Protein 3AG6 (pdb70)

Foldseek 3Di:
DAAEAAALVVLLVVLVVCVVVVWAEEEEEEQDLDDVQSVVSLLVRQVPTNAYEYEHHPQPQQDDPPACSPPQDDDVVVRRVSSVVSPHHYYYYYDNCRLVVDDDPDFADFPPLLVDDPSVVRPRNLSSVLSSVVSVCNSNVHQEYEDECQVVSSLLRNVVSCVVVVRNYHYDYDYFDADPLQQGDDSLLVVDDPVVNVLSSLVRVLQVVLVVCVVVPDFAFVVSQVSSVVSSVVRDPWDWPDWAKAAPPVGHGDRGDDFWIKTKTWTDDPRGIHMGIDIDGHD/DAAEAAFLVVLQVVQVVCVVPPFAEEEEEEQDLDDVQSLVSLLVCQVPGPAYEYEHHLQPQLADPPAQSPPQDDDVVVRRVSNVVSPHHYYYYYDNCRLVVDDDPDFADFDPLLCDDPSVVRPSNLSSVLVSVVSVCSSNVHQEYEDECQVVSSLLRNVVSCVVVVRNYHYDYDYFDADPLQQGDDSLCVVDDPVVVQLSSLLRVLQVVLVVCVVVPDFFFVVSQVSSVVSSVVRHPFDWPDWAKAAPPVGHGDRGDDAWIKTKTWTDDPNRIHMGIDIDGHD

Secondary structure (DSSP, 8-state):
--EEE--HHHHHHHHHHHHHTT--EEEEEE-SS--HHHHHHHHHHHTTSSEEEEEE---GGG--TTSSTTTS---HHHHHHHHHHHT-SEEE---HHHHS-SS-SEEEEE-GGGSSTHHHHSTTHHHHHHHHHHHHHHHH--SEEEEEGGGHHHHHHHHHHHHHTT---EEEEEPPPB-TTSPBP-GGGGG--HHHHHHTHHHHHHHHHHHHHHHTT--BHHHHHHHHHHHHHHH--SEEEEEEEEETTT--B-SB--S-EEEEEEEE-SS-EEEEEEEE---/--EEE--HHHHHHHHHHHHTTT--EEEEEE-SS--HHHHHHHHHHHTTSSEEEEEE---GGGS-TTSSTTTS---HHHHHHHHHHHT-SEEE---HHHH--S--SEEEEE-GGGSSTHHHHSTTHHHHHHHHHHHHHHHH--SEEEEEGGGHHHHHHHHHHHHHHT---EEEEEPPPB-TTSPBP-GGGGG--TTHHHHTHHHHHHHHHHHHHHHTT--BHHHHHHHHHHHHHTT--SEEEEEEEEETTT--B-SB--S-EEEEEEEE-SS-EEEEEEEE---

Sequence (566 aa):
MTKLITTVKEMQHIVKAAKRSGTTIGFIPTMGALHDGHLTMVRESVSTNDITIVSVFVNPLQFGPNEDFDAYPRQIDKDLELVSEVGADIVFHPAVEDMYPGELGIDVKVGPLADVLEGAKRPGHFDGVVTVVNKLFNIVMPDYAYFGKKDAQQLAIVEQMVKDFNHAVEIIGIDIVREADGLAKSSRNVYLTEQERQEAVHLSKSLLLAQALYQDGERQSKVIIDRVTEYLESHISERIEEVAVYSYPQLVEQHEITGRIFISLAVKFSKARLIDNIIIGAEMTKLITTVKEMQHIVKAAKRSGTTIGFIPTMGALHDGHLTMVRESVSTNDITIVSVFVNPLQFGPNEDFDAYPRQIDKDLELVSEVGADIVFHPAVEDMYPGELGIDVKVGPLADVLEGAKRPGHFDGVVTVVNKLFNIVMPDYAYFGKKDAQQLAIVEQMVKDFNHAVEIIGIDIVREADGLAKSSRNVYLTEQERQEAVHLSKSLLLAQALYQDGERQSKVIIDRVTEYLESHISERIEEVAVYSYPQLVEQHEITGRIFISLAVKFSKARLIDNIIIGAE

CATH classification: 3.40.50.620 (+1 more: 3.30.1300.10)

Nearest PDB structures (foldseek):
  3ag6-assembly1_B  TM=9.993E-01  e=3.267E-57  Staphylococcus aureus subsp. aureus NCTC 8325
  2x3f-assembly1_A  TM=9.999E-01  e=8.115E-55  Staphylococcus aureus subsp. aureus MRSA252
  2ejc-assembly1_A-2  TM=9.656E-01  e=1.443E-36  Thermotoga maritima
  3inn-assembly1_A  TM=9.755E-01  e=1.249E-35  Brucella melitensis
  7tot-assembly1_B  TM=8.254E-01  e=5.591E-35  Bartonella henselae str. Houston-1

Radius of gyration: 27.49 Å; Cα contacts (8 Å, |Δi|>4): 1097; chains: 2; bounding box: 55×59×83 Å

Solvent-accessible surface area: 24290 Å² total; per-residue (Å²): 157,13,134,66,10,68,57,10,152,83,0,33,112,49,0,107,52,10,28,134,85,33,19,42,0,0,0,0,23,14,36,2,8,10,38,51,10,27,14,46,12,0,101,82,0,52,92,76,12,89,32,1,0,0,0,9,13,19,1,38,77,15,24,25,151,132,58,28,63,138,65,16,20,129,69,45,120,100,0,33,115,37,0,20,135,20,20,0,53,9,0,0,65,11,60,73,130,50,0,26,76,37,161,38,9,3,61,7,128,17,12,101,24,17,103,34,12,26,6,63,81,32,116,41,21,8,32,2,2,0,12,7,7,1,3,6,3,10,0,0,33,3,21,78,0,5,12,18,59,33,54,2,8,34,14,8,0,0,80,38,0,18,85,5,6,21,14,31,17,96,19,50,30,24,106,33,32,81,58,120,64,15,6,4,39,26,13,42,21,106,36,20,69,157,122,14,60,115,22,0,14,33,4,9,96,0,3,114,33,0,68,47,35,31,120,128,43,49,82,74,3,138,66,0,47,94,103,0,34,105,36,0,115,83,84,10,94,25,154,35,45,44,18,8,2,24,16,19,65,108,8,88,92,43,108,110,5,133,19,76,2,5,0,16,3,1,0,66,4,73,151,0,50,8,32,4,8,29,34,23,23,88,170,208,12,130,80,10,66,60,11,151,81,0,27,116,52,0,88,51,12,33,71,50,40,34,30,0,0,0,0,25,14,37,2,8,9,41,46,11,27,16,39,15,0,104,79,0,53,94,82,12,91,34,1,0,0,0,8,13,19,1,40,76,15,24,26,141,148,68,22,63,138,64,18,20,124,67,43,113,108,1,38,112,34,0,30,129,24,41,5,56,10,0,0,62,11,60,74,136,47,0,27,78,40,168,49,9,3,64,8,126,17,13,95,24,16,103,38,11,24,8,59,87,35,114,42,20,7,33,4,1,0,14,7,8,0,3,7,3,12,0,0,33,0,37,67,0,5,13,21,45,35,54,3,8,37,16,6,0,0,77,40,0,17,86,4,6,18,13,23,17,97,18,51,37,26,98,32,31,78,63,120,56,18,6,5,40,25,13,42,22,104,36,20,66,168,126,7,69,113,23,0,7,32,3,8,86,0,3,111,35,0,70,48,34,25,110,130,45,50,83,76,4,148,63,0,46,65,108,0,35,116,45,0,117,80,73,13,97,37,154,38,33,39,21,6,2,25,15,16,67,111,9,91,93,45,132,107,5,123,18,68,2,5,0,16,4,1,0,62,8,73,157,0,45,9,33,4,8,30,26,28,21,85,160

Structure (mmCIF, N/CA/C/O backbone):
data_3AG6
#
_entry.id   3AG6
#
_cell.length_a   46.026
_cell.length_b   91.453
_cell.length_c   87.342
_cell.angle_alpha   90.00
_cell.angle_beta   103.11
_cell.angle_gamma   90.00
#
_symmetry.space_group_name_H-M   'P 1 21 1'
#
loop_
_entity.id
_entity.type
_entity.pdbx_description
1 polymer 'Pantothenate synthetase'
2 non-polymer 'PANTOYL ADENYLATE'
3 non-polymer 'ACETIC ACID'
4 non-polymer 'TETRAETHYLENE GLYCOL'
5 water water
#
loop_
_atom_site.group_PDB
_atom_site.id
_atom_site.type_symbol
_atom_site.label_atom_id
_atom_site.label_alt_id
_atom_site.label_comp_id
_atom_site.label_asym_id
_atom_site.label_entity_id
_atom_site.label_seq_id
_atom_site.pdbx_PDB_ins_code
_atom_site.Cartn_x
_atom_site.Cartn_y
_atom_site.Cartn_z
_atom_site.occupancy
_atom_site.B_iso_or_equiv
_atom_site.auth_seq_id
_atom_site.auth_comp_id
_atom_site.auth_asym_id
_atom_site.auth_atom_id
_atom_site.pdbx_PDB_model_num
ATOM 1 N N . MET A 1 1 ? 12.576 -15.154 -51.111 1.00 46.29 1 MET A N 1
ATOM 2 C CA . MET A 1 1 ? 13.797 -14.877 -50.304 1.00 46.56 1 MET A CA 1
ATOM 3 C C . MET A 1 1 ? 13.430 -14.447 -48.885 1.00 44.04 1 MET A C 1
ATOM 4 O O . MET A 1 1 ? 14.289 -14.365 -48.009 1.00 43.97 1 MET A O 1
ATOM 9 N N . THR A 1 2 ? 12.148 -14.174 -48.667 1.00 41.35 2 THR A N 1
ATOM 10 C CA . THR A 1 2 ? 11.666 -13.761 -47.353 1.00 37.49 2 THR A CA 1
ATOM 11 C C . THR A 1 2 ? 11.494 -14.985 -46.456 1.00 35.84 2 THR A C 1
ATOM 12 O O . THR A 1 2 ? 11.013 -16.027 -46.903 1.00 34.11 2 THR A O 1
ATOM 16 N N . LYS A 1 3 ? 11.891 -14.859 -45.195 1.00 33.55 3 LYS A N 1
ATOM 17 C CA . LYS A 1 3 ? 11.760 -15.959 -44.248 1.00 32.21 3 LYS A CA 1
ATOM 18 C C . LYS A 1 3 ? 10.369 -15.961 -43.621 1.00 30.22 3 LYS A C 1
ATOM 19 O O . LYS A 1 3 ? 9.830 -14.909 -43.272 1.00 29.48 3 LYS A O 1
ATOM 25 N N . LEU A 1 4 ? 9.788 -17.146 -43.489 1.00 25.68 4 LEU A N 1
ATOM 26 C CA . LEU A 1 4 ? 8.472 -17.278 -42.888 1.00 24.78 4 LEU A CA 1
ATOM 27 C C . LEU A 1 4 ? 8.677 -17.765 -41.452 1.00 22.95 4 LEU A C 1
ATOM 28 O O . LEU A 1 4 ? 9.107 -18.896 -41.230 1.00 23.90 4 LEU A O 1
ATOM 33 N N . ILE A 1 5 ? 8.398 -16.895 -40.484 1.00 21.95 5 ILE A N 1
ATOM 34 C CA . ILE A 1 5 ? 8.547 -17.228 -39.066 1.00 19.98 5 ILE A CA 1
ATOM 35 C C . ILE A 1 5 ? 7.158 -17.559 -38.539 1.00 20.32 5 ILE A C 1
ATOM 36 O O . ILE A 1 5 ? 6.273 -16.708 -38.542 1.00 17.62 5 ILE A O 1
ATOM 41 N N . THR A 1 6 ? 6.980 -18.793 -38.077 1.00 19.62 6 THR A N 1
ATOM 42 C CA . THR A 1 6 ? 5.680 -19.268 -37.615 1.00 21.71 6 THR A CA 1
ATOM 43 C C . THR A 1 6 ? 5.340 -19.227 -36.132 1.00 20.64 6 THR A C 1
ATOM 44 O O . THR A 1 6 ? 4.203 -19.524 -35.768 1.00 22.33 6 THR A O 1
ATOM 48 N N . THR A 1 7 ? 6.293 -18.896 -35.270 1.00 18.95 7 THR A N 1
ATOM 49 C CA . THR A 1 7 ? 5.982 -18.865 -33.842 1.00 18.79 7 THR A CA 1
ATOM 50 C C . THR A 1 7 ? 6.410 -17.579 -33.147 1.00 19.20 7 THR A C 1
ATOM 51 O O . THR A 1 7 ? 7.407 -16.955 -33.523 1.00 16.98 7 THR A O 1
ATOM 55 N N . VAL A 1 8 ? 5.640 -17.191 -32.133 1.00 19.24 8 VAL A N 1
ATOM 56 C CA . VAL A 1 8 ? 5.938 -16.002 -31.340 1.00 18.07 8 VAL A CA 1
ATOM 57 C C . VAL A 1 8 ? 7.342 -16.165 -30.741 1.00 19.96 8 VAL A C 1
ATOM 58 O O . VAL A 1 8 ? 8.173 -15.254 -30.795 1.00 18.51 8 VAL A O 1
ATOM 62 N N . LYS A 1 9 ? 7.592 -17.342 -30.174 1.00 19.82 9 LYS A N 1
ATOM 63 C CA . LYS A 1 9 ? 8.872 -17.649 -29.542 1.00 23.09 9 LYS A CA 1
ATOM 64 C C . LYS A 1 9 ? 10.053 -17.377 -30.468 1.00 21.84 9 LYS A C 1
ATOM 65 O O . LYS A 1 9 ? 11.006 -16.692 -30.086 1.00 21.79 9 LYS A O 1
ATOM 71 N N . GLU A 1 10 ? 10.001 -17.913 -31.683 1.00 21.05 10 GLU A N 1
ATOM 72 C CA . GLU A 1 10 ? 11.087 -17.693 -32.624 1.00 21.96 10 GLU A CA 1
ATOM 73 C C . GLU A 1 10 ? 11.168 -16.237 -33.058 1.00 20.77 10 GLU A C 1
ATOM 74 O O . GLU A 1 10 ? 12.258 -15.685 -33.180 1.00 17.79 10 GLU A O 1
ATOM 80 N N . MET A 1 11 ? 10.016 -15.615 -33.294 1.00 18.47 11 MET A N 1
ATOM 81 C CA . MET A 1 11 ? 9.999 -14.218 -33.708 1.00 19.49 11 MET A CA 1
ATOM 82 C C . MET A 1 11 ? 10.666 -13.327 -32.655 1.00 19.83 11 MET A C 1
ATOM 83 O O . MET A 1 11 ? 11.482 -12.470 -32.991 1.00 19.54 11 MET A O 1
ATOM 88 N N . GLN A 1 12 ? 10.324 -13.535 -31.384 1.00 20.94 12 GLN A N 1
ATOM 89 C CA . GLN A 1 12 ? 10.905 -12.729 -30.310 1.00 24.25 12 GLN A CA 1
ATOM 90 C C . GLN A 1 12 ? 12.405 -12.962 -30.200 1.00 24.91 12 GLN A C 1
ATOM 91 O O . GLN A 1 12 ? 13.170 -12.031 -29.949 1.00 23.20 12 GLN A O 1
ATOM 97 N N . HIS A 1 13 ? 12.814 -14.213 -30.378 1.00 25.45 13 HIS A N 1
ATOM 98 C CA . HIS A 1 13 ? 14.222 -14.574 -30.308 1.00 26.59 13 HIS A CA 1
ATOM 99 C C . HIS A 1 13 ? 14.997 -13.795 -31.366 1.00 25.27 13 HIS A C 1
ATOM 100 O O . HIS A 1 13 ? 16.033 -13.189 -31.078 1.00 24.31 13 HIS A O 1
ATOM 107 N N . ILE A 1 14 ? 14.483 -13.808 -32.592 1.00 22.63 14 ILE A N 1
ATOM 108 C CA . ILE A 1 14 ? 15.118 -13.102 -33.700 1.00 22.62 14 ILE A CA 1
ATOM 109 C C . ILE A 1 14 ? 15.191 -11.607 -33.420 1.00 22.48 14 ILE A C 1
ATOM 110 O O . ILE A 1 14 ? 16.228 -10.969 -33.625 1.00 20.34 14 ILE A O 1
ATOM 115 N N . VAL A 1 15 ? 14.083 -11.051 -32.945 1.00 21.71 15 VAL A N 1
ATOM 116 C CA . VAL A 1 15 ? 14.023 -9.629 -32.644 1.00 22.17 15 VAL A CA 1
ATOM 117 C C . VAL A 1 15 ? 15.004 -9.220 -31.544 1.00 22.50 15 VAL A C 1
ATOM 118 O O . VAL A 1 15 ? 15.659 -8.182 -31.653 1.00 23.48 15 VAL A O 1
ATOM 122 N N . LYS A 1 16 ? 15.109 -10.025 -30.490 1.00 23.70 16 LYS A N 1
ATOM 123 C CA . LYS A 1 16 ? 16.041 -9.723 -29.405 1.00 27.03 16 LYS A CA 1
ATOM 124 C C . LYS A 1 16 ? 17.462 -9.656 -29.958 1.00 27.29 16 LYS A C 1
ATOM 125 O O . LYS A 1 16 ? 18.226 -8.741 -29.640 1.00 27.10 16 LYS A O 1
ATOM 131 N N . ALA A 1 17 ? 17.805 -10.638 -30.785 1.00 27.34 17 ALA A N 1
ATOM 132 C CA . ALA A 1 17 ? 19.129 -10.708 -31.392 1.00 27.31 17 ALA A CA 1
ATOM 133 C C . ALA A 1 17 ? 19.367 -9.501 -32.291 1.00 28.18 17 ALA A C 1
ATOM 134 O O . ALA A 1 17 ? 20.470 -8.957 -32.334 1.00 26.89 17 ALA A O 1
ATOM 136 N N . ALA A 1 18 ? 18.328 -9.085 -33.009 1.00 27.07 18 ALA A N 1
ATOM 137 C CA . ALA A 1 18 ? 18.433 -7.935 -33.897 1.00 28.38 18 ALA A CA 1
ATOM 138 C C . ALA A 1 18 ? 18.739 -6.675 -33.087 1.00 29.03 18 ALA A C 1
ATOM 139 O O . ALA A 1 18 ? 19.610 -5.887 -33.456 1.00 28.70 18 ALA A O 1
ATOM 141 N N . LYS A 1 19 ? 18.019 -6.494 -31.982 1.00 30.22 19 LYS A N 1
ATOM 142 C CA . LYS A 1 19 ? 18.216 -5.335 -31.111 1.00 32.35 19 LYS A CA 1
ATOM 143 C C . LYS A 1 19 ? 19.644 -5.266 -30.589 1.00 32.87 19 LYS A C 1
ATOM 144 O O . LYS A 1 19 ? 20.278 -4.210 -30.622 1.00 33.25 19 LYS A O 1
ATOM 150 N N . ARG A 1 20 ? 20.138 -6.396 -30.097 1.00 33.28 20 ARG A N 1
ATOM 151 C CA . ARG A 1 20 ? 21.494 -6.479 -29.562 1.00 35.41 20 ARG A CA 1
ATOM 152 C C . ARG A 1 20 ? 22.539 -6.079 -30.592 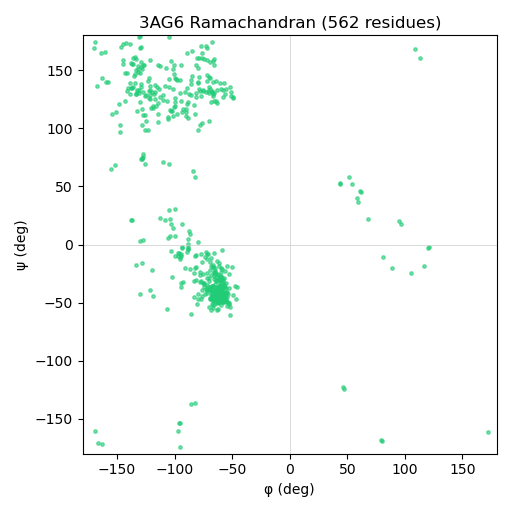1.00 34.56 20 ARG A C 1
ATOM 153 O O . ARG A 1 20 ? 23.588 -5.547 -30.236 1.00 36.76 20 ARG A O 1
ATOM 161 N N . SER A 1 21 ? 22.255 -6.339 -31.864 1.00 32.55 21 SER A N 1
ATOM 162 C CA . SER A 1 21 ? 23.197 -6.018 -32.930 1.00 30.95 21 SER A CA 1
ATOM 163 C C . SER A 1 21 ? 22.970 -4.655 -33.578 1.00 27.75 21 SER A C 1
ATOM 164 O O . SER A 1 21 ? 23.463 -4.404 -34.676 1.00 26.66 21 SER A O 1
ATOM 167 N N . GLY A 1 22 ? 22.226 -3.783 -32.899 1.00 25.78 22 GLY A N 1
ATOM 168 C CA . GLY A 1 22 ? 21.966 -2.446 -33.415 1.00 24.22 22 GLY A CA 1
ATOM 169 C C . GLY A 1 22 ? 21.096 -2.362 -34.660 1.00 24.32 22 GLY A C 1
ATOM 170 O O . GLY A 1 22 ? 21.126 -1.368 -35.391 1.00 21.28 22 GLY A O 1
ATOM 171 N N . THR A 1 23 ? 20.302 -3.396 -34.898 1.00 22.48 23 THR A N 1
ATOM 172 C CA . THR A 1 23 ? 19.436 -3.435 -36.068 1.00 23.34 23 THR A CA 1
ATOM 173 C C . THR A 1 23 ? 18.190 -2.563 -35.895 1.00 22.92 23 THR A C 1
ATOM 174 O O . THR A 1 23 ? 17.488 -2.681 -34.892 1.00 22.17 23 THR A O 1
ATOM 178 N N . THR A 1 24 ? 17.929 -1.680 -36.856 1.00 20.90 24 THR A N 1
ATOM 179 C CA . THR A 1 24 ? 16.728 -0.846 -36.802 1.00 22.20 24 THR A CA 1
ATOM 180 C C . THR A 1 24 ? 15.637 -1.727 -37.410 1.00 21.17 24 THR A C 1
ATOM 181 O O . THR A 1 24 ? 15.898 -2.496 -38.336 1.00 22.57 24 THR A O 1
ATOM 185 N N . ILE A 1 25 ? 14.418 -1.616 -36.901 1.00 20.05 25 ILE A N 1
ATOM 186 C CA . ILE A 1 25 ? 13.343 -2.479 -37.368 1.00 18.29 25 ILE A CA 1
ATOM 187 C C . ILE A 1 25 ? 12.089 -1.768 -37.866 1.00 18.07 25 ILE A C 1
ATOM 188 O O . ILE A 1 25 ? 11.538 -0.911 -37.177 1.00 18.11 25 ILE A O 1
ATOM 193 N N . GLY A 1 26 ? 11.667 -2.128 -39.079 1.00 15.31 26 GLY A N 1
ATOM 194 C CA . GLY A 1 26 ? 10.461 -1.579 -39.671 1.00 16.80 26 GLY A CA 1
ATOM 195 C C . GLY A 1 26 ? 9.415 -2.679 -39.574 1.00 16.59 26 GLY A C 1
ATOM 196 O O . GLY A 1 26 ? 9.738 -3.854 -39.755 1.00 17.09 26 GLY A O 1
ATOM 197 N N . PHE A 1 27 ? 8.163 -2.319 -39.306 1.00 16.27 27 PHE A N 1
ATOM 198 C CA . PHE A 1 27 ? 7.117 -3.328 -39.151 1.00 15.32 27 PHE A CA 1
ATOM 199 C C . PHE A 1 27 ? 5.823 -2.933 -39.849 1.00 15.66 27 PHE A C 1
ATOM 200 O O . PHE A 1 27 ? 5.376 -1.795 -39.729 1.00 14.97 27 PHE A O 1
ATOM 208 N N . ILE A 1 28 ? 5.230 -3.876 -40.582 1.00 16.04 28 ILE A N 1
ATOM 209 C CA . ILE A 1 28 ? 3.972 -3.632 -41.276 1.00 16.10 28 ILE A CA 1
ATOM 210 C C . ILE A 1 28 ? 2.973 -4.711 -40.863 1.00 17.45 28 ILE A C 1
ATOM 211 O O . ILE A 1 28 ? 3.018 -5.834 -41.373 1.00 17.96 28 ILE A O 1
ATOM 216 N N . PRO A 1 29 ? 2.077 -4.397 -39.910 1.00 17.75 29 PRO A N 1
ATOM 217 C CA . PRO A 1 29 ? 1.093 -5.397 -39.483 1.00 16.45 29 PRO A CA 1
ATOM 218 C C . PRO A 1 29 ? -0.038 -5.502 -40.496 1.00 16.55 29 PRO A C 1
ATOM 219 O O . PRO A 1 29 ? -0.581 -4.487 -40.941 1.00 16.76 29 PRO A O 1
ATOM 223 N N . THR A 1 30 ? -0.384 -6.730 -40.874 1.00 16.00 30 THR A N 1
ATOM 224 C CA . THR A 1 30 ? -1.456 -6.935 -41.838 1.00 16.14 30 THR A CA 1
ATOM 225 C C . THR A 1 30 ? -2.215 -8.217 -41.537 1.00 15.57 30 THR A C 1
ATOM 226 O O . THR A 1 30 ? -1.792 -9.029 -40.713 1.00 16.13 30 THR A O 1
ATOM 230 N N . MET A 1 31 ? -3.340 -8.387 -42.221 1.00 15.04 31 MET A N 1
ATOM 231 C CA . MET A 1 31 ? -4.148 -9.583 -42.074 1.00 16.42 31 MET A CA 1
ATOM 232 C C . MET A 1 31 ? -4.021 -10.441 -43.347 1.00 16.65 31 MET A C 1
ATOM 233 O O . MET A 1 31 ? -4.873 -11.274 -43.640 1.00 16.67 31 MET A O 1
ATOM 238 N N . GLY A 1 32 ? -2.944 -10.225 -44.100 1.00 17.18 32 GLY A N 1
ATOM 239 C CA . GLY A 1 32 ? -2.712 -11.006 -45.309 1.00 17.28 32 GLY A CA 1
ATOM 240 C C . GLY A 1 32 ? -3.493 -10.621 -46.554 1.00 17.79 32 GLY A C 1
ATOM 241 O O . GLY A 1 32 ? -4.149 -9.574 -46.597 1.00 16.02 32 GLY A O 1
ATOM 242 N N . ALA A 1 33 ? -3.439 -11.491 -47.565 1.00 18.45 33 ALA A N 1
ATOM 243 C CA . ALA A 1 33 ? -4.102 -11.239 -48.848 1.00 19.04 33 ALA A CA 1
ATOM 244 C C . ALA A 1 33 ? -3.620 -9.857 -49.260 1.00 18.75 33 ALA A C 1
ATOM 245 O O . ALA A 1 33 ? -4.408 -8.935 -49.473 1.00 17.91 33 ALA A O 1
ATOM 247 N N . LEU A 1 34 ? -2.300 -9.735 -49.369 1.00 18.23 34 LEU A N 1
ATOM 248 C CA . LEU A 1 34 ? -1.649 -8.473 -49.686 1.00 16.72 34 LEU A CA 1
ATOM 249 C C . LEU A 1 34 ? -1.834 -7.916 -51.090 1.00 18.90 34 LEU A C 1
ATOM 250 O O . LEU A 1 34 ? -1.887 -8.656 -52.077 1.00 19.45 34 LEU A O 1
ATOM 255 N N . HIS A 1 35 ? -1.930 -6.592 -51.141 1.00 18.54 35 HIS A N 1
ATOM 256 C CA . HIS A 1 35 ? -2.065 -5.842 -52.381 1.00 20.68 35 HIS A CA 1
ATOM 257 C C . HIS A 1 35 ? -1.026 -4.715 -52.364 1.00 21.08 35 HIS A C 1
ATOM 258 O O . HIS A 1 35 ? -0.284 -4.575 -51.396 1.00 21.10 35 HIS A O 1
ATOM 265 N N . ASP A 1 36 ? -0.972 -3.912 -53.425 1.00 23.01 36 ASP A N 1
ATOM 266 C CA . ASP A 1 36 ? 0.010 -2.833 -53.482 1.00 24.62 36 ASP A CA 1
ATOM 267 C C . ASP A 1 36 ? -0.114 -1.813 -52.356 1.00 24.69 36 ASP A C 1
ATOM 268 O O . ASP A 1 36 ? 0.827 -1.072 -52.081 1.00 24.33 36 ASP A O 1
ATOM 273 N N . GLY A 1 37 ? -1.278 -1.749 -51.720 1.00 24.50 37 GLY A N 1
ATOM 274 C CA . GLY A 1 37 ? -1.434 -0.825 -50.611 1.00 24.81 37 GLY A CA 1
ATOM 275 C C . GLY A 1 37 ? -0.445 -1.265 -49.545 1.00 24.49 37 GLY A C 1
ATOM 276 O O . GLY A 1 37 ? 0.329 -0.465 -49.017 1.00 26.68 37 GLY A O 1
ATOM 277 N N . HIS A 1 38 ? -0.466 -2.557 -49.240 1.00 22.20 38 HIS A N 1
ATOM 278 C CA . HIS A 1 38 ? 0.441 -3.137 -48.255 1.00 21.99 38 HIS A CA 1
ATOM 279 C C . HIS A 1 38 ? 1.891 -3.026 -48.726 1.00 20.07 38 HIS A C 1
ATOM 280 O O . HIS A 1 38 ? 2.767 -2.611 -47.973 1.00 18.42 38 HIS A O 1
ATOM 287 N N . LEU A 1 39 ? 2.129 -3.395 -49.981 1.00 20.54 39 LEU A N 1
ATOM 288 C CA . LEU A 1 39 ? 3.476 -3.373 -50.546 1.00 21.59 39 LEU A CA 1
ATOM 289 C C . LEU A 1 39 ? 4.122 -1.994 -50.537 1.00 21.24 39 LEU A C 1
ATOM 290 O O . LEU A 1 39 ? 5.347 -1.879 -50.444 1.00 20.07 39 LEU A O 1
ATOM 295 N N . THR A 1 40 ? 3.309 -0.951 -50.645 1.00 19.91 40 THR A N 1
ATOM 296 C CA . THR A 1 40 ? 3.832 0.410 -50.614 1.00 21.59 40 THR A CA 1
ATOM 297 C C . THR A 1 40 ? 4.474 0.656 -49.245 1.00 21.53 40 THR A C 1
ATOM 298 O O . THR A 1 40 ? 5.545 1.267 -49.146 1.00 21.27 40 THR A O 1
ATOM 302 N N . MET A 1 41 ? 3.832 0.167 -48.187 1.00 19.62 41 MET A N 1
ATOM 303 C CA . MET A 1 41 ? 4.384 0.342 -46.847 1.00 20.34 41 MET A CA 1
ATOM 304 C C . MET A 1 41 ? 5.647 -0.499 -46.696 1.00 21.00 41 MET A C 1
ATOM 305 O O . MET A 1 41 ? 6.627 -0.059 -46.090 1.00 20.78 41 MET A O 1
ATOM 310 N N . VAL A 1 42 ? 5.626 -1.706 -47.255 1.00 22.04 42 VAL A N 1
ATOM 311 C CA . VAL A 1 42 ? 6.787 -2.585 -47.176 1.00 21.73 42 VAL A CA 1
ATOM 312 C C . VAL A 1 42 ? 7.978 -1.944 -47.880 1.00 23.50 42 VAL A C 1
ATOM 313 O O . VAL A 1 42 ? 9.088 -1.939 -47.345 1.00 22.95 42 VAL A O 1
ATOM 317 N N . ARG A 1 43 ? 7.748 -1.399 -49.074 1.00 23.77 43 ARG A N 1
ATOM 318 C CA . ARG A 1 43 ? 8.818 -0.755 -49.831 1.00 25.86 43 ARG A CA 1
ATOM 319 C C . ARG A 1 43 ? 9.459 0.371 -49.029 1.00 26.27 43 ARG A C 1
ATOM 320 O O . ARG A 1 43 ? 10.684 0.463 -48.938 1.00 25.72 43 ARG A O 1
ATOM 328 N N . GLU A 1 44 ? 8.626 1.230 -48.450 1.00 26.85 44 GLU A N 1
ATOM 329 C CA . GLU A 1 44 ? 9.120 2.341 -47.645 1.00 27.08 44 GLU A CA 1
ATOM 330 C C . GLU A 1 44 ? 10.034 1.828 -46.530 1.00 25.94 44 GLU A C 1
ATOM 331 O O . GLU A 1 44 ? 11.129 2.349 -46.321 1.00 25.47 44 GLU A O 1
ATOM 337 N N . SER A 1 45 ? 9.579 0.799 -45.822 1.00 23.34 45 SER A N 1
ATOM 338 C CA . SER A 1 45 ? 10.350 0.218 -44.726 1.00 23.77 45 SER A CA 1
ATOM 339 C C . SER A 1 45 ? 11.675 -0.386 -45.192 1.00 23.87 45 SER A C 1
ATOM 340 O O . SER A 1 45 ? 12.714 -0.192 -44.558 1.00 24.55 45 SER A O 1
ATOM 343 N N . VAL A 1 46 ? 11.636 -1.122 -46.295 1.00 23.93 46 VAL A N 1
ATOM 344 C CA . VAL A 1 46 ? 12.839 -1.756 -46.822 1.00 26.46 46 VAL A CA 1
ATOM 345 C C . VAL A 1 46 ? 13.906 -0.731 -47.201 1.00 27.84 46 VAL A C 1
ATOM 346 O O . VAL A 1 46 ? 15.104 -1.005 -47.107 1.00 28.20 46 VAL A O 1
ATOM 350 N N . SER A 1 47 ? 13.471 0.454 -47.610 1.00 28.42 47 SER A N 1
ATOM 351 C CA . SER A 1 47 ? 14.400 1.503 -48.007 1.00 30.71 47 SER A CA 1
ATOM 352 C C . SER A 1 47 ? 14.952 2.280 -46.821 1.00 30.73 47 SER A C 1
ATOM 353 O O . SER A 1 47 ? 15.875 3.072 -46.976 1.00 31.80 47 SER A O 1
ATOM 356 N N . THR A 1 48 ? 14.396 2.057 -45.636 1.00 31.37 48 THR A N 1
ATOM 357 C CA . THR A 1 48 ? 14.837 2.803 -44.465 1.00 31.39 48 THR A CA 1
ATOM 358 C C . THR A 1 48 ? 15.433 1.979 -43.333 1.00 30.21 48 THR A C 1
ATOM 359 O O . THR A 1 48 ? 16.458 2.348 -42.761 1.00 29.44 48 THR A O 1
ATOM 363 N N . ASN A 1 49 ? 14.791 0.863 -43.011 1.00 27.28 49 ASN A N 1
ATOM 364 C CA . ASN A 1 49 ? 15.234 0.033 -41.905 1.00 26.02 49 ASN A CA 1
ATOM 365 C C . ASN A 1 49 ? 16.156 -1.128 -42.270 1.00 24.73 49 ASN A C 1
ATOM 366 O O . ASN A 1 49 ? 16.137 -1.627 -43.394 1.00 24.63 49 ASN A O 1
ATOM 371 N N . ASP A 1 50 ? 16.968 -1.541 -41.302 1.00 24.33 50 ASP A N 1
ATOM 372 C CA . ASP A 1 50 ? 17.904 -2.648 -41.485 1.00 24.63 50 ASP A CA 1
ATOM 373 C C . ASP A 1 50 ? 17.136 -3.926 -41.821 1.00 24.70 50 ASP A C 1
ATOM 374 O O . ASP A 1 50 ? 17.525 -4.672 -42.719 1.00 25.78 50 ASP A O 1
ATOM 379 N N . ILE A 1 51 ? 16.050 -4.179 -41.097 1.00 22.14 51 ILE A N 1
ATOM 380 C CA . ILE A 1 51 ? 15.211 -5.339 -41.384 1.00 20.66 51 ILE A CA 1
ATOM 381 C C . ILE A 1 51 ? 13.749 -4.903 -41.398 1.00 20.49 51 ILE A C 1
ATOM 382 O O . ILE A 1 51 ? 13.360 -3.960 -40.705 1.00 20.01 51 ILE A O 1
ATOM 387 N N . THR A 1 52 ? 12.951 -5.592 -42.204 1.00 19.98 52 THR A N 1
ATOM 388 C CA . THR A 1 52 ? 11.535 -5.296 -42.316 1.00 18.92 52 THR A CA 1
ATOM 389 C C . THR A 1 52 ? 10.757 -6.562 -42.021 1.00 19.08 52 THR A C 1
ATOM 390 O O . THR A 1 52 ? 11.026 -7.623 -42.591 1.00 18.87 52 THR A O 1
ATOM 394 N N . ILE A 1 53 ? 9.803 -6.439 -41.108 1.00 18.46 53 ILE A N 1
ATOM 395 C CA . ILE A 1 53 ? 8.974 -7.556 -40.704 1.00 17.06 53 ILE A CA 1
ATOM 396 C C . ILE A 1 53 ? 7.522 -7.260 -41.078 1.00 18.50 53 ILE A C 1
ATOM 397 O O . ILE A 1 53 ? 7.011 -6.172 -40.810 1.00 15.55 53 ILE A O 1
ATOM 402 N N . VAL A 1 54 ? 6.878 -8.228 -41.725 1.00 15.97 54 VAL A N 1
ATOM 403 C CA . VAL A 1 54 ? 5.487 -8.098 -42.137 1.00 17.28 54 VAL A CA 1
ATOM 404 C C . VAL A 1 54 ? 4.707 -9.203 -41.434 1.00 18.04 54 VAL A C 1
ATOM 405 O O . VAL A 1 54 ? 4.997 -10.384 -41.617 1.00 18.04 54 VAL A O 1
ATOM 409 N N . SER A 1 55 ? 3.733 -8.833 -40.614 1.00 16.53 55 SER A N 1
ATOM 410 C CA . SER A 1 55 ? 2.950 -9.854 -39.949 1.00 17.47 55 SER A CA 1
ATOM 411 C C . SER A 1 55 ? 1.690 -10.120 -40.754 1.00 17.95 55 SER A C 1
ATOM 412 O O . SER A 1 55 ? 1.098 -9.205 -41.335 1.00 18.51 55 SER A O 1
ATOM 415 N N . VAL A 1 56 ? 1.313 -11.390 -40.817 1.00 17.62 56 VAL A N 1
ATOM 416 C CA . VAL A 1 56 ? 0.104 -11.816 -41.504 1.00 18.27 56 VAL A CA 1
ATOM 417 C C . VAL A 1 56 ? -0.664 -12.588 -40.441 1.00 17.35 56 VAL A C 1
ATOM 418 O O . VAL A 1 56 ? -0.292 -13.703 -40.079 1.00 14.66 56 VAL A O 1
ATOM 422 N N . PHE A 1 57 ? -1.725 -11.973 -39.930 1.00 15.58 57 PHE A N 1
ATOM 423 C CA . PHE A 1 57 ? -2.521 -12.586 -38.882 1.00 14.48 57 PHE A CA 1
ATOM 424 C C . PHE A 1 57 ? -3.955 -12.068 -38.892 1.00 15.69 57 PHE A C 1
ATOM 425 O O . PHE A 1 57 ? -4.203 -10.893 -38.608 1.00 16.42 57 PHE A O 1
ATOM 433 N N . VAL A 1 58 ? -4.896 -12.940 -39.229 1.00 15.29 58 VAL A N 1
ATOM 434 C CA . VAL A 1 58 ? -6.299 -12.539 -39.228 1.00 15.17 58 VAL A CA 1
ATOM 435 C C . VAL A 1 58 ? -6.680 -12.607 -37.759 1.00 15.00 58 VAL A C 1
ATOM 436 O O . VAL A 1 58 ? -6.944 -13.679 -37.213 1.00 17.55 58 VAL A O 1
ATOM 440 N N . ASN A 1 59 ? -6.668 -11.447 -37.120 1.00 15.01 59 ASN A N 1
ATOM 441 C CA . ASN A 1 59 ? -6.959 -11.346 -35.698 1.00 14.83 59 ASN A CA 1
ATOM 442 C C . ASN A 1 59 ? -8.422 -11.622 -35.387 1.00 15.71 59 ASN A C 1
ATOM 443 O O . ASN A 1 59 ? -9.283 -10.788 -35.652 1.00 14.49 59 ASN A O 1
ATOM 448 N N . PRO A 1 60 ? -8.717 -12.794 -34.801 1.00 16.49 60 PRO A N 1
ATOM 449 C CA . PRO A 1 60 ? -10.108 -13.121 -34.478 1.00 17.82 60 PRO A CA 1
ATOM 450 C C . PRO A 1 60 ? -10.774 -12.131 -33.520 1.00 18.62 60 PRO A C 1
ATOM 451 O O . PRO A 1 60 ? -11.987 -11.950 -33.564 1.00 16.06 60 PRO A O 1
ATOM 455 N N . LEU A 1 61 ? -9.983 -11.473 -32.677 1.00 19.00 61 LEU A N 1
ATOM 456 C CA . LEU A 1 61 ? -10.543 -10.522 -31.719 1.00 18.96 61 LEU A CA 1
ATOM 457 C C . LEU A 1 61 ? -11.164 -9.287 -32.351 1.00 18.54 61 LEU A C 1
ATOM 458 O O . LEU A 1 61 ? -11.960 -8.602 -31.707 1.00 18.73 61 LEU A O 1
ATOM 463 N N . GLN A 1 62 ? -10.811 -8.988 -33.599 1.00 16.90 62 GLN A N 1
ATOM 464 C CA . GLN A 1 62 ? -11.371 -7.801 -34.230 1.00 18.35 62 GLN A CA 1
ATOM 465 C C . GLN A 1 62 ? -12.484 -8.088 -35.232 1.00 18.07 62 GLN A C 1
ATOM 466 O O . GLN A 1 62 ? -12.821 -7.238 -36.055 1.00 17.39 62 GLN A O 1
ATOM 472 N N . PHE A 1 63 ? -13.047 -9.294 -35.151 1.00 16.94 63 PHE A N 1
ATOM 473 C CA . PHE A 1 63 ? -14.153 -9.704 -36.009 1.00 19.94 63 PHE A CA 1
ATOM 474 C C . PHE A 1 63 ? -15.335 -10.088 -35.125 1.00 20.74 63 PHE A C 1
ATOM 475 O O . PHE A 1 63 ? -15.170 -10.822 -34.148 1.00 21.95 63 PHE A O 1
ATOM 483 N N . GLY A 1 64 ? -16.518 -9.591 -35.474 1.00 23.24 64 GLY A N 1
ATOM 484 C CA . GLY A 1 64 ? -17.720 -9.917 -34.727 1.00 27.17 64 GLY A CA 1
ATOM 485 C C . GLY A 1 64 ? -18.329 -11.178 -35.318 1.00 29.66 64 GLY A C 1
ATOM 486 O O . GLY A 1 64 ? -17.971 -11.560 -36.430 1.00 30.61 64 GLY A O 1
ATOM 487 N N . PRO A 1 65 ? -19.259 -11.844 -34.614 1.00 32.38 65 PRO A N 1
ATOM 488 C CA . PRO A 1 65 ? -19.893 -13.075 -35.108 1.00 33.48 65 PRO A CA 1
ATOM 489 C C . PRO A 1 65 ? -20.645 -12.902 -36.428 1.00 34.06 65 PRO A C 1
ATOM 490 O O . PRO A 1 65 ? -20.775 -13.845 -37.212 1.00 35.77 65 PRO A O 1
ATOM 494 N N . ASN A 1 66 ? -21.122 -11.685 -36.658 1.00 32.01 66 ASN A N 1
ATOM 495 C CA . ASN A 1 66 ? -21.901 -11.326 -37.840 1.00 31.32 66 ASN A CA 1
ATOM 496 C C . ASN A 1 66 ? -21.086 -10.881 -39.046 1.00 29.31 66 ASN A C 1
ATOM 497 O O . ASN A 1 66 ? -21.657 -10.543 -40.085 1.00 28.47 66 ASN A O 1
ATOM 502 N N . GLU A 1 67 ? -19.763 -10.867 -38.923 1.00 25.56 67 GLU A N 1
ATOM 503 C CA . GLU A 1 67 ? -18.943 -10.383 -40.019 1.00 23.12 67 GLU A CA 1
ATOM 504 C C . GLU A 1 67 ? -18.374 -11.431 -40.978 1.00 23.10 67 GLU A C 1
ATOM 505 O O . GLU A 1 67 ? -18.938 -12.519 -41.130 1.00 22.72 67 GLU A O 1
ATOM 511 N N . ASP A 1 68 ? -17.252 -11.108 -41.613 1.00 19.99 68 ASP A N 1
ATOM 512 C CA . ASP A 1 68 ? -16.657 -11.981 -42.618 1.00 19.52 68 ASP A CA 1
ATOM 513 C C . ASP A 1 68 ? -15.414 -12.778 -42.227 1.00 18.63 68 ASP A C 1
ATOM 514 O O . ASP A 1 68 ? -14.593 -13.089 -43.090 1.00 19.65 68 ASP A O 1
ATOM 519 N N . PHE A 1 69 ? -15.278 -13.122 -40.955 1.00 19.17 69 PHE A N 1
ATOM 520 C CA . PHE A 1 69 ? -14.100 -13.863 -40.507 1.00 19.13 69 PHE A CA 1
ATOM 521 C C . PHE A 1 69 ? -13.849 -15.162 -41.267 1.00 21.06 69 PHE A C 1
ATOM 522 O O . PHE A 1 69 ? -12.702 -15.488 -41.587 1.00 19.86 69 PHE A O 1
ATOM 530 N N . ASP A 1 70 ? -14.915 -15.910 -41.548 1.00 21.52 70 ASP A N 1
ATOM 531 C CA . ASP A 1 70 ? -14.766 -17.184 -42.245 1.00 22.62 70 ASP A CA 1
ATOM 532 C C . ASP A 1 70 ? -14.396 -17.056 -43.717 1.00 21.78 70 ASP A C 1
ATOM 533 O O . ASP A 1 70 ? -13.741 -17.936 -44.270 1.00 23.19 70 ASP A O 1
ATOM 538 N N . ALA A 1 71 ? -14.803 -15.962 -44.350 1.00 19.01 71 ALA A N 1
ATOM 539 C CA . ALA A 1 71 ? -14.514 -15.764 -45.768 1.00 18.56 71 ALA A CA 1
ATOM 540 C C . ALA A 1 71 ? -13.262 -14.943 -46.047 1.00 19.26 71 ALA A C 1
ATOM 541 O O . ALA A 1 71 ? -12.812 -14.874 -47.190 1.00 19.43 71 ALA A O 1
ATOM 543 N N . TYR A 1 72 ? -12.698 -14.316 -45.020 1.00 18.38 72 TYR A N 1
ATOM 544 C CA . TYR A 1 72 ? -11.516 -13.482 -45.232 1.00 18.49 72 TYR A CA 1
ATOM 545 C C . TYR A 1 72 ? -10.461 -14.235 -46.042 1.00 19.46 72 TYR A C 1
ATOM 546 O O . TYR A 1 72 ? -10.079 -15.351 -45.696 1.00 18.81 72 TYR A O 1
ATOM 555 N N . PRO A 1 73 ? -9.994 -13.630 -47.148 1.00 19.00 73 PRO A N 1
ATOM 556 C CA . PRO A 1 73 ? -8.989 -14.250 -48.013 1.00 19.95 73 PRO A CA 1
ATOM 557 C C . PRO A 1 73 ? -7.705 -14.627 -47.284 1.00 19.54 73 PRO A C 1
ATOM 558 O O . PRO A 1 73 ? -7.117 -13.817 -46.567 1.00 18.85 73 PRO A O 1
ATOM 562 N N . ARG A 1 74 ? -7.295 -15.875 -47.472 1.00 18.48 74 ARG A N 1
ATOM 563 C CA . ARG A 1 74 ? -6.095 -16.414 -46.847 1.00 19.80 74 ARG A CA 1
ATOM 564 C C . ARG A 1 74 ? -5.254 -17.047 -47.952 1.00 20.71 74 ARG A C 1
ATOM 565 O O . ARG A 1 74 ? -5.671 -18.013 -48.590 1.00 18.64 74 ARG A O 1
ATOM 573 N N . GLN A 1 75 ? -4.064 -16.496 -48.165 1.00 18.93 75 GLN A N 1
ATOM 574 C CA . GLN A 1 75 ? -3.181 -16.953 -49.232 1.00 20.89 75 GLN A CA 1
ATOM 575 C C . GLN A 1 75 ? -1.729 -16.625 -48.881 1.00 21.12 75 GLN A C 1
ATOM 576 O O . GLN A 1 75 ? -1.083 -15.827 -49.558 1.00 19.90 75 GLN A O 1
ATOM 582 N N . ILE A 1 76 ? -1.223 -17.256 -47.827 1.00 21.90 76 ILE A N 1
ATOM 583 C CA . ILE A 1 76 ? 0.135 -16.998 -47.365 1.00 22.39 76 ILE A CA 1
ATOM 584 C C . ILE A 1 76 ? 1.220 -17.191 -48.429 1.00 24.14 76 ILE A C 1
ATOM 585 O O . ILE A 1 76 ? 2.146 -16.383 -48.523 1.00 22.86 76 ILE A O 1
ATOM 590 N N . ASP A 1 77 ? 1.112 -18.245 -49.232 1.00 25.76 77 ASP A N 1
ATOM 591 C CA . ASP A 1 77 ? 2.106 -18.499 -50.279 1.00 28.33 77 ASP A CA 1
ATOM 592 C C . ASP A 1 77 ? 2.226 -17.299 -51.212 1.00 27.58 77 ASP A C 1
ATOM 593 O O . ASP A 1 77 ? 3.326 -16.884 -51.583 1.00 26.08 77 ASP A O 1
ATOM 598 N N . LYS A 1 78 ? 1.080 -16.744 -51.580 1.00 25.16 78 LYS A N 1
ATOM 599 C CA . LYS A 1 78 ? 1.021 -15.597 -52.469 1.00 24.65 78 LYS A CA 1
ATOM 600 C C . LYS A 1 78 ? 1.604 -14.375 -51.767 1.00 23.13 78 LYS A C 1
ATOM 601 O O . LYS A 1 78 ? 2.385 -13.623 -52.351 1.00 21.47 78 LYS A O 1
ATOM 607 N N . ASP A 1 79 ? 1.223 -14.184 -50.507 1.00 21.54 79 ASP A N 1
ATOM 608 C CA . ASP A 1 79 ? 1.715 -13.050 -49.742 1.00 19.28 79 ASP A CA 1
ATOM 609 C C . ASP A 1 79 ? 3.232 -13.108 -49.606 1.00 19.70 79 ASP A C 1
ATOM 610 O O . ASP A 1 79 ? 3.917 -12.096 -49.749 1.00 19.29 79 ASP A O 1
ATOM 615 N N . LEU A 1 80 ? 3.752 -14.297 -49.330 1.00 21.43 80 LEU A N 1
ATOM 616 C CA . LEU A 1 80 ? 5.190 -14.472 -49.170 1.00 25.65 80 LEU A CA 1
ATOM 617 C C . LEU A 1 80 ? 5.921 -14.062 -50.451 1.00 26.59 80 LEU A C 1
ATOM 618 O O . LEU A 1 80 ? 6.947 -13.382 -50.397 1.00 27.83 80 LEU A O 1
ATOM 623 N N . GLU A 1 81 ? 5.383 -14.463 -51.601 1.00 27.34 81 GLU A N 1
ATOM 624 C CA . GLU A 1 81 ? 5.998 -14.127 -52.885 1.00 28.87 81 GLU A CA 1
ATOM 625 C C . GLU A 1 81 ? 6.039 -12.619 -53.130 1.00 29.27 81 GLU A C 1
ATOM 626 O O . GLU A 1 81 ? 7.084 -12.067 -53.488 1.00 28.69 81 GLU A O 1
ATOM 632 N N . LEU A 1 82 ? 4.899 -11.956 -52.947 1.00 26.42 82 LEU A N 1
ATOM 633 C CA . LEU A 1 82 ? 4.815 -10.514 -53.160 1.00 25.82 82 LEU A CA 1
ATOM 634 C C . LEU A 1 82 ? 5.785 -9.756 -52.265 1.00 24.86 82 LEU A C 1
ATOM 635 O O . LEU A 1 82 ? 6.416 -8.788 -52.690 1.00 25.83 82 LEU A O 1
ATOM 640 N N . VAL A 1 83 ? 5.897 -10.200 -51.020 1.00 23.79 83 VAL A N 1
ATOM 641 C CA . VAL A 1 83 ? 6.789 -9.574 -50.057 1.00 24.20 83 VAL A CA 1
ATOM 642 C C . VAL A 1 83 ? 8.263 -9.830 -50.413 1.00 24.77 83 VAL A C 1
ATOM 643 O O . VAL A 1 83 ? 9.112 -8.951 -50.260 1.00 22.45 83 VAL A O 1
ATOM 647 N N . SER A 1 84 ? 8.560 -11.031 -50.899 1.00 24.44 84 SER A N 1
ATOM 648 C CA . SER A 1 84 ? 9.926 -11.373 -51.281 1.00 27.86 84 SER A CA 1
ATOM 649 C C . SER A 1 84 ? 10.394 -10.463 -52.415 1.00 28.94 84 SER A C 1
ATOM 650 O O . SER A 1 84 ? 11.545 -10.031 -52.446 1.00 28.67 84 SER A O 1
ATOM 653 N N . GLU A 1 85 ? 9.485 -10.170 -53.339 1.00 30.87 85 GLU A N 1
ATOM 654 C CA . GLU A 1 85 ? 9.798 -9.332 -54.490 1.00 33.29 85 GLU A CA 1
ATOM 655 C C . GLU A 1 85 ? 10.184 -7.906 -54.108 1.00 32.86 85 GLU A C 1
ATOM 656 O O . GLU A 1 85 ? 10.903 -7.238 -54.850 1.00 31.46 85 GLU A O 1
ATOM 662 N N . VAL A 1 86 ? 9.715 -7.437 -52.955 1.00 31.38 86 VAL A N 1
ATOM 663 C CA . VAL A 1 86 ? 10.050 -6.085 -52.523 1.00 31.15 86 VAL A CA 1
ATOM 664 C C . VAL A 1 86 ? 11.219 -6.062 -51.541 1.00 29.62 86 VAL A C 1
ATOM 665 O O . VAL A 1 86 ? 11.718 -4.999 -51.183 1.00 29.53 86 VAL A O 1
ATOM 669 N N . GLY A 1 87 ? 11.653 -7.240 -51.106 1.00 29.52 87 GLY A N 1
ATOM 670 C CA . GLY A 1 87 ? 12.787 -7.313 -50.205 1.00 28.10 87 GLY A CA 1
ATOM 671 C C . GLY A 1 87 ? 12.526 -7.380 -48.710 1.00 27.91 87 GLY A C 1
ATOM 672 O O . GLY A 1 87 ? 13.416 -7.061 -47.922 1.00 26.23 87 GLY A O 1
ATOM 673 N N . ALA A 1 88 ? 11.327 -7.783 -48.302 1.00 26.32 88 ALA A N 1
ATOM 674 C CA . ALA A 1 88 ? 11.044 -7.889 -46.873 1.00 25.08 88 ALA A CA 1
ATOM 675 C C . ALA A 1 88 ? 11.849 -9.062 -46.322 1.00 24.41 88 ALA A C 1
ATOM 676 O O . ALA A 1 88 ? 12.018 -10.081 -46.991 1.00 24.18 88 ALA A O 1
ATOM 678 N N . ASP A 1 89 ? 12.337 -8.921 -45.098 1.00 22.34 89 ASP A N 1
ATOM 679 C CA . ASP A 1 89 ? 13.143 -9.964 -44.478 1.00 23.01 89 ASP A CA 1
ATOM 680 C C . ASP A 1 89 ? 12.335 -11.111 -43.904 1.00 22.70 89 ASP A C 1
ATOM 681 O O . ASP A 1 89 ? 12.690 -12.283 -44.068 1.00 20.52 89 ASP A O 1
ATOM 686 N N . ILE A 1 90 ? 11.235 -10.769 -43.243 1.00 21.29 90 ILE A N 1
ATOM 687 C CA . ILE A 1 90 ? 10.424 -11.771 -42.572 1.00 19.71 90 ILE A CA 1
ATOM 688 C C . ILE A 1 90 ? 8.920 -11.561 -42.663 1.00 20.04 90 ILE A C 1
ATOM 689 O O . ILE A 1 90 ? 8.439 -10.434 -42.702 1.00 19.41 90 ILE A O 1
ATOM 694 N N . VAL A 1 91 ? 8.194 -12.671 -42.695 1.00 19.04 91 VAL A N 1
ATOM 695 C CA . VAL A 1 91 ? 6.739 -12.650 -42.671 1.00 18.29 91 VAL A CA 1
ATOM 696 C C . VAL A 1 91 ? 6.435 -13.447 -41.409 1.00 17.67 91 VAL A C 1
ATOM 697 O O . VAL A 1 91 ? 6.816 -14.618 -41.295 1.00 16.81 91 VAL A O 1
ATOM 701 N N . PHE A 1 92 ? 5.809 -12.786 -40.441 1.00 15.25 92 PHE A N 1
ATOM 702 C CA . PHE A 1 92 ? 5.444 -13.420 -39.177 1.00 15.04 92 PHE A CA 1
ATOM 703 C C . PHE A 1 92 ? 4.014 -13.933 -39.361 1.00 15.30 92 PHE A C 1
ATOM 704 O O . PHE A 1 92 ? 3.091 -13.144 -39.550 1.00 15.35 92 PHE A O 1
ATOM 712 N N . HIS A 1 93 ? 3.854 -15.256 -39.291 1.00 16.20 93 HIS A N 1
ATOM 713 C CA . HIS A 1 93 ? 2.572 -15.932 -39.523 1.00 16.35 93 HIS A CA 1
ATOM 714 C C . HIS A 1 93 ? 2.237 -16.887 -38.365 1.00 16.56 93 HIS A C 1
ATOM 715 O O . HIS A 1 93 ? 2.299 -18.112 -38.514 1.00 16.85 93 HIS A O 1
ATOM 722 N N . PRO A 1 94 ? 1.847 -16.338 -37.199 1.00 16.69 94 PRO A N 1
ATOM 723 C CA . PRO A 1 94 ? 1.528 -17.165 -36.036 1.00 16.85 94 PRO A CA 1
ATOM 724 C C . PRO A 1 94 ? 0.169 -17.852 -35.999 1.00 16.87 94 PRO A C 1
ATOM 725 O O . PRO A 1 94 ? -0.767 -17.454 -36.687 1.00 16.93 94 PRO A O 1
ATOM 729 N N . ALA A 1 95 ? 0.094 -18.885 -35.164 1.00 18.03 95 ALA A N 1
ATOM 730 C CA . ALA A 1 95 ? -1.128 -19.646 -34.951 1.00 18.15 95 ALA A CA 1
ATOM 731 C C . ALA A 1 95 ? -1.968 -18.807 -33.995 1.00 17.36 95 ALA A C 1
ATOM 732 O O . ALA A 1 95 ? -1.430 -18.035 -33.203 1.00 16.32 95 ALA A O 1
ATOM 734 N N . VAL A 1 96 ? -3.286 -18.944 -34.066 1.00 16.18 96 VAL A N 1
ATOM 735 C CA . VAL A 1 96 ? -4.147 -18.176 -33.189 1.00 15.84 96 VAL A CA 1
ATOM 736 C C . VAL A 1 96 ? -3.885 -18.504 -31.726 1.00 15.96 96 VAL A C 1
ATOM 737 O O . VAL A 1 96 ? -3.886 -17.612 -30.875 1.00 15.88 96 VAL A O 1
ATOM 741 N N . GLU A 1 97 ? -3.644 -19.781 -31.433 1.00 15.95 97 GLU A N 1
ATOM 742 C CA . GLU A 1 97 ? -3.390 -20.202 -30.061 1.00 15.02 97 GLU A CA 1
ATOM 743 C C . GLU A 1 97 ? -2.052 -19.684 -29.525 1.00 15.69 97 GLU A C 1
ATOM 744 O O . GLU A 1 97 ? -1.886 -19.514 -28.317 1.00 14.78 97 GLU A O 1
ATOM 750 N N . ASP A 1 98 ? -1.107 -19.436 -30.423 1.00 16.26 98 ASP A N 1
ATOM 751 C CA . ASP A 1 98 ? 0.216 -18.943 -30.032 1.00 16.93 98 ASP A CA 1
ATOM 752 C C . ASP A 1 98 ? 0.084 -17.483 -29.580 1.00 17.69 98 ASP A C 1
ATOM 753 O O . ASP A 1 98 ? 0.681 -17.077 -28.582 1.00 17.81 98 ASP A O 1
ATOM 758 N N . MET A 1 99 ? -0.711 -16.705 -30.310 1.00 17.95 99 MET A N 1
ATOM 759 C CA . MET A 1 99 ? -0.943 -15.302 -29.962 1.00 16.99 99 MET A CA 1
ATOM 760 C C . MET A 1 99 ? -1.826 -15.209 -28.715 1.00 18.70 99 MET A C 1
ATOM 761 O O . MET A 1 99 ? -1.613 -14.353 -27.852 1.00 16.93 99 MET A O 1
ATOM 766 N N . TYR A 1 100 ? -2.820 -16.091 -28.632 1.00 18.06 100 TYR A N 1
ATOM 767 C CA . TYR A 1 100 ? -3.745 -16.114 -27.500 1.00 18.12 100 TYR A CA 1
ATOM 768 C C . TYR A 1 100 ? -3.792 -17.502 -26.861 1.00 20.49 100 TYR A C 1
ATOM 769 O O . TYR A 1 100 ? -4.806 -18.190 -26.940 1.00 19.12 100 TYR A O 1
ATOM 778 N N . PRO A 1 101 ? -2.699 -17.917 -26.197 1.00 24.16 101 PRO A N 1
ATOM 779 C CA . PRO A 1 101 ? -2.595 -19.228 -25.540 1.00 26.31 101 PRO A CA 1
ATOM 780 C C . PRO A 1 101 ? -3.742 -19.627 -24.612 1.00 29.95 101 PRO A C 1
ATOM 781 O O . PRO A 1 101 ? -3.923 -20.806 -24.308 1.00 30.60 101 PRO A O 1
ATOM 785 N N . GLY A 1 102 ? -4.517 -18.654 -24.159 1.00 32.43 102 GLY A N 1
ATOM 786 C CA . 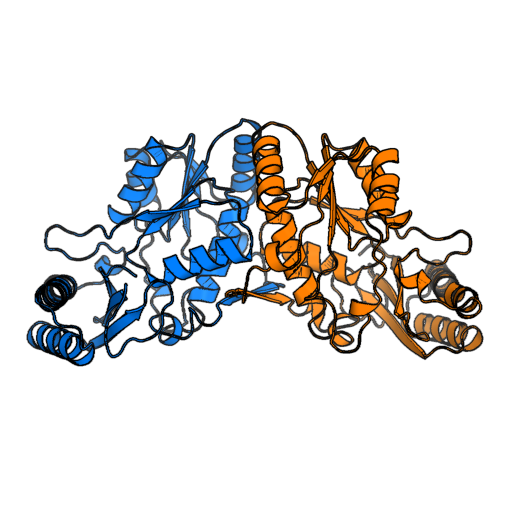GLY A 1 102 ? -5.630 -18.973 -23.286 1.00 34.56 102 GLY A CA 1
ATOM 787 C C . GLY A 1 102 ? -6.529 -17.774 -23.103 1.00 35.29 102 GLY A C 1
ATOM 788 O O . GLY A 1 102 ? -6.503 -16.844 -23.908 1.00 38.45 102 GLY A O 1
ATOM 789 N N . GLU A 1 103 ? -7.332 -17.787 -22.049 1.00 34.25 103 GLU A N 1
ATOM 790 C CA . GLU A 1 103 ? -8.214 -16.666 -21.782 1.00 32.86 103 GLU A CA 1
ATOM 791 C C . GLU A 1 103 ? -7.319 -15.531 -21.299 1.00 29.46 103 GLU A C 1
ATOM 792 O O . GLU A 1 103 ? -6.476 -15.733 -20.429 1.00 28.06 103 GLU A O 1
ATOM 798 N N . LEU A 1 104 ? -7.484 -14.345 -21.873 1.00 25.85 104 LEU A N 1
ATOM 799 C CA . LEU A 1 104 ? -6.681 -13.204 -21.458 1.00 24.65 104 LEU A CA 1
ATOM 800 C C . LEU A 1 104 ? -7.015 -12.872 -20.003 1.00 22.85 104 LEU A C 1
ATOM 801 O O . LEU A 1 104 ? -8.175 -12.958 -19.593 1.00 21.34 104 LEU A O 1
ATOM 806 N N . GLY A 1 105 ? -5.996 -12.509 -19.230 1.00 20.87 105 GLY A N 1
ATOM 807 C CA . GLY A 1 105 ? -6.199 -12.158 -17.832 1.00 19.83 105 GLY A CA 1
ATOM 808 C C . GLY A 1 105 ? -6.229 -10.647 -17.656 1.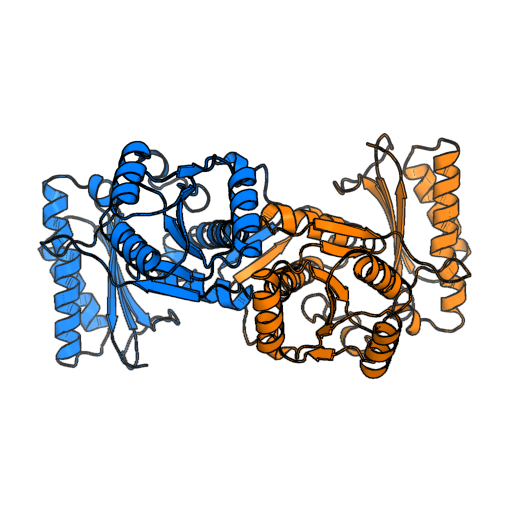00 20.09 105 GLY A C 1
ATOM 809 O O . GLY A 1 105 ? -6.550 -10.131 -16.579 1.00 20.95 105 GLY A O 1
ATOM 810 N N . ILE A 1 106 ? -5.874 -9.942 -18.727 1.00 18.04 106 ILE A N 1
ATOM 811 C CA . ILE A 1 106 ? -5.855 -8.481 -18.752 1.00 19.75 106 ILE A CA 1
ATOM 812 C C . ILE A 1 106 ? -6.643 -8.064 -19.984 1.00 20.69 106 ILE A C 1
ATOM 813 O O . ILE A 1 106 ? -6.503 -8.675 -21.044 1.00 21.36 106 ILE A O 1
ATOM 818 N N . ASP A 1 107 ? -7.468 -7.032 -19.856 1.00 20.92 107 ASP A N 1
ATOM 819 C CA . ASP A 1 107 ? -8.259 -6.586 -20.990 1.00 21.39 107 ASP A CA 1
ATOM 820 C C . ASP A 1 107 ? -7.992 -5.132 -21.370 1.00 19.53 107 ASP A C 1
ATOM 821 O O . ASP A 1 107 ? -7.885 -4.260 -20.511 1.00 20.83 107 ASP A O 1
ATOM 826 N N . VAL A 1 108 ? -7.877 -4.893 -22.671 1.00 17.94 108 VAL A N 1
ATOM 827 C CA . VAL A 1 108 ? -7.612 -3.562 -23.208 1.00 18.84 108 VAL A CA 1
ATOM 828 C C . VAL A 1 108 ? -8.825 -3.076 -23.992 1.00 19.09 108 VAL A C 1
ATOM 829 O O . VAL A 1 108 ? -9.322 -3.775 -24.877 1.00 18.08 108 VAL A O 1
ATOM 833 N N . LYS A 1 109 ? -9.308 -1.886 -23.662 1.00 19.06 109 LYS A N 1
ATOM 834 C CA . LYS A 1 109 ? -10.449 -1.328 -24.369 1.00 20.32 109 LYS A CA 1
ATOM 835 C C . LYS A 1 109 ? -10.227 0.131 -24.731 1.00 18.77 109 LYS A C 1
ATOM 836 O O . LYS A 1 109 ? -9.691 0.906 -23.941 1.00 19.96 109 LYS A O 1
ATOM 842 N N . VAL A 1 110 ? -10.646 0.495 -25.937 1.00 17.16 110 VAL A N 1
ATOM 843 C CA . VAL A 1 110 ? -10.502 1.858 -26.422 1.00 15.17 110 VAL A CA 1
ATOM 844 C C . VAL A 1 110 ? -11.587 2.748 -25.830 1.00 17.38 110 VAL A C 1
ATOM 845 O O . VAL A 1 110 ? -12.726 2.314 -25.645 1.00 17.02 110 VAL A O 1
ATOM 849 N N . GLY A 1 111 ? -11.232 3.995 -25.541 1.00 18.67 111 GLY A N 1
ATOM 850 C CA . GLY A 1 111 ? -12.201 4.920 -24.978 1.00 21.11 111 GLY A CA 1
ATOM 851 C C . GLY A 1 111 ? -13.046 5.638 -26.020 1.00 20.22 111 GLY A C 1
ATOM 852 O O . GLY A 1 111 ? -13.492 5.027 -26.992 1.00 20.33 111 GLY A O 1
ATOM 853 N N . PRO A 1 112 ? -13.270 6.952 -25.849 1.00 20.74 112 PRO A N 1
ATOM 854 C CA . PRO A 1 112 ? -14.063 7.809 -26.739 1.00 20.40 112 PRO A CA 1
ATOM 855 C C . PRO A 1 112 ? -13.818 7.681 -28.240 1.00 18.82 112 PRO A C 1
ATOM 856 O O . PRO A 1 112 ? -14.752 7.789 -29.031 1.00 17.67 112 PRO A O 1
ATOM 860 N N . LEU A 1 113 ? -12.568 7.468 -28.639 1.00 16.24 113 LEU A N 1
ATOM 861 C CA . LEU A 1 113 ? -12.254 7.345 -30.061 1.00 14.94 113 LEU A CA 1
ATOM 862 C C . LEU A 1 113 ? -13.003 6.193 -30.730 1.00 13.95 113 LEU A C 1
ATOM 863 O O . LEU A 1 113 ? -13.207 6.204 -31.944 1.00 14.79 113 LEU A O 1
ATOM 868 N N . ALA A 1 114 ? -13.414 5.204 -29.943 1.00 14.75 114 ALA A N 1
ATOM 869 C CA . ALA A 1 114 ? -14.145 4.058 -30.484 1.00 16.28 114 ALA A CA 1
ATOM 870 C C . ALA A 1 114 ? -15.663 4.164 -30.282 1.00 17.48 114 ALA A C 1
ATOM 871 O O . ALA A 1 114 ? -16.398 3.219 -30.580 1.00 18.02 114 ALA A O 1
ATOM 873 N N . ASP A 1 115 ? -16.134 5.307 -29.792 1.00 18.17 115 ASP A N 1
ATOM 874 C CA . ASP A 1 115 ? -17.573 5.493 -29.580 1.00 19.22 115 ASP A CA 1
ATOM 875 C C . ASP A 1 115 ? -18.300 6.041 -30.800 1.00 19.44 115 ASP A C 1
ATOM 876 O O . ASP A 1 115 ? -19.523 6.173 -30.790 1.00 19.01 115 ASP A O 1
ATOM 881 N N . VAL A 1 116 ? -17.555 6.360 -31.853 1.00 17.93 116 VAL A N 1
ATOM 882 C CA . VAL A 1 116 ? -18.161 6.911 -33.055 1.00 16.46 116 VAL A CA 1
ATOM 883 C C . VAL A 1 116 ? -17.725 6.190 -34.319 1.00 17.42 116 VAL A C 1
ATOM 884 O O . VAL A 1 116 ? -16.799 5.371 -34.305 1.00 16.47 116 VAL A O 1
ATOM 888 N N . LEU A 1 117 ? -18.414 6.507 -35.408 1.00 16.54 117 LEU A N 1
ATOM 889 C CA . LEU A 1 117 ? -18.124 5.948 -36.719 1.00 17.26 117 LEU A CA 1
ATOM 890 C C . LEU A 1 117 ? -17.921 4.433 -36.717 1.00 18.40 117 LEU A C 1
ATOM 891 O O . LEU A 1 117 ? -18.808 3.688 -36.303 1.00 17.69 117 LEU A O 1
ATOM 896 N N . GLU A 1 118 ? -16.763 3.969 -37.177 1.00 16.84 118 GLU A N 1
ATOM 897 C CA . GLU A 1 118 ? -16.523 2.530 -37.229 1.00 17.35 118 GLU A CA 1
ATOM 898 C C . GLU A 1 118 ? -16.594 1.863 -35.868 1.00 16.25 118 GLU A C 1
ATOM 899 O O . GLU A 1 118 ? -16.941 0.682 -35.763 1.00 18.25 118 GLU A O 1
ATOM 905 N N . GLY A 1 119 ? -16.282 2.620 -34.824 1.00 15.46 119 GLY A N 1
ATOM 906 C CA . GLY A 1 119 ? -16.330 2.072 -33.480 1.00 17.60 119 GLY A CA 1
ATOM 907 C C . GLY A 1 119 ? -17.754 1.785 -33.029 1.00 17.39 119 GLY A C 1
ATOM 908 O O . GLY A 1 119 ? -18.009 0.808 -32.320 1.00 17.96 119 GLY A O 1
ATOM 909 N N . ALA A 1 120 ? -18.683 2.644 -33.430 1.00 16.21 120 ALA A N 1
ATOM 910 C CA . ALA A 1 120 ? -20.085 2.467 -33.067 1.00 16.94 120 ALA A CA 1
ATOM 911 C C . ALA A 1 120 ? -20.720 1.369 -33.911 1.00 17.46 120 ALA A C 1
ATOM 912 O O . ALA A 1 120 ? -21.527 0.576 -33.421 1.00 20.08 120 ALA A O 1
ATOM 914 N N . LYS A 1 121 ? -20.351 1.323 -35.185 1.00 17.41 121 LYS A N 1
ATOM 915 C CA . LYS A 1 121 ? -20.893 0.319 -36.085 1.00 18.13 121 LYS A CA 1
ATOM 916 C C . LYS A 1 121 ? -20.280 -1.055 -35.835 1.00 18.56 121 LYS A C 1
ATOM 917 O O . LYS A 1 121 ? -20.894 -2.072 -36.136 1.00 16.75 121 LYS A O 1
ATOM 923 N N . ARG A 1 122 ? -19.070 -1.083 -35.285 1.00 17.12 122 ARG A N 1
ATOM 924 C CA . ARG A 1 122 ? -18.403 -2.349 -34.996 1.00 17.11 122 ARG A CA 1
ATOM 925 C C . ARG A 1 122 ? -17.904 -2.379 -33.554 1.00 18.26 122 ARG A C 1
ATOM 926 O O . ARG A 1 122 ? -16.696 -2.286 -33.297 1.00 17.08 122 ARG A O 1
ATOM 934 N N . PRO A 1 123 ? -18.826 -2.525 -32.588 1.00 18.46 123 PRO A N 1
ATOM 935 C CA . PRO A 1 123 ? -18.433 -2.561 -31.176 1.00 18.41 123 PRO A CA 1
ATOM 936 C C . PRO A 1 123 ? -17.434 -3.680 -30.886 1.00 19.14 123 PRO A C 1
ATOM 937 O O . PRO A 1 123 ? -17.620 -4.817 -31.326 1.00 19.34 123 PRO A O 1
ATOM 941 N N . GLY A 1 124 ? -16.367 -3.341 -30.162 1.00 20.30 124 GLY A N 1
ATOM 942 C CA . GLY A 1 124 ? -15.346 -4.321 -29.830 1.00 18.31 124 GLY A CA 1
ATOM 943 C C . GLY A 1 124 ? -14.238 -4.438 -30.867 1.00 19.56 124 GLY A C 1
ATOM 944 O O . GLY A 1 124 ? -13.141 -4.927 -30.571 1.00 16.55 124 GLY A O 1
ATOM 945 N N . HIS A 1 125 ? -14.511 -3.983 -32.085 1.00 17.68 125 HIS A N 1
ATOM 946 C CA . HIS A 1 125 ? -13.528 -4.064 -33.162 1.00 17.60 125 HIS A CA 1
ATOM 947 C C . HIS A 1 125 ? -12.176 -3.431 -32.818 1.00 17.07 125 HIS A C 1
ATOM 948 O O . HIS A 1 125 ? -11.128 -4.063 -32.969 1.00 17.37 125 HIS A O 1
ATOM 955 N N . PHE A 1 126 ? -12.196 -2.182 -32.367 1.00 15.49 126 PHE A N 1
ATOM 956 C CA . PHE A 1 126 ? -10.947 -1.504 -32.052 1.00 15.49 126 PHE A CA 1
ATOM 957 C C . PHE A 1 126 ? -10.269 -2.023 -30.801 1.00 15.63 126 PHE A C 1
ATOM 958 O O . PHE A 1 126 ? -9.044 -1.898 -30.660 1.00 14.46 126 PHE A O 1
ATOM 966 N N . ASP A 1 127 ? -11.047 -2.619 -29.899 1.00 16.32 127 ASP A N 1
ATOM 967 C CA . ASP A 1 127 ? -10.462 -3.201 -28.698 1.00 17.07 127 ASP A CA 1
ATOM 968 C C . ASP A 1 127 ? -9.619 -4.368 -29.221 1.00 17.17 127 ASP A C 1
ATOM 969 O O . ASP A 1 127 ? -8.503 -4.614 -28.752 1.00 16.08 127 ASP A O 1
ATOM 974 N N . GLY A 1 128 ? -10.170 -5.078 -30.203 1.00 17.41 128 GLY A N 1
ATOM 975 C CA . GLY A 1 128 ? -9.460 -6.194 -30.808 1.00 16.47 128 GLY A CA 1
ATOM 976 C C . GLY A 1 128 ? -8.204 -5.706 -31.513 1.00 15.78 128 GLY A C 1
ATOM 977 O O . GLY A 1 128 ? -7.142 -6.331 -31.414 1.00 13.27 128 GLY A O 1
ATOM 978 N N . VAL A 1 129 ? -8.329 -4.586 -32.224 1.00 14.44 129 VAL A N 1
ATOM 979 C CA . VAL A 1 129 ? -7.203 -3.998 -32.944 1.00 16.05 129 VAL A CA 1
ATOM 980 C C . VAL A 1 129 ? -6.083 -3.591 -31.987 1.00 15.94 129 VAL A C 1
ATOM 981 O O . VAL A 1 129 ? -4.944 -4.040 -32.137 1.00 14.88 129 VAL A O 1
ATOM 985 N N . VAL A 1 130 ? -6.396 -2.759 -30.992 1.00 16.86 130 VAL A N 1
ATOM 986 C CA . VAL A 1 130 ? -5.355 -2.321 -30.062 1.00 16.93 130 VAL A CA 1
ATOM 987 C C . VAL A 1 130 ? -4.750 -3.502 -29.303 1.00 15.88 130 VAL A C 1
ATOM 988 O O . VAL A 1 130 ? -3.548 -3.533 -29.037 1.00 13.46 130 VAL A O 1
ATOM 992 N N . THR A 1 131 ? -5.571 -4.491 -28.972 1.00 15.08 131 THR A N 1
ATOM 993 C CA . THR A 1 131 ? -5.052 -5.659 -28.267 1.00 15.05 131 THR A CA 1
ATOM 994 C C . THR A 1 131 ? -3.977 -6.389 -29.071 1.00 14.62 131 THR A C 1
ATOM 995 O O . THR A 1 131 ? -2.898 -6.688 -28.549 1.00 14.72 131 THR A O 1
ATOM 999 N N . VAL A 1 132 ? -4.252 -6.668 -30.341 1.00 14.83 132 VAL A N 1
ATOM 1000 C CA . VAL A 1 132 ? -3.270 -7.386 -31.139 1.00 14.88 132 VAL A CA 1
ATOM 1001 C C . VAL A 1 132 ? -2.084 -6.509 -31.537 1.00 15.88 132 VAL A C 1
ATOM 1002 O O . VAL A 1 132 ? -0.948 -6.988 -31.562 1.00 15.41 132 VAL A O 1
ATOM 1006 N N . VAL A 1 133 ? -2.323 -5.231 -31.822 1.00 12.88 133 VAL A N 1
ATOM 1007 C CA . VAL A 1 133 ? -1.216 -4.350 -32.201 1.00 13.08 133 VAL A CA 1
ATOM 1008 C C . VAL A 1 133 ? -0.266 -4.155 -31.028 1.00 14.96 133 VAL A C 1
ATOM 1009 O O . VAL A 1 133 ? 0.958 -4.134 -31.204 1.00 15.39 133 VAL A O 1
ATOM 1013 N N . ASN A 1 134 ? -0.820 -4.028 -29.825 1.00 13.24 134 ASN A N 1
ATOM 1014 C CA . ASN A 1 134 ? 0.004 -3.880 -28.632 1.00 14.50 134 ASN A CA 1
ATOM 1015 C C . ASN A 1 134 ? 0.939 -5.091 -28.540 1.00 14.84 134 ASN A C 1
ATOM 1016 O O . ASN A 1 134 ? 2.156 -4.948 -28.352 1.00 13.81 134 ASN A O 1
ATOM 1021 N N . LYS A 1 135 ? 0.361 -6.283 -28.679 1.00 12.99 135 LYS A N 1
ATOM 1022 C CA . LYS A 1 135 ? 1.135 -7.522 -28.611 1.00 13.40 135 LYS A CA 1
ATOM 1023 C C . LYS A 1 135 ? 2.204 -7.582 -29.701 1.00 13.03 135 LYS A C 1
ATOM 1024 O O . LYS A 1 135 ? 3.372 -7.888 -29.419 1.00 16.19 135 LYS A O 1
ATOM 1030 N N . LEU A 1 136 ? 1.814 -7.286 -30.936 1.00 11.44 136 LEU A N 1
ATOM 1031 C CA . LEU A 1 136 ? 2.751 -7.308 -32.053 1.00 14.75 136 LEU A CA 1
ATOM 1032 C C . LEU A 1 136 ? 3.892 -6.317 -31.834 1.00 14.59 136 LEU A C 1
ATOM 1033 O O . LEU A 1 136 ? 5.045 -6.606 -32.155 1.00 15.78 136 LEU A O 1
ATOM 1038 N N . PHE A 1 137 ? 3.578 -5.152 -31.277 1.00 14.52 137 PHE A N 1
ATOM 1039 C CA . PHE A 1 137 ? 4.618 -4.166 -31.009 1.00 16.37 137 PHE A CA 1
ATOM 1040 C C . PHE A 1 137 ? 5.624 -4.707 -29.991 1.00 17.81 137 PHE A C 1
ATOM 1041 O O . PHE A 1 137 ? 6.828 -4.438 -30.095 1.00 17.46 137 PHE A O 1
ATOM 1049 N N . ASN A 1 138 ? 5.150 -5.468 -29.004 1.00 15.73 138 ASN A N 1
ATOM 1050 C CA . ASN A 1 138 ? 6.070 -6.011 -28.007 1.00 17.66 138 ASN A CA 1
ATOM 1051 C C . ASN A 1 138 ? 6.828 -7.223 -28.537 1.00 17.54 138 ASN A C 1
ATOM 1052 O O . ASN A 1 138 ? 7.939 -7.509 -28.099 1.00 17.61 138 ASN A O 1
ATOM 1057 N N . ILE A 1 139 ? 6.231 -7.925 -29.489 1.00 17.42 139 ILE A N 1
ATOM 1058 C CA . ILE A 1 139 ? 6.876 -9.091 -30.080 1.00 18.16 139 ILE A CA 1
ATOM 1059 C C . ILE A 1 139 ? 7.950 -8.660 -31.077 1.00 18.66 139 ILE A C 1
ATOM 1060 O O . ILE A 1 139 ? 9.078 -9.154 -31.038 1.00 17.90 139 ILE A O 1
ATOM 1065 N N . VAL A 1 140 ? 7.589 -7.720 -31.945 1.00 18.36 140 VAL A N 1
ATOM 1066 C CA . VAL A 1 140 ? 8.478 -7.228 -32.994 1.00 19.73 140 VAL A CA 1
ATOM 1067 C C . VAL A 1 140 ? 9.408 -6.077 -32.596 1.00 19.96 140 VAL A C 1
ATOM 1068 O O . VAL A 1 140 ? 10.424 -5.860 -33.250 1.00 19.92 140 VAL A O 1
ATOM 1072 N N . MET A 1 141 ? 9.065 -5.351 -31.532 1.00 20.75 141 MET A N 1
ATOM 1073 C CA . MET A 1 141 ? 9.877 -4.227 -31.055 1.00 22.15 141 MET A CA 1
ATOM 1074 C C . MET A 1 141 ? 10.360 -3.333 -32.195 1.00 22.31 141 MET A C 1
ATOM 1075 O O . MET A 1 141 ? 11.549 -3.031 -32.304 1.00 22.53 141 MET A O 1
ATOM 1080 N N . PRO A 1 142 ? 9.436 -2.876 -33.049 1.00 21.35 142 PRO A N 1
ATOM 1081 C CA . PRO A 1 142 ? 9.823 -2.021 -34.172 1.00 21.47 142 PRO A CA 1
ATOM 1082 C C . PRO A 1 142 ? 10.226 -0.612 -33.769 1.00 21.81 142 PRO A C 1
ATOM 1083 O O . PRO A 1 142 ? 9.876 -0.134 -32.685 1.00 21.63 142 PRO A O 1
ATOM 1087 N N . ASP A 1 143 ? 10.982 0.038 -34.645 1.00 20.44 143 ASP A N 1
ATOM 1088 C CA . ASP A 1 143 ? 11.379 1.417 -34.419 1.00 20.00 143 ASP A CA 1
ATOM 1089 C C . ASP A 1 143 ? 10.322 2.221 -35.158 1.00 18.95 143 ASP A C 1
ATOM 1090 O O . ASP A 1 143 ? 9.917 3.289 -34.712 1.00 19.05 143 ASP A O 1
ATOM 1095 N N . TYR A 1 144 ? 9.887 1.688 -36.299 1.00 18.19 144 TYR A N 1
ATOM 1096 C CA . TYR A 1 144 ? 8.847 2.318 -37.109 1.00 17.82 144 TYR A CA 1
ATOM 1097 C C . TYR A 1 144 ? 7.785 1.284 -37.473 1.00 17.25 144 TYR A C 1
ATOM 1098 O O . TYR A 1 144 ? 8.115 0.180 -37.901 1.00 15.23 144 TYR A O 1
ATOM 1107 N N . ALA A 1 145 ? 6.517 1.652 -37.300 1.00 15.19 145 ALA A N 1
ATOM 1108 C CA . ALA A 1 145 ? 5.392 0.776 -37.628 1.00 15.20 145 ALA A CA 1
ATOM 1109 C C . ALA A 1 145 ? 4.553 1.520 -38.665 1.00 16.02 145 ALA A C 1
ATOM 1110 O O . ALA A 1 145 ? 4.205 2.687 -38.470 1.00 16.94 145 ALA A O 1
ATOM 1112 N N . TYR A 1 146 ? 4.247 0.846 -39.770 1.00 15.09 146 TYR A N 1
ATOM 1113 C CA . TYR A 1 146 ? 3.500 1.454 -40.865 1.00 15.65 146 TYR A CA 1
ATOM 1114 C C . TYR A 1 146 ? 2.028 1.077 -40.914 1.00 15.52 146 TYR A C 1
ATOM 1115 O O . TYR A 1 146 ? 1.670 -0.095 -40.796 1.00 14.51 146 TYR A O 1
ATOM 1124 N N . PHE A 1 147 ? 1.191 2.093 -41.103 1.00 16.50 147 PHE A N 1
ATOM 1125 C CA . PHE A 1 147 ? -0.258 1.928 -41.190 1.00 16.64 147 PHE A CA 1
ATOM 1126 C C . PHE A 1 147 ? -0.808 2.775 -42.338 1.00 18.95 147 PHE A C 1
ATOM 1127 O O . PHE A 1 147 ? -0.205 3.776 -42.730 1.00 16.47 147 PHE A O 1
ATOM 1135 N N . GLY A 1 148 ? -1.961 2.377 -42.869 1.00 18.72 148 GLY A N 1
ATOM 1136 C CA . GLY A 1 148 ? -2.556 3.124 -43.962 1.00 19.23 148 GLY A CA 1
ATOM 1137 C C . GLY A 1 148 ? -3.648 4.066 -43.490 1.00 20.13 148 GLY A C 1
ATOM 1138 O O . GLY A 1 148 ? -4.413 3.737 -42.576 1.00 20.36 148 GLY A O 1
ATOM 1139 N N . LYS A 1 149 ? -3.723 5.240 -44.107 1.00 16.76 149 LYS A N 1
ATOM 1140 C CA . LYS A 1 149 ? -4.737 6.226 -43.750 1.00 17.95 149 LYS A CA 1
ATOM 1141 C C . LYS A 1 149 ? -6.127 5.775 -44.216 1.00 17.70 149 LYS A C 1
ATOM 1142 O O . LYS A 1 149 ? -7.132 6.407 -43.897 1.00 18.05 149 LYS A O 1
ATOM 1148 N N . LYS A 1 150 ? -6.161 4.687 -44.986 1.00 17.76 150 LYS A N 1
ATOM 1149 C CA . LYS A 1 150 ? -7.401 4.090 -45.485 1.00 19.73 150 LYS A CA 1
ATOM 1150 C C . LYS A 1 150 ? -8.284 3.825 -44.267 1.00 20.14 150 LYS A C 1
ATOM 1151 O O . LYS A 1 150 ? -9.503 4.031 -44.290 1.00 19.12 150 LYS A O 1
ATOM 1157 N N . ASP A 1 151 ? -7.648 3.351 -43.202 1.00 18.17 151 ASP A N 1
ATOM 1158 C CA . ASP A 1 151 ? -8.328 3.088 -41.945 1.00 18.51 151 ASP A CA 1
ATOM 1159 C C . ASP A 1 151 ? -7.896 4.244 -41.045 1.00 17.82 151 ASP A C 1
ATOM 1160 O O . ASP A 1 151 ? -7.141 4.056 -40.093 1.00 18.50 151 ASP A O 1
ATOM 1165 N N . ALA A 1 152 ? -8.380 5.444 -41.367 1.00 17.32 152 ALA A N 1
ATOM 1166 C CA . ALA A 1 152 ? -8.016 6.654 -40.632 1.00 15.66 152 ALA A CA 1
ATOM 1167 C C . ALA A 1 152 ? -8.339 6.623 -39.138 1.00 16.21 152 ALA A C 1
ATOM 1168 O O . ALA A 1 152 ? -7.552 7.100 -38.322 1.00 14.89 152 ALA A O 1
ATOM 1170 N N . GLN A 1 153 ? -9.495 6.070 -38.779 1.00 13.52 153 GLN A N 1
ATOM 1171 C CA . GLN A 1 153 ? -9.886 5.988 -37.377 1.00 13.72 153 GLN A CA 1
ATOM 1172 C C . GLN A 1 153 ? -8.962 5.019 -36.652 1.00 14.88 153 GLN A C 1
ATOM 1173 O O . GLN A 1 153 ? -8.575 5.244 -35.501 1.00 15.55 153 GLN A O 1
ATOM 1179 N N . GLN A 1 154 ? -8.615 3.932 -37.331 1.00 14.28 154 GLN A N 1
ATOM 1180 C CA . GLN A 1 154 ? -7.707 2.945 -36.764 1.00 14.28 154 GLN A CA 1
ATOM 1181 C C . GLN A 1 154 ? -6.377 3.628 -36.463 1.00 14.40 154 GLN A C 1
ATOM 1182 O O . GLN A 1 154 ? -5.799 3.463 -35.388 1.00 14.11 154 GLN A O 1
ATOM 1188 N N . LEU A 1 155 ? -5.898 4.391 -37.435 1.00 13.25 155 LEU A N 1
ATOM 1189 C CA . LEU A 1 155 ? -4.628 5.097 -37.296 1.00 13.97 155 LEU A CA 1
ATOM 1190 C C . LEU A 1 155 ? -4.609 6.014 -36.073 1.00 12.56 155 LEU A C 1
ATOM 1191 O O . LEU A 1 155 ? -3.652 6.012 -35.296 1.00 13.24 155 LEU A O 1
ATOM 1196 N N . ALA A 1 156 ? -5.668 6.796 -35.894 1.00 10.94 156 ALA A N 1
ATOM 1197 C CA . ALA A 1 156 ? -5.741 7.701 -34.761 1.00 12.57 156 ALA A CA 1
ATOM 1198 C C . ALA A 1 156 ? -5.733 6.919 -33.456 1.00 11.78 156 ALA A C 1
ATOM 1199 O O . ALA A 1 156 ? -5.120 7.337 -32.480 1.00 15.06 156 ALA A O 1
ATOM 1201 N N . ILE A 1 157 ? -6.420 5.783 -33.438 1.00 12.64 157 ILE A N 1
ATOM 1202 C CA . ILE A 1 157 ? -6.481 4.961 -32.235 1.00 12.60 157 ILE A CA 1
ATOM 1203 C C . ILE A 1 157 ? -5.126 4.304 -31.930 1.00 12.48 157 ILE A C 1
ATOM 1204 O O . ILE A 1 157 ? -4.723 4.210 -30.775 1.00 12.92 157 ILE A O 1
ATOM 1209 N N . VAL A 1 158 ? -4.422 3.860 -32.961 1.00 11.75 158 VAL A N 1
ATOM 1210 C CA . VAL A 1 158 ? -3.118 3.238 -32.747 1.00 14.08 158 VAL A CA 1
ATOM 1211 C C . VAL A 1 158 ? -2.147 4.288 -32.190 1.00 14.64 158 VAL A C 1
ATOM 1212 O O . VAL A 1 158 ? -1.375 4.009 -31.277 1.00 16.60 158 VAL A O 1
ATOM 1216 N N . GLU A 1 159 ? -2.204 5.500 -32.734 1.00 15.51 159 GLU A N 1
ATOM 1217 C CA . GLU A 1 159 ? -1.347 6.582 -32.261 1.00 16.31 159 GLU A CA 1
ATOM 1218 C C . GLU A 1 159 ? -1.655 6.887 -30.788 1.00 16.94 159 GLU A C 1
ATOM 1219 O O . GLU A 1 159 ? -0.749 7.131 -29.994 1.00 14.10 159 GLU A O 1
ATOM 1225 N N . GLN A 1 160 ? -2.937 6.870 -30.429 1.00 14.34 160 GLN A N 1
ATOM 1226 C CA . GLN A 1 160 ? -3.337 7.137 -29.050 1.00 15.92 160 GLN A CA 1
ATOM 1227 C C . GLN A 1 160 ? -2.803 6.047 -28.123 1.00 15.37 160 GLN A C 1
ATOM 1228 O O . GLN A 1 160 ? -2.372 6.322 -27.005 1.00 17.13 160 GLN A O 1
ATOM 1234 N N . MET A 1 161 ? -2.843 4.804 -28.588 1.00 15.32 161 MET A N 1
ATOM 1235 C CA . MET A 1 161 ? -2.360 3.684 -27.794 1.00 15.00 161 MET A CA 1
ATOM 1236 C C . MET A 1 161 ? -0.838 3.792 -27.628 1.00 14.83 161 MET A C 1
ATOM 1237 O O . MET A 1 161 ? -0.300 3.506 -26.564 1.00 14.56 161 MET A O 1
ATOM 1242 N N . VAL A 1 162 ? -0.156 4.214 -28.683 1.00 13.82 162 VAL A N 1
ATOM 1243 C CA . VAL A 1 162 ? 1.297 4.391 -28.630 1.00 16.78 162 VAL A CA 1
ATOM 1244 C C . VAL A 1 162 ? 1.644 5.461 -27.594 1.00 17.81 162 VAL A C 1
ATOM 1245 O O . VAL A 1 162 ? 2.638 5.347 -26.881 1.00 17.44 162 VAL A O 1
ATOM 1249 N N . LYS A 1 163 ? 0.820 6.503 -27.513 1.00 18.31 163 LYS A N 1
ATOM 1250 C CA . LYS A 1 163 ? 1.046 7.568 -26.546 1.00 18.33 163 LYS A CA 1
ATOM 1251 C C . LYS A 1 163 ? 0.781 7.078 -25.124 1.00 17.57 163 LYS A C 1
ATOM 1252 O O . LYS A 1 163 ? 1.632 7.208 -24.244 1.00 16.18 163 LYS A O 1
ATOM 1258 N N . ASP A 1 164 ? -0.409 6.518 -24.907 1.00 16.23 164 ASP A N 1
ATOM 1259 C CA . ASP A 1 164 ? -0.807 6.036 -23.585 1.00 16.65 164 ASP A CA 1
ATOM 1260 C C . ASP A 1 164 ? 0.071 4.933 -23.001 1.00 14.81 164 ASP A C 1
ATOM 1261 O O . ASP A 1 164 ? 0.279 4.890 -21.789 1.00 14.75 164 ASP A O 1
ATOM 1266 N N . PHE A 1 165 ? 0.568 4.032 -23.844 1.00 13.91 165 PHE A N 1
ATOM 1267 C CA . PHE A 1 165 ? 1.406 2.936 -23.358 1.00 13.25 165 PHE A CA 1
ATOM 1268 C C . PHE A 1 165 ? 2.900 3.260 -23.421 1.00 13.45 165 PHE A C 1
ATOM 1269 O O . PHE A 1 165 ? 3.735 2.447 -23.015 1.00 12.52 165 PHE A O 1
ATOM 1277 N N . ASN A 1 166 ? 3.233 4.441 -23.934 1.00 16.12 166 ASN A N 1
ATOM 1278 C CA . ASN A 1 166 ? 4.631 4.859 -24.057 1.00 16.98 166 ASN A CA 1
ATOM 1279 C C . ASN A 1 166 ? 5.478 3.922 -24.917 1.00 16.96 166 ASN A C 1
ATOM 1280 O O . ASN A 1 166 ? 6.659 3.682 -24.624 1.00 17.08 166 ASN A O 1
ATOM 1285 N N . HIS A 1 167 ? 4.878 3.385 -25.973 1.00 17.24 167 HIS A N 1
ATOM 1286 C CA . HIS A 1 167 ? 5.602 2.511 -26.891 1.00 16.76 167 HIS A CA 1
ATOM 1287 C C . HIS A 1 167 ? 6.678 3.332 -27.600 1.00 16.93 167 HIS A C 1
ATOM 1288 O O . HIS A 1 167 ? 6.386 4.397 -28.127 1.00 16.31 167 HIS A O 1
ATOM 1295 N N . ALA A 1 168 ? 7.913 2.835 -27.610 1.00 16.10 168 ALA A N 1
ATOM 1296 C CA . ALA A 1 168 ? 9.004 3.533 -28.283 1.00 17.64 168 ALA A CA 1
ATOM 1297 C C . ALA A 1 168 ? 8.935 3.175 -29.763 1.00 20.21 168 ALA A C 1
ATOM 1298 O O . ALA A 1 168 ? 9.886 2.634 -30.340 1.00 20.90 168 ALA A O 1
ATOM 1300 N N . VAL A 1 169 ? 7.791 3.472 -30.365 1.00 18.92 169 VAL A N 1
ATOM 1301 C CA . VAL A 1 169 ? 7.552 3.178 -31.772 1.00 19.09 169 VAL A CA 1
ATOM 1302 C C . VAL A 1 169 ? 7.049 4.426 -32.480 1.00 19.81 169 VAL A C 1
ATOM 1303 O O . VAL A 1 169 ? 6.185 5.129 -31.963 1.00 19.64 169 VAL A O 1
ATOM 1307 N N . GLU A 1 170 ? 7.590 4.703 -33.660 1.00 20.41 170 GLU A N 1
ATOM 1308 C CA . GLU A 1 170 ? 7.148 5.857 -34.426 1.00 21.64 170 GLU A CA 1
ATOM 1309 C C . GLU A 1 170 ? 6.175 5.346 -35.475 1.00 20.26 170 GLU A C 1
ATOM 1310 O O . GLU A 1 170 ? 6.505 4.468 -36.272 1.00 17.09 170 GLU A O 1
ATOM 1316 N N . ILE A 1 171 ? 4.962 5.884 -35.453 1.00 18.81 171 ILE A N 1
ATOM 1317 C CA . ILE A 1 171 ? 3.935 5.472 -36.395 1.00 16.88 171 ILE A CA 1
ATOM 1318 C C . ILE A 1 171 ? 4.052 6.261 -37.695 1.00 17.06 171 ILE A C 1
ATOM 1319 O O . ILE A 1 171 ? 4.127 7.490 -37.685 1.00 16.53 171 ILE A O 1
ATOM 1324 N N . ILE A 1 172 ? 4.085 5.541 -38.808 1.00 17.85 172 ILE A N 1
ATOM 1325 C CA . ILE A 1 172 ? 4.167 6.158 -40.130 1.00 18.55 172 ILE A CA 1
ATOM 1326 C C . ILE A 1 172 ? 2.871 5.862 -40.885 1.00 18.68 172 ILE A C 1
ATOM 1327 O O . ILE A 1 172 ? 2.598 4.712 -41.231 1.00 18.04 172 ILE A O 1
ATOM 1332 N N . GLY A 1 173 ? 2.071 6.893 -41.136 1.00 19.01 173 GLY A N 1
ATOM 1333 C CA . GLY A 1 173 ? 0.829 6.687 -41.860 1.00 20.01 173 GLY A CA 1
ATOM 1334 C C . GLY A 1 173 ? 1.004 6.971 -43.344 1.00 21.71 173 GLY A C 1
ATOM 1335 O O . GLY A 1 173 ? 1.554 8.008 -43.714 1.00 25.82 173 GLY A O 1
ATOM 1336 N N . ILE A 1 174 ? 0.561 6.059 -44.204 1.00 19.92 174 ILE A N 1
ATOM 1337 C CA . ILE A 1 174 ? 0.692 6.295 -45.639 1.00 20.29 174 ILE A CA 1
ATOM 1338 C C . ILE A 1 174 ? -0.650 6.612 -46.287 1.00 23.07 174 ILE A C 1
ATOM 1339 O O . ILE A 1 174 ? -1.708 6.172 -45.819 1.00 21.33 174 ILE A O 1
ATOM 1344 N N . ASP A 1 175 ? -0.604 7.377 -47.374 1.00 22.61 175 ASP A N 1
ATOM 1345 C CA . ASP A 1 175 ? -1.821 7.738 -48.084 1.00 22.72 175 ASP A CA 1
ATOM 1346 C C . ASP A 1 175 ? -2.470 6.512 -48.711 1.00 20.46 175 ASP A C 1
ATOM 1347 O O . ASP A 1 175 ? -1.832 5.476 -48.899 1.00 18.74 175 ASP A O 1
ATOM 1352 N N . ILE A 1 176 ? -3.755 6.636 -49.016 1.00 18.42 176 ILE A N 1
ATOM 1353 C CA . ILE A 1 176 ? -4.518 5.551 -49.606 1.00 18.33 176 ILE A CA 1
ATOM 1354 C C . ILE A 1 176 ? -4.036 5.198 -51.010 1.00 18.60 176 ILE A C 1
ATOM 1355 O O . ILE A 1 176 ? -3.980 6.061 -51.889 1.00 19.32 176 ILE A O 1
ATOM 1360 N N . VAL A 1 177 ? -3.678 3.931 -51.205 1.00 18.32 177 VAL A N 1
ATOM 1361 C CA . VAL A 1 177 ? -3.237 3.451 -52.510 1.00 20.54 177 VAL A CA 1
ATOM 1362 C C . VAL A 1 177 ? -4.493 2.959 -53.220 1.00 21.39 177 VAL A C 1
ATOM 1363 O O . VAL A 1 177 ? -5.270 2.188 -52.651 1.00 22.35 177 VAL A O 1
ATOM 1367 N N . ARG A 1 178 ? -4.680 3.391 -54.464 1.00 21.52 178 ARG A N 1
ATOM 1368 C CA . ARG A 1 178 ? -5.879 3.049 -55.225 1.00 23.07 178 ARG A CA 1
ATOM 1369 C C . ARG A 1 178 ? -5.641 2.317 -56.540 1.00 23.15 178 ARG A C 1
ATOM 1370 O O . ARG A 1 178 ? -4.550 2.369 -57.111 1.00 23.16 178 ARG A O 1
ATOM 1378 N N . GLU A 1 179 ? -6.680 1.631 -57.007 1.00 22.78 179 GLU A N 1
ATOM 1379 C CA . GLU A 1 179 ? -6.625 0.923 -58.278 1.00 24.71 179 GLU A CA 1
ATOM 1380 C C . GLU A 1 179 ? -6.640 2.031 -59.328 1.00 25.08 179 GLU A C 1
ATOM 1381 O O . GLU A 1 179 ? -6.900 3.193 -59.002 1.00 23.27 179 GLU A O 1
ATOM 1387 N N . ALA A 1 180 ? -6.379 1.676 -60.581 1.00 25.91 180 ALA A N 1
ATOM 1388 C CA . ALA A 1 180 ? -6.344 2.660 -61.660 1.00 26.11 180 ALA A CA 1
ATOM 1389 C C . ALA A 1 180 ? -7.594 3.535 -61.765 1.00 25.98 180 ALA A C 1
ATOM 1390 O O . ALA A 1 180 ? -7.496 4.721 -62.074 1.00 28.57 180 ALA A O 1
ATOM 1392 N N . ASP A 1 181 ? -8.765 2.959 -61.520 1.00 26.82 181 ASP A N 1
ATOM 1393 C CA . ASP A 1 181 ? -10.004 3.726 -61.610 1.00 26.53 181 ASP A CA 1
ATOM 1394 C C . ASP A 1 181 ? -10.305 4.557 -60.364 1.00 27.36 181 ASP A C 1
ATOM 1395 O O . ASP A 1 181 ? -11.225 5.379 -60.369 1.00 28.34 181 ASP A O 1
ATOM 1400 N N . GLY A 1 182 ? -9.534 4.349 -59.299 1.00 24.81 182 GLY A N 1
ATOM 1401 C CA . GLY A 1 182 ? -9.743 5.115 -58.082 1.00 21.76 182 GLY A CA 1
ATOM 1402 C C . GLY A 1 182 ? -10.165 4.314 -56.863 1.00 20.68 182 GLY A C 1
ATOM 1403 O O . GLY A 1 182 ? -10.048 4.797 -55.733 1.00 21.90 182 GLY A O 1
ATOM 1404 N N . LEU A 1 183 ? -10.662 3.100 -57.079 1.00 20.69 183 LEU A N 1
ATOM 1405 C CA . LEU A 1 183 ? -11.095 2.254 -55.972 1.00 20.76 183 LEU A CA 1
ATOM 1406 C C . LEU A 1 183 ? -9.952 2.013 -54.986 1.00 20.92 183 LEU A C 1
ATOM 1407 O O . LEU A 1 183 ? -8.866 1.576 -55.377 1.00 20.08 183 LEU A O 1
ATOM 1412 N N . ALA A 1 184 ? -10.192 2.292 -53.706 1.00 19.18 184 ALA A N 1
ATOM 1413 C CA . ALA A 1 184 ? -9.163 2.081 -52.692 1.00 18.22 184 ALA A CA 1
ATOM 1414 C C . ALA A 1 184 ? -8.833 0.596 -52.625 1.00 16.76 184 ALA A C 1
ATOM 1415 O O . ALA A 1 184 ? -9.730 -0.243 -52.577 1.00 17.31 184 ALA A O 1
ATOM 1417 N N . LYS A 1 185 ? -7.548 0.262 -52.620 1.00 15.97 185 LYS A N 1
ATOM 1418 C CA . LYS A 1 185 ? -7.156 -1.138 -52.564 1.00 16.70 185 LYS A CA 1
ATOM 1419 C C . LYS A 1 185 ? -7.537 -1.752 -51.228 1.00 17.47 185 LYS A C 1
ATOM 1420 O O . LYS A 1 185 ? -7.407 -1.118 -50.178 1.00 18.14 185 LYS A O 1
ATOM 1426 N N . SER A 1 186 ? -8.020 -2.989 -51.279 1.00 19.30 186 SER A N 1
ATOM 1427 C CA . SER A 1 186 ? -8.441 -3.708 -50.084 1.00 20.62 186 SER A CA 1
ATOM 1428 C C . SER A 1 186 ? -8.540 -5.189 -50.400 1.00 19.44 186 SER A C 1
ATOM 1429 O O . SER A 1 186 ? -8.947 -5.575 -51.498 1.00 19.33 186 SER A O 1
ATOM 1432 N N . SER A 1 187 ? -8.171 -6.019 -49.434 1.00 18.81 187 SER A N 1
ATOM 1433 C CA . SER A 1 187 ? -8.232 -7.460 -49.622 1.00 18.69 187 SER A CA 1
ATOM 1434 C C . SER A 1 187 ? -9.689 -7.884 -49.774 1.00 18.28 187 SER A C 1
ATOM 1435 O O . SER A 1 187 ? -9.983 -8.918 -50.369 1.00 17.99 187 SER A O 1
ATOM 1438 N N . ARG A 1 188 ? -10.601 -7.077 -49.244 1.00 18.29 188 ARG A N 1
ATOM 1439 C CA . ARG A 1 188 ? -12.023 -7.401 -49.337 1.00 18.93 188 ARG A CA 1
ATOM 1440 C C . ARG A 1 188 ? -12.647 -7.115 -50.701 1.00 19.54 188 ARG A C 1
ATOM 1441 O O . ARG A 1 188 ? -13.798 -7.484 -50.944 1.00 20.35 188 ARG A O 1
ATOM 1449 N N . ASN A 1 189 ? -11.908 -6.457 -51.590 1.00 19.51 189 ASN A N 1
ATOM 1450 C CA . ASN A 1 189 ? -12.447 -6.171 -52.918 1.00 21.91 189 ASN A CA 1
ATOM 1451 C C . ASN A 1 189 ? -12.684 -7.476 -53.672 1.00 23.89 189 ASN A C 1
ATOM 1452 O O . ASN A 1 189 ? -13.494 -7.529 -54.598 1.00 23.08 189 ASN A O 1
ATOM 1457 N N . VAL A 1 190 ? -11.982 -8.533 -53.267 1.00 23.59 190 VAL A N 1
ATOM 1458 C CA . VAL A 1 190 ? -12.135 -9.834 -53.910 1.00 26.03 190 VAL A CA 1
ATOM 1459 C C . VAL A 1 190 ? -13.559 -10.380 -53.727 1.00 25.53 190 VAL A C 1
ATOM 1460 O O . VAL A 1 190 ? -13.959 -11.328 -54.403 1.00 25.43 190 VAL A O 1
ATOM 1464 N N . TYR A 1 191 ? -14.313 -9.776 -52.811 1.00 25.50 191 TYR A N 1
ATOM 1465 C CA . TYR A 1 191 ? -15.697 -10.176 -52.529 1.00 24.83 191 TYR A CA 1
ATOM 1466 C C . TYR A 1 191 ? -16.678 -9.587 -53.545 1.00 25.88 191 TYR A C 1
ATOM 1467 O O . TYR A 1 191 ? -17.803 -10.063 -53.677 1.00 26.13 191 TYR A O 1
ATOM 1476 N N . LEU A 1 192 ? -16.259 -8.535 -54.236 1.00 27.11 192 LEU A N 1
ATOM 1477 C CA . LEU A 1 192 ? -17.126 -7.853 -55.190 1.00 27.73 192 LEU A CA 1
ATOM 1478 C C . LEU A 1 192 ? -17.447 -8.619 -56.469 1.00 29.21 192 LEU A C 1
ATOM 1479 O O . LEU A 1 192 ? -16.565 -9.220 -57.082 1.00 27.24 192 LEU A O 1
ATOM 1484 N N . THR A 1 193 ? -18.720 -8.596 -56.862 1.00 29.51 193 THR A N 1
ATOM 1485 C CA . THR A 1 193 ? -19.140 -9.247 -58.097 1.00 29.53 193 THR A CA 1
ATOM 1486 C C . THR A 1 193 ? -18.686 -8.298 -59.199 1.00 30.93 193 THR A C 1
ATOM 1487 O O . THR A 1 193 ? -18.255 -7.180 -58.912 1.00 31.86 193 THR A O 1
ATOM 1491 N N . GLU A 1 194 ? -18.777 -8.735 -60.450 1.00 31.74 194 GLU A N 1
ATOM 1492 C CA . GLU A 1 194 ? -18.369 -7.902 -61.577 1.00 34.54 194 GLU A CA 1
ATOM 1493 C C . GLU A 1 194 ? -19.117 -6.573 -61.549 1.00 34.00 194 GLU A C 1
ATOM 1494 O O . GLU A 1 194 ? -18.545 -5.511 -61.799 1.00 34.08 194 GLU A O 1
ATOM 1500 N N . GLN A 1 195 ? -20.405 -6.649 -61.242 1.00 32.91 195 GLN A N 1
ATOM 1501 C CA . GLN A 1 195 ? -21.255 -5.469 -61.181 1.00 34.00 195 GLN A CA 1
ATOM 1502 C C . GLN A 1 195 ? -20.881 -4.552 -60.020 1.00 31.53 195 GLN A C 1
ATOM 1503 O O . GLN A 1 195 ? -20.684 -3.353 -60.209 1.00 28.70 195 GLN A O 1
ATOM 1509 N N . GLU A 1 196 ? -20.785 -5.120 -58.823 1.00 30.00 196 GLU A N 1
ATOM 1510 C CA . GLU A 1 196 ? -20.438 -4.337 -57.642 1.00 27.99 196 GLU A CA 1
ATOM 1511 C C . GLU A 1 196 ? -19.063 -3.691 -57.802 1.00 28.16 196 GLU A C 1
ATOM 1512 O O . GLU A 1 196 ? -18.839 -2.576 -57.332 1.00 28.88 196 GLU A O 1
ATOM 1518 N N . ARG A 1 197 ? -18.145 -4.383 -58.472 1.00 27.82 197 ARG A N 1
ATOM 1519 C CA . ARG A 1 197 ? -16.803 -3.848 -58.676 1.00 27.63 197 ARG A CA 1
ATOM 1520 C C . ARG A 1 197 ? -16.828 -2.493 -59.381 1.00 29.15 197 ARG A C 1
ATOM 1521 O O . ARG A 1 197 ? -16.106 -1.573 -58.994 1.00 29.06 197 ARG A O 1
ATOM 1529 N N . GLN A 1 198 ? -17.645 -2.363 -60.422 1.00 29.43 198 GLN A N 1
ATOM 1530 C CA . GLN A 1 198 ? -17.712 -1.089 -61.127 1.00 29.58 198 GLN A CA 1
ATOM 1531 C C . GLN A 1 198 ? -18.496 -0.062 -60.316 1.00 26.95 198 GLN A C 1
ATOM 1532 O O . GLN A 1 198 ? -18.194 1.128 -60.359 1.00 27.55 198 GLN A O 1
ATOM 1538 N N . GLU A 1 199 ? -19.496 -0.523 -59.572 1.00 25.68 199 GLU A N 1
ATOM 1539 C CA . GLU A 1 199 ? -20.281 0.370 -58.723 1.00 25.86 199 GLU A CA 1
ATOM 1540 C C . GLU A 1 199 ? -19.387 0.923 -57.612 1.00 24.67 199 GLU A C 1
ATOM 1541 O O . GLU A 1 199 ? -19.498 2.086 -57.237 1.00 22.37 199 GLU A O 1
ATOM 1547 N N . ALA A 1 200 ? -18.501 0.076 -57.091 1.00 23.23 200 ALA A N 1
ATOM 1548 C CA . ALA A 1 200 ? -17.611 0.474 -56.000 1.00 21.81 200 ALA A CA 1
ATOM 1549 C C . ALA A 1 200 ? -16.707 1.661 -56.320 1.00 20.26 200 ALA A C 1
ATOM 1550 O O . ALA A 1 200 ? -16.217 2.332 -55.421 1.00 19.32 200 ALA A O 1
ATOM 1552 N N . VAL A 1 201 ? -16.496 1.931 -57.601 1.00 20.82 201 VAL A N 1
ATOM 1553 C CA . VAL A 1 201 ? -15.642 3.040 -57.999 1.00 20.30 201 VAL A CA 1
ATOM 1554 C C . VAL A 1 201 ? -16.226 4.383 -57.556 1.00 19.94 201 VAL A C 1
ATOM 1555 O O . VAL A 1 201 ? -15.500 5.357 -57.346 1.00 20.65 201 VAL A O 1
ATOM 1559 N N . HIS A 1 202 ? -17.542 4.426 -57.387 1.00 19.72 202 HIS A N 1
ATOM 1560 C CA . HIS A 1 202 ? -18.196 5.664 -57.007 1.00 21.39 202 HIS A CA 1
ATOM 1561 C C . HIS A 1 202 ? -17.925 6.160 -55.592 1.00 20.66 202 HIS A C 1
ATOM 1562 O O . HIS A 1 202 ? -18.201 7.318 -55.293 1.00 18.00 202 HIS A O 1
ATOM 1569 N N . LEU A 1 203 ? -17.377 5.307 -54.728 1.00 20.67 203 LEU A N 1
ATOM 1570 C CA . LEU A 1 203 ? -17.050 5.763 -53.378 1.00 21.09 203 LEU A CA 1
ATOM 1571 C C . LEU A 1 203 ? -15.957 6.816 -53.533 1.00 20.99 203 LEU A C 1
ATOM 1572 O O . LEU A 1 203 ? -16.055 7.914 -52.983 1.00 18.50 203 LEU A O 1
ATOM 1577 N N . SER A 1 204 ? -14.922 6.484 -54.302 1.00 19.84 204 SER A N 1
ATOM 1578 C CA . SER A 1 204 ? -13.826 7.418 -54.516 1.00 19.79 204 SER A CA 1
ATOM 1579 C C . SER A 1 204 ? -14.322 8.638 -55.297 1.00 21.53 204 SER A C 1
ATOM 1580 O O . SER A 1 204 ? -13.940 9.769 -55.000 1.00 20.37 204 SER A O 1
ATOM 1583 N N . LYS A 1 205 ? -15.190 8.414 -56.279 1.00 22.22 205 LYS A N 1
ATOM 1584 C CA . LYS A 1 205 ? -15.709 9.531 -57.063 1.00 23.67 205 LYS A CA 1
ATOM 1585 C C . LYS A 1 205 ? -16.546 10.467 -56.194 1.00 21.63 205 LYS A C 1
ATOM 1586 O O . LYS A 1 205 ? -16.547 11.674 -56.406 1.00 22.34 205 LYS A O 1
ATOM 1592 N N . SER A 1 206 ? -17.248 9.918 -55.207 1.00 21.71 206 SER A N 1
ATOM 1593 C CA . SER A 1 206 ? -18.063 10.754 -54.332 1.00 20.32 206 SER A CA 1
ATOM 1594 C C . SER A 1 206 ? -17.167 11.606 -53.430 1.00 20.38 206 SER A C 1
ATOM 1595 O O . SER A 1 206 ? -17.544 12.707 -53.024 1.00 19.03 206 SER A O 1
ATOM 1598 N N . LEU A 1 207 ? -15.972 11.102 -53.127 1.00 17.41 207 LEU A N 1
ATOM 1599 C CA . LEU A 1 207 ? -15.034 11.844 -52.291 1.00 17.99 207 LEU A CA 1
ATOM 1600 C C . LEU A 1 207 ? -14.371 12.947 -53.115 1.00 17.80 207 LEU A C 1
ATOM 1601 O O . LEU A 1 207 ? -14.023 13.999 -52.588 1.00 17.82 207 LEU A O 1
ATOM 1606 N N . LEU A 1 208 ? -14.195 12.708 -54.410 1.00 19.12 208 LEU A N 1
ATOM 1607 C CA . LEU A 1 208 ? -13.624 13.732 -55.281 1.00 19.46 208 LEU A CA 1
ATOM 1608 C C . LEU A 1 208 ? -14.654 14.859 -55.321 1.00 19.79 208 LEU A C 1
ATOM 1609 O O . LEU A 1 208 ? -14.309 16.035 -55.377 1.00 18.33 208 LEU A O 1
ATOM 1614 N N . LEU A 1 209 ? -15.930 14.479 -55.293 1.00 18.38 209 LEU A N 1
ATOM 1615 C CA . LEU A 1 209 ? -17.018 15.450 -55.300 1.00 16.94 209 LEU A CA 1
ATOM 1616 C C . LEU A 1 209 ? -16.981 16.242 -54.000 1.00 17.93 209 LEU A C 1
ATOM 1617 O O . LEU A 1 209 ? -17.047 17.475 -54.007 1.00 18.24 209 LEU A O 1
ATOM 1622 N N . ALA A 1 210 ? -16.876 15.527 -52.880 1.00 16.71 210 ALA A N 1
ATOM 1623 C CA . ALA A 1 210 ? -16.815 16.163 -51.571 1.00 17.22 210 ALA A CA 1
ATOM 1624 C C . ALA A 1 210 ? -15.655 17.151 -51.540 1.00 19.15 210 ALA A C 1
ATOM 1625 O O . ALA A 1 210 ? -15.803 18.288 -51.089 1.00 18.81 210 ALA A O 1
ATOM 1627 N N . GLN A 1 211 ? -14.502 16.709 -52.030 1.00 19.86 211 GLN A N 1
ATOM 1628 C CA . GLN A 1 211 ? -13.320 17.556 -52.054 1.00 20.21 211 GLN A CA 1
ATOM 1629 C C . GLN A 1 211 ? -13.572 18.828 -52.862 1.00 19.99 211 GLN A C 1
ATOM 1630 O O . GLN A 1 211 ? -13.232 19.918 -52.421 1.00 20.08 211 GLN A O 1
ATOM 1636 N N . ALA A 1 212 ? -14.172 18.682 -54.040 1.00 21.24 212 ALA A N 1
ATOM 1637 C CA . ALA A 1 212 ? -14.461 19.832 -54.897 1.00 21.76 212 ALA A CA 1
ATOM 1638 C C . ALA A 1 212 ? -15.410 20.817 -54.210 1.00 21.97 212 ALA A C 1
ATOM 1639 O O . ALA A 1 212 ? -15.195 22.029 -54.253 1.00 21.02 212 ALA A O 1
ATOM 1641 N N . LEU A 1 213 ? -16.455 20.298 -53.572 1.00 22.24 213 LEU A N 1
ATOM 1642 C CA . LEU A 1 213 ? -17.406 21.157 -52.871 1.00 21.51 213 LEU A CA 1
ATOM 1643 C C . LEU A 1 213 ? -16.674 21.931 -51.782 1.00 21.43 213 LEU A C 1
ATOM 1644 O O . LEU A 1 213 ? -16.911 23.127 -51.595 1.00 20.60 213 LEU A O 1
ATOM 1649 N N . TYR A 1 214 ? -15.774 21.241 -51.078 1.00 21.23 214 TYR A N 1
ATOM 1650 C CA . TYR A 1 214 ? -14.985 21.841 -50.002 1.00 20.87 214 TYR A CA 1
ATOM 1651 C C . TYR A 1 214 ? -14.037 22.893 -50.562 1.00 21.44 214 TYR A C 1
ATOM 1652 O O . TYR A 1 214 ? -13.887 23.969 -49.987 1.00 21.25 214 TYR A O 1
ATOM 1661 N N . GLN A 1 215 ? -13.389 22.566 -51.678 1.00 21.31 215 GLN A N 1
ATOM 1662 C CA . GLN A 1 215 ? -12.459 23.485 -52.329 1.00 24.23 215 GLN A CA 1
ATOM 1663 C C . GLN A 1 215 ? -13.159 24.804 -52.638 1.00 22.42 215 GLN A C 1
ATOM 1664 O O . GLN A 1 215 ? -12.611 25.886 -52.414 1.00 22.41 215 GLN A O 1
ATOM 1670 N N . ASP A 1 216 ? -14.373 24.699 -53.173 1.00 22.25 216 ASP A N 1
ATOM 1671 C CA . ASP A 1 216 ? -15.142 25.877 -53.554 1.00 21.51 216 ASP A CA 1
ATOM 1672 C C . ASP A 1 216 ? -15.620 26.720 -52.383 1.00 20.93 216 ASP A C 1
ATOM 1673 O O . ASP A 1 216 ? -16.099 27.842 -52.575 1.00 20.50 216 ASP A O 1
ATOM 1678 N N . GLY A 1 217 ? -15.496 26.187 -51.171 1.00 19.98 217 GLY A N 1
ATOM 1679 C CA . GLY A 1 217 ? -15.897 26.948 -50.004 1.00 18.57 217 GLY A CA 1
ATOM 1680 C C . GLY A 1 217 ? -16.987 26.379 -49.117 1.00 18.66 217 GLY A C 1
ATOM 1681 O O . GLY A 1 217 ? -17.296 26.970 -48.085 1.00 17.57 217 GLY A O 1
ATOM 1682 N N . GLU A 1 218 ? -17.573 25.243 -49.486 1.00 18.44 218 GLU A N 1
ATOM 1683 C CA . GLU A 1 218 ? -18.635 24.681 -48.656 1.00 17.97 218 GLU A CA 1
ATOM 1684 C C . GLU A 1 218 ? -18.117 24.220 -47.300 1.00 17.48 218 GLU A C 1
ATOM 1685 O O . GLU A 1 218 ? -17.153 23.457 -47.215 1.00 17.10 218 GLU A O 1
ATOM 1691 N N . ARG A 1 219 ? -18.756 24.686 -46.233 1.00 17.50 219 ARG A N 1
ATOM 1692 C CA . ARG A 1 219 ? -18.351 24.293 -44.893 1.00 17.38 219 ARG A CA 1
ATOM 1693 C C . ARG A 1 219 ? -19.512 23.745 -44.063 1.00 17.11 219 ARG A C 1
ATOM 1694 O O . ARG A 1 219 ? -19.351 23.450 -42.886 1.00 16.72 219 ARG A O 1
ATOM 1702 N N . GLN A 1 220 ? -20.690 23.626 -44.667 1.00 17.99 220 GLN A N 1
ATOM 1703 C CA . GLN A 1 220 ? -21.819 23.055 -43.945 1.00 18.75 220 GLN A CA 1
ATOM 1704 C C . GLN A 1 220 ? -21.761 21.556 -44.211 1.00 18.43 220 GLN A C 1
ATOM 1705 O O . GLN A 1 220 ? -21.911 21.114 -45.350 1.00 17.41 220 GLN A O 1
ATOM 1711 N N . SER A 1 221 ? -21.510 20.782 -43.161 1.00 17.23 221 SER A N 1
ATOM 1712 C CA . SER A 1 221 ? -21.403 19.335 -43.295 1.00 19.04 221 SER A CA 1
ATOM 1713 C C . SER A 1 221 ? -22.635 18.705 -43.931 1.00 17.56 221 SER A C 1
ATOM 1714 O O . SER A 1 221 ? -22.515 17.812 -44.768 1.00 18.22 221 SER A O 1
ATOM 1717 N N . LYS A 1 222 ? -23.815 19.184 -43.550 1.00 18.80 222 LYS A N 1
ATOM 1718 C CA . LYS A 1 222 ? -25.065 18.650 -44.096 1.00 18.46 222 LYS A CA 1
ATOM 1719 C C . LYS A 1 222 ? -25.099 18.738 -45.618 1.00 16.05 222 LYS A C 1
ATOM 1720 O O . LYS A 1 222 ? -25.546 17.815 -46.292 1.00 17.40 222 LYS A O 1
ATOM 1726 N N . VAL A 1 223 ? -24.630 19.858 -46.152 1.00 15.10 223 VAL A N 1
ATOM 1727 C CA . VAL A 1 223 ? -24.620 20.074 -47.594 1.00 15.63 223 VAL A CA 1
ATOM 1728 C C . VAL A 1 223 ? -23.718 19.071 -48.309 1.00 15.60 223 VAL A C 1
ATOM 1729 O O . VAL A 1 223 ? -24.106 18.486 -49.318 1.00 14.96 223 VAL A O 1
ATOM 1733 N N . ILE A 1 224 ? -22.513 18.875 -47.783 1.00 16.98 224 ILE A N 1
ATOM 1734 C CA . ILE A 1 224 ? -21.572 17.936 -48.379 1.00 15.56 224 ILE A CA 1
ATOM 1735 C C . ILE A 1 224 ? -22.104 16.509 -48.269 1.00 15.31 224 ILE A C 1
ATOM 1736 O O . ILE A 1 224 ? -22.088 15.752 -49.241 1.00 14.26 224 ILE A O 1
ATOM 1741 N N . ILE A 1 225 ? -22.578 16.150 -47.084 1.00 14.83 225 ILE A N 1
ATOM 1742 C CA . ILE A 1 225 ? -23.123 14.814 -46.845 1.00 17.06 225 ILE A CA 1
ATOM 1743 C C . ILE A 1 225 ? -24.297 14.499 -47.773 1.00 18.22 225 ILE A C 1
ATOM 1744 O O . ILE A 1 225 ? -24.347 13.422 -48.371 1.00 18.42 225 ILE A O 1
ATOM 1749 N N . ASP A 1 226 ? -25.244 15.429 -47.897 1.00 18.96 226 ASP A N 1
ATOM 1750 C CA . ASP A 1 226 ? -26.400 15.197 -48.763 1.00 20.17 226 ASP A CA 1
ATOM 1751 C C . ASP A 1 226 ? -25.985 15.064 -50.219 1.00 19.31 226 ASP A C 1
ATOM 1752 O O . ASP A 1 226 ? -26.503 14.217 -50.942 1.00 20.08 226 ASP A O 1
ATOM 1757 N N . ARG A 1 227 ? -25.053 15.905 -50.650 1.00 17.98 227 ARG A N 1
ATOM 1758 C CA . ARG A 1 227 ? -24.586 15.873 -52.034 1.00 17.76 227 ARG A CA 1
ATOM 1759 C C . ARG A 1 227 ? -23.883 14.541 -52.324 1.00 18.40 227 ARG A C 1
ATOM 1760 O O . ARG A 1 227 ? -24.115 13.909 -53.361 1.00 18.05 227 ARG A O 1
ATOM 1768 N N . VAL A 1 228 ? -23.023 14.119 -51.403 1.00 17.59 228 VAL A N 1
ATOM 1769 C CA . VAL A 1 228 ? -22.298 12.861 -51.557 1.00 17.48 228 VAL A CA 1
ATOM 1770 C C . VAL A 1 228 ? -23.274 11.680 -51.536 1.00 18.10 228 VAL A C 1
ATOM 1771 O O . VAL A 1 228 ? -23.179 10.758 -52.352 1.00 18.09 228 VAL A O 1
ATOM 1775 N N . THR A 1 229 ? -24.218 11.722 -50.607 1.00 19.28 229 THR A N 1
ATOM 1776 C CA . THR A 1 229 ? -25.210 10.658 -50.484 1.00 21.35 229 THR A CA 1
ATOM 1777 C C . THR A 1 229 ? -26.086 10.530 -51.736 1.00 23.13 229 THR A C 1
ATOM 1778 O O . THR A 1 229 ? -26.264 9.430 -52.261 1.00 23.82 229 THR A O 1
ATOM 1782 N N . GLU A 1 230 ? -26.637 11.639 -52.223 1.00 24.39 230 GLU A N 1
ATOM 1783 C CA . GLU A 1 230 ? -27.488 11.545 -53.401 1.00 25.29 230 GLU A CA 1
ATOM 1784 C C . GLU A 1 230 ? -26.684 11.123 -54.627 1.00 24.47 230 GLU A C 1
ATOM 1785 O O . GLU A 1 230 ? -27.217 10.481 -55.526 1.00 23.73 230 GLU A O 1
ATOM 1791 N N . TYR A 1 231 ? -25.401 11.472 -54.666 1.00 22.63 231 TYR A N 1
ATOM 1792 C CA . TYR A 1 231 ? -24.572 11.062 -55.791 1.00 24.00 231 TYR A CA 1
ATOM 1793 C C . TYR A 1 231 ? -24.415 9.539 -55.750 1.00 24.56 231 TYR A C 1
ATOM 1794 O O . TYR A 1 231 ? -24.594 8.855 -56.761 1.00 26.01 231 TYR A O 1
ATOM 1803 N N . LEU A 1 232 ? -24.080 9.012 -54.576 1.00 23.59 232 LEU A N 1
ATOM 1804 C CA . LEU A 1 232 ? -23.908 7.569 -54.408 1.00 23.39 232 LEU A CA 1
ATOM 1805 C C . LEU A 1 232 ? -25.203 6.813 -54.695 1.00 25.26 232 LEU A C 1
ATOM 1806 O O . LEU A 1 232 ? -25.199 5.812 -55.413 1.00 24.12 232 LEU A O 1
ATOM 1811 N N . GLU A 1 233 ? -26.311 7.296 -54.139 1.00 26.62 233 GLU A N 1
ATOM 1812 C CA . GLU A 1 233 ? -27.604 6.649 -54.339 1.00 30.77 233 GLU A CA 1
ATOM 1813 C C . GLU A 1 233 ? -28.036 6.628 -55.801 1.00 32.55 233 GLU A C 1
ATOM 1814 O O . GLU A 1 233 ? -28.798 5.755 -56.217 1.00 33.82 233 GLU A O 1
ATOM 1820 N N . SER A 1 234 ? -27.550 7.587 -56.578 1.00 33.69 234 SER A N 1
ATOM 1821 C CA . SER A 1 234 ? -27.910 7.668 -57.985 1.00 36.47 234 SER A CA 1
ATOM 1822 C C . SER A 1 234 ? -26.970 6.874 -58.886 1.00 37.58 234 SER A C 1
ATOM 1823 O O . SER A 1 234 ? -27.215 6.753 -60.086 1.00 38.63 234 SER A O 1
ATOM 1826 N N . HIS A 1 235 ? -25.899 6.330 -58.317 1.00 37.30 235 HIS A N 1
ATOM 1827 C CA . HIS A 1 235 ? -24.952 5.561 -59.113 1.00 38.05 235 HIS A CA 1
ATOM 1828 C C . HIS A 1 235 ? -24.787 4.109 -58.686 1.00 37.73 235 HIS A C 1
ATOM 1829 O O . HIS A 1 235 ? -24.356 3.276 -59.482 1.00 39.88 235 HIS A O 1
ATOM 1836 N N . ILE A 1 236 ? -25.118 3.797 -57.438 1.00 36.60 236 ILE A N 1
ATOM 1837 C CA . ILE A 1 236 ? -24.994 2.424 -56.964 1.00 36.52 236 ILE A CA 1
ATOM 1838 C C . ILE A 1 236 ? -26.293 1.928 -56.340 1.00 35.92 236 ILE A C 1
ATOM 1839 O O . ILE A 1 236 ? -27.099 2.718 -55.855 1.00 35.41 236 ILE A O 1
ATOM 1844 N N . SER A 1 237 ? -26.486 0.613 -56.355 1.00 34.52 237 SER A N 1
ATOM 1845 C CA . SER A 1 237 ? -27.692 0.007 -55.806 1.00 34.53 237 SER A CA 1
ATOM 1846 C C . SER A 1 237 ? -27.513 -0.431 -54.361 1.00 34.10 237 SER A C 1
ATOM 1847 O O . SER A 1 237 ? -28.482 -0.792 -53.693 1.00 33.93 237 SER A O 1
ATOM 1850 N N . GLU A 1 238 ? -26.275 -0.397 -53.879 1.00 32.15 238 GLU A N 1
ATOM 1851 C CA . GLU A 1 238 ? -25.984 -0.816 -52.514 1.00 31.19 238 GLU A CA 1
ATOM 1852 C C . GLU A 1 238 ? -26.385 0.197 -51.444 1.00 28.92 238 GLU A C 1
ATOM 1853 O O . GLU A 1 238 ? -26.638 1.366 -51.733 1.00 28.63 238 GLU A O 1
ATOM 1859 N N . ARG A 1 239 ? -26.436 -0.272 -50.202 1.00 27.21 239 ARG A N 1
ATOM 1860 C CA . ARG A 1 239 ? -26.788 0.573 -49.068 1.00 26.41 239 ARG A CA 1
ATOM 1861 C C . ARG A 1 239 ? -25.605 1.399 -48.580 1.00 25.33 239 ARG A C 1
ATOM 1862 O O . ARG A 1 239 ? -24.512 0.873 -48.354 1.00 25.45 239 ARG A O 1
ATOM 1870 N N . ILE A 1 240 ? -25.832 2.695 -48.410 1.00 25.42 240 ILE A N 1
ATOM 1871 C CA . ILE A 1 240 ? -24.793 3.587 -47.916 1.00 25.21 240 ILE A CA 1
ATOM 1872 C C . ILE A 1 240 ? -24.906 3.548 -46.392 1.00 25.77 240 ILE A C 1
ATOM 1873 O O . ILE A 1 240 ? -25.862 4.079 -45.832 1.00 25.42 240 ILE A O 1
ATOM 1878 N N . GLU A 1 241 ? -23.943 2.918 -45.723 1.00 24.43 241 GLU A N 1
ATOM 1879 C CA . GLU A 1 241 ? -23.988 2.812 -44.263 1.00 24.92 241 GLU A CA 1
ATOM 1880 C C . GLU A 1 241 ? -23.561 4.082 -43.552 1.00 23.92 241 GLU A C 1
ATOM 1881 O O . GLU A 1 241 ? -24.046 4.386 -42.461 1.00 23.45 241 GLU A O 1
ATOM 1887 N N . GLU A 1 242 ? -22.642 4.819 -44.161 1.00 22.93 242 GLU A N 1
ATOM 1888 C CA . GLU A 1 242 ? -22.134 6.020 -43.525 1.00 22.73 242 GLU A CA 1
ATOM 1889 C C . GLU A 1 242 ? -21.524 7.027 -44.482 1.00 20.84 242 GLU A C 1
ATOM 1890 O O . GLU A 1 242 ?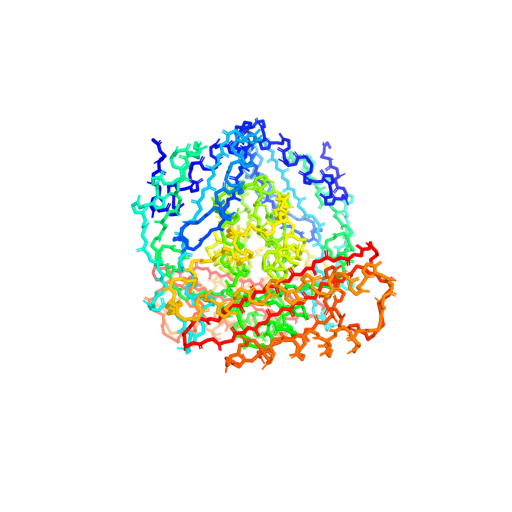 -20.842 6.665 -45.433 1.00 21.65 242 GLU A O 1
ATOM 1896 N N . VAL A 1 243 ? -21.801 8.296 -44.215 1.00 20.02 243 VAL A N 1
ATOM 1897 C CA . VAL A 1 243 ? -21.247 9.426 -44.956 1.00 20.08 243 VAL A CA 1
ATOM 1898 C C . VAL A 1 243 ? -21.157 10.451 -43.836 1.00 18.60 243 VAL A C 1
ATOM 1899 O O . VAL A 1 243 ? -22.165 11.034 -43.443 1.00 18.76 243 VAL A O 1
ATOM 1903 N N . ALA A 1 244 ? -19.955 10.667 -43.311 1.00 16.72 244 ALA A N 1
ATOM 1904 C CA . ALA A 1 244 ? -19.811 11.571 -42.182 1.00 16.48 244 ALA A CA 1
ATOM 1905 C C . ALA A 1 244 ? -18.643 12.535 -42.244 1.00 17.14 244 ALA A C 1
ATOM 1906 O O . ALA A 1 244 ? -17.676 12.327 -42.978 1.00 16.66 244 ALA A O 1
ATOM 1908 N N . VAL A 1 245 ? -18.760 13.592 -41.450 1.00 16.73 245 VAL A N 1
ATOM 1909 C CA . VAL A 1 245 ? -17.740 14.625 -41.356 1.00 15.24 245 VAL A CA 1
ATOM 1910 C C . VAL A 1 245 ? -17.395 14.803 -39.877 1.00 17.07 245 VAL A C 1
ATOM 1911 O O . VAL A 1 245 ? -18.217 15.278 -39.090 1.00 15.93 245 VAL A O 1
ATOM 1915 N N . TYR A 1 246 ? -16.178 14.398 -39.515 1.00 14.65 246 TYR A N 1
ATOM 1916 C CA . TYR A 1 246 ? -15.679 14.484 -38.147 1.00 15.28 246 TYR A CA 1
ATOM 1917 C C . TYR A 1 246 ? -14.311 15.165 -38.138 1.00 14.87 246 TYR A C 1
ATOM 1918 O O . TYR A 1 246 ? -13.612 15.184 -39.152 1.00 15.42 246 TYR A O 1
ATOM 1927 N N . SER A 1 247 ? -13.940 15.736 -37.002 1.00 13.97 247 SER A N 1
ATOM 1928 C CA . SER A 1 247 ? -12.635 16.370 -36.886 1.00 13.55 247 SER A CA 1
ATOM 1929 C C . SER A 1 247 ? -11.618 15.236 -36.921 1.00 13.69 247 SER A C 1
ATOM 1930 O O . SER A 1 247 ? -11.944 14.089 -36.619 1.00 16.64 247 SER A O 1
ATOM 1933 N N . TYR A 1 248 ? -10.389 15.546 -37.302 1.00 16.09 248 TYR A N 1
ATOM 1934 C CA . TYR A 1 248 ? -9.365 14.521 -37.362 1.00 17.58 248 TYR A CA 1
ATOM 1935 C C . TYR A 1 248 ? -8.073 15.128 -36.859 1.00 18.54 248 TYR A C 1
ATOM 1936 O O . TYR A 1 248 ? -7.697 16.217 -37.281 1.00 19.05 248 TYR A O 1
ATOM 1945 N N . PRO A 1 249 ? -7.346 14.405 -35.990 1.00 19.14 249 PRO A N 1
ATOM 1946 C CA . PRO A 1 249 ? -7.663 13.068 -35.465 1.00 19.15 249 PRO A CA 1
ATOM 1947 C C . PRO A 1 249 ? -8.532 12.987 -34.204 1.00 19.59 249 PRO A C 1
ATOM 1948 O O . PRO A 1 249 ? -8.665 11.911 -33.616 1.00 18.02 249 PRO A O 1
ATOM 1952 N N . GLN A 1 250 ? -9.137 14.103 -33.800 1.00 19.16 250 GLN A N 1
ATOM 1953 C CA . GLN A 1 250 ? -9.962 14.134 -32.588 1.00 20.46 250 GLN A CA 1
ATOM 1954 C C . GLN A 1 250 ? -11.236 13.289 -32.658 1.00 19.01 250 GLN A C 1
ATOM 1955 O O . GLN A 1 250 ? -11.743 12.836 -31.634 1.00 17.92 250 GLN A O 1
ATOM 1961 N N . LEU A 1 251 ? -11.750 13.093 -33.865 1.00 17.44 251 LEU A N 1
ATOM 1962 C CA . LEU A 1 251 ? -12.962 12.307 -34.092 1.00 17.85 251 LEU A CA 1
ATOM 1963 C C . LEU A 1 251 ? -14.223 12.845 -33.414 1.00 18.57 251 LEU A C 1
ATOM 1964 O O . LEU A 1 251 ? -14.973 12.095 -32.786 1.00 18.71 251 LEU A O 1
ATOM 1969 N N . VAL A 1 252 ? -14.448 14.149 -33.538 1.00 17.32 252 VAL A N 1
ATOM 1970 C CA . VAL A 1 252 ? -15.642 14.772 -32.981 1.00 19.98 252 VAL A CA 1
ATOM 1971 C C . VAL A 1 252 ? -16.514 15.181 -34.162 1.00 18.38 252 VAL A C 1
ATOM 1972 O O . VAL A 1 252 ? -16.043 15.823 -35.099 1.00 19.73 252 VAL A O 1
ATOM 1976 N N . GLU A 1 253 ? -17.781 14.792 -34.132 1.00 19.93 253 GLU A N 1
ATOM 1977 C CA . GLU A 1 253 ? -18.682 15.128 -35.225 1.00 18.79 253 GLU A CA 1
ATOM 1978 C C . GLU A 1 253 ? -18.724 16.633 -35.473 1.00 17.12 253 GLU A C 1
ATOM 1979 O O . GLU A 1 253 ? -18.825 17.419 -34.537 1.00 16.92 253 GLU A O 1
ATOM 1985 N N . GLN A 1 254 ? -18.625 17.028 -36.738 1.00 16.38 254 GLN A N 1
ATOM 1986 C CA . GLN A 1 254 ? -18.670 18.444 -37.095 1.00 18.25 254 GLN A CA 1
ATOM 1987 C C . GLN A 1 254 ? -19.884 18.737 -37.965 1.00 19.63 254 GLN A C 1
ATOM 1988 O O . GLN A 1 254 ? -20.075 18.102 -39.010 1.00 19.64 254 GLN A O 1
ATOM 1994 N N . HIS A 1 255 ? -20.708 19.692 -37.541 1.00 20.32 255 HIS A N 1
ATOM 1995 C CA . HIS A 1 255 ? -21.872 20.062 -38.336 1.00 21.87 255 HIS A CA 1
ATOM 1996 C C . HIS A 1 255 ? -21.463 21.226 -39.229 1.00 19.81 255 HIS A C 1
ATOM 1997 O O . HIS A 1 255 ? -21.934 21.358 -40.356 1.00 19.13 255 HIS A O 1
ATOM 2004 N N . GLU A 1 256 ? -20.553 22.049 -38.717 1.00 20.36 256 GLU A N 1
ATOM 2005 C CA . GLU A 1 256 ? -20.028 23.193 -39.452 1.00 20.94 256 GLU A CA 1
ATOM 2006 C C . GLU A 1 256 ? -18.502 23.114 -39.359 1.00 21.03 256 GLU A C 1
ATOM 2007 O O . GLU A 1 256 ? -17.935 23.074 -38.269 1.00 20.99 256 GLU A O 1
ATOM 2013 N N . ILE A 1 257 ? -17.856 23.078 -40.520 1.00 19.52 257 ILE A N 1
ATOM 2014 C CA . ILE A 1 257 ? -16.409 22.904 -40.630 1.00 20.80 257 ILE A CA 1
ATOM 2015 C C . ILE A 1 257 ? -15.535 24.145 -40.479 1.00 21.48 257 ILE A C 1
ATOM 2016 O O . ILE A 1 257 ? -15.650 25.091 -41.261 1.00 19.86 257 ILE A O 1
ATOM 2021 N N . THR A 1 258 ? -14.652 24.119 -39.481 1.00 21.97 258 THR A N 1
ATOM 2022 C CA . THR A 1 258 ? -13.728 25.225 -39.230 1.00 23.84 258 THR A CA 1
ATOM 2023 C C . THR A 1 258 ? -12.333 24.708 -38.890 1.00 24.88 258 THR A C 1
ATOM 2024 O O . THR A 1 258 ? -11.533 25.420 -38.283 1.00 26.07 258 THR A O 1
ATOM 2028 N N . GLY A 1 259 ? -12.044 23.471 -39.281 1.00 23.14 259 GLY A N 1
ATOM 2029 C CA . GLY A 1 259 ? -10.737 22.900 -38.998 1.00 24.76 259 GLY A CA 1
ATOM 2030 C C . GLY A 1 259 ? -10.453 21.632 -39.784 1.00 23.27 259 GLY A C 1
ATOM 2031 O O . GLY A 1 259 ? -11.217 21.279 -40.681 1.00 23.70 259 GLY A O 1
ATOM 2032 N N . ARG A 1 260 ? -9.364 20.939 -39.456 1.00 22.32 260 ARG A N 1
ATOM 2033 C CA . ARG A 1 260 ? -9.017 19.709 -40.165 1.00 20.69 260 ARG A CA 1
ATOM 2034 C C . ARG A 1 260 ? -10.045 18.624 -39.867 1.00 19.60 260 ARG A C 1
ATOM 2035 O O . ARG A 1 260 ? -10.385 18.364 -38.712 1.00 17.97 260 ARG A O 1
ATOM 2043 N N . ILE A 1 261 ? -10.519 17.978 -40.921 1.00 17.63 261 ILE A N 1
ATOM 2044 C CA . ILE A 1 261 ? -11.535 16.947 -40.781 1.00 19.20 261 ILE A CA 1
ATOM 2045 C C . ILE A 1 261 ? -11.287 15.814 -41.752 1.00 19.74 261 ILE A C 1
ATOM 2046 O O . ILE A 1 261 ? -10.396 15.882 -42.597 1.00 20.28 261 ILE A O 1
ATOM 2051 N N . PHE A 1 262 ? -12.079 14.758 -41.617 1.00 19.71 262 PHE A N 1
ATOM 2052 C CA . PHE A 1 262 ? -12.005 13.687 -42.578 1.00 18.58 262 PHE A CA 1
ATOM 2053 C C . PHE A 1 262 ? -13.442 13.317 -42.907 1.00 19.38 262 PHE A C 1
ATOM 2054 O O . PHE A 1 262 ? -14.313 13.287 -42.034 1.00 15.26 262 PHE A O 1
ATOM 2062 N N . ILE A 1 263 ? -13.689 13.148 -44.199 1.00 16.95 263 ILE A N 1
ATOM 2063 C CA . ILE A 1 263 ? -15.002 12.793 -44.714 1.00 18.00 263 ILE A CA 1
ATOM 2064 C C . ILE A 1 263 ? -14.885 11.304 -45.005 1.00 18.21 263 ILE A C 1
ATOM 2065 O O . ILE A 1 263 ? -14.103 10.889 -45.859 1.00 18.66 263 ILE A O 1
ATOM 2070 N N . SER A 1 264 ? -15.649 10.501 -44.274 1.00 17.64 264 SER A N 1
ATOM 2071 C CA . SER A 1 264 ? -15.570 9.055 -44.419 1.00 16.60 264 SER A CA 1
ATOM 2072 C C . SER A 1 264 ? -16.828 8.406 -44.965 1.00 17.65 264 SER A C 1
ATOM 2073 O O . SER A 1 264 ? -17.932 8.932 -44.814 1.00 16.30 264 SER A O 1
ATOM 2076 N N . LEU A 1 265 ? -16.638 7.247 -45.592 1.00 16.96 265 LEU A N 1
ATOM 2077 C CA . LEU A 1 265 ? -17.727 6.479 -46.188 1.00 17.79 265 LEU A CA 1
ATOM 2078 C C . LEU A 1 265 ? -17.650 5.020 -45.772 1.00 18.70 265 LEU A C 1
ATOM 2079 O O . LEU A 1 265 ? -16.577 4.499 -45.478 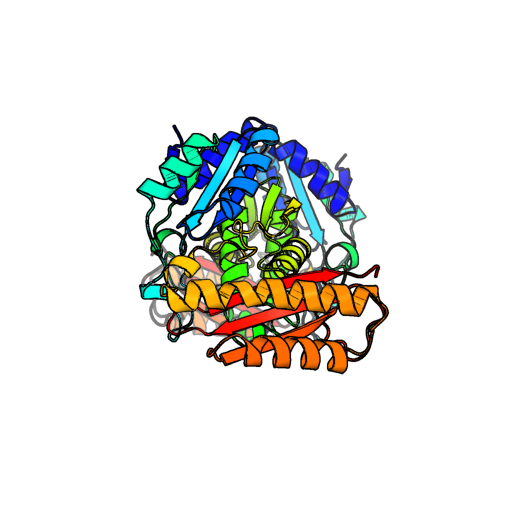1.00 17.59 265 LEU A O 1
ATOM 2084 N N . ALA A 1 266 ? -18.805 4.367 -45.778 1.00 19.07 266 ALA A N 1
ATOM 2085 C CA . ALA A 1 266 ? -18.915 2.949 -45.480 1.00 17.88 266 ALA A CA 1
ATOM 2086 C C . ALA A 1 266 ? -20.100 2.499 -46.333 1.00 20.27 266 ALA A C 1
ATOM 2087 O O . ALA A 1 266 ? -21.206 3.035 -46.215 1.00 19.01 266 ALA A O 1
ATOM 2089 N N . VAL A 1 267 ? -19.849 1.547 -47.223 1.00 20.46 267 VAL A N 1
ATOM 2090 C CA . VAL A 1 267 ? -20.875 1.036 -48.122 1.00 21.70 267 VAL A CA 1
ATOM 2091 C C . VAL A 1 267 ? -20.916 -0.482 -48.016 1.00 22.59 267 VAL A C 1
ATOM 2092 O O . VAL A 1 267 ? -19.881 -1.144 -48.085 1.00 20.14 267 VAL A O 1
ATOM 2096 N N . LYS A 1 268 ? -22.114 -1.032 -47.857 1.00 23.78 268 LYS A N 1
ATOM 2097 C CA . LYS A 1 268 ? -22.262 -2.477 -47.734 1.00 25.15 268 LYS A CA 1
ATOM 2098 C C . LYS A 1 268 ? -22.780 -3.113 -49.020 1.00 26.69 268 LYS A C 1
ATOM 2099 O O . LYS A 1 268 ? -23.903 -2.838 -49.453 1.00 25.75 268 LYS A O 1
ATOM 2105 N N . PHE A 1 269 ? -21.946 -3.948 -49.638 1.00 26.09 269 PHE A N 1
ATOM 2106 C CA . PHE A 1 269 ? -22.327 -4.654 -50.857 1.00 25.97 269 PHE A CA 1
ATOM 2107 C C . PHE A 1 269 ? -22.841 -6.025 -50.423 1.00 26.06 269 PHE A C 1
ATOM 2108 O O . PHE A 1 269 ? -22.967 -6.278 -49.226 1.00 27.51 269 PHE A O 1
ATOM 2116 N N . SER A 1 270 ? -23.137 -6.913 -51.370 1.00 27.55 270 SER A N 1
ATOM 2117 C CA . SER A 1 270 ? -23.655 -8.232 -51.003 1.00 27.54 270 SER A CA 1
ATOM 2118 C C . SER A 1 270 ? -22.826 -8.917 -49.912 1.00 27.61 270 SER A C 1
ATOM 2119 O O . SER A 1 270 ? -23.377 -9.489 -48.974 1.00 27.99 270 SER A O 1
ATOM 2122 N N . LYS A 1 271 ? -21.504 -8.846 -50.020 1.00 28.13 271 LYS A N 1
ATOM 2123 C CA . LYS A 1 271 ? -20.634 -9.457 -49.018 1.00 27.57 271 LYS A CA 1
ATOM 2124 C C . LYS A 1 271 ? -19.581 -8.465 -48.536 1.00 26.52 271 LYS A C 1
ATOM 2125 O O . LYS A 1 271 ? -19.305 -8.367 -47.340 1.00 25.07 271 LYS A O 1
ATOM 2131 N N . ALA A 1 272 ? -19.010 -7.722 -49.474 1.00 23.73 272 ALA A N 1
ATOM 2132 C CA . ALA A 1 272 ? -17.979 -6.745 -49.152 1.00 24.37 272 ALA A CA 1
ATOM 2133 C C . ALA A 1 272 ? -18.516 -5.469 -48.512 1.00 23.37 272 ALA A C 1
ATOM 2134 O O . ALA A 1 272 ? -19.497 -4.888 -48.981 1.00 22.75 272 ALA A O 1
ATOM 2136 N N . ARG A 1 273 ? -17.872 -5.052 -47.425 1.00 22.83 273 ARG A N 1
ATOM 2137 C CA . ARG A 1 273 ? -18.228 -3.816 -46.737 1.00 20.29 273 ARG A CA 1
ATOM 2138 C C . ARG A 1 273 ? -16.997 -2.946 -46.943 1.00 21.44 273 ARG A C 1
ATOM 2139 O O . ARG A 1 273 ? -15.955 -3.175 -46.325 1.00 19.87 273 ARG A O 1
ATOM 2147 N N . LEU A 1 274 ? -17.114 -1.963 -47.829 1.00 20.11 274 LEU A N 1
ATOM 2148 C CA . LEU A 1 274 ? -15.990 -1.092 -48.141 1.00 19.50 274 LEU A CA 1
ATOM 2149 C C . LEU A 1 274 ? -16.043 0.263 -47.460 1.00 18.14 274 LEU A C 1
ATOM 2150 O O . LEU A 1 274 ? -17.119 0.793 -47.169 1.00 18.51 274 LEU A O 1
ATOM 2155 N N . ILE A 1 275 ? -14.865 0.825 -47.213 1.00 17.33 275 ILE A N 1
ATOM 2156 C CA . ILE A 1 275 ? -14.772 2.145 -46.607 1.00 18.39 275 ILE A CA 1
ATOM 2157 C C . ILE A 1 275 ? -13.757 2.969 -47.390 1.00 19.26 275 ILE A C 1
ATOM 2158 O O . ILE A 1 275 ? -12.918 2.425 -48.112 1.00 18.65 275 ILE A O 1
ATOM 2163 N N . ASP A 1 276 ? -13.843 4.284 -47.252 1.00 18.28 276 ASP A N 1
ATOM 2164 C CA . ASP A 1 276 ? -12.924 5.178 -47.932 1.00 17.94 276 ASP A CA 1
ATOM 2165 C C . ASP A 1 276 ? -13.051 6.522 -47.232 1.00 17.98 276 ASP A C 1
ATOM 2166 O O . ASP A 1 276 ? -13.998 6.744 -46.477 1.00 17.04 276 ASP A O 1
ATOM 2171 N N . ASN A 1 277 ? -12.101 7.416 -47.469 1.00 16.94 277 ASN A N 1
ATOM 2172 C CA . ASN A 1 277 ? -12.162 8.718 -46.836 1.00 17.14 277 ASN A CA 1
ATOM 2173 C C . ASN A 1 277 ? -11.139 9.664 -47.423 1.00 18.59 277 ASN A C 1
ATOM 2174 O O . ASN A 1 277 ? -10.268 9.261 -48.198 1.00 20.91 277 ASN A O 1
ATOM 2179 N N . ILE A 1 278 ? -11.276 10.934 -47.055 1.00 17.89 278 ILE A N 1
ATOM 2180 C CA . ILE A 1 278 ? -10.319 11.959 -47.436 1.00 19.22 278 ILE A CA 1
ATOM 2181 C C . ILE A 1 278 ? -10.138 12.817 -46.202 1.00 19.28 278 ILE A C 1
ATOM 2182 O O . ILE A 1 278 ? -11.098 13.098 -45.484 1.00 18.41 278 ILE A O 1
ATOM 2187 N N . ILE A 1 279 ? -8.898 13.205 -45.937 1.00 18.08 279 ILE A N 1
ATOM 2188 C CA . ILE A 1 279 ? -8.597 14.045 -44.794 1.00 20.85 279 ILE A CA 1
ATOM 2189 C C . ILE A 1 279 ? -8.205 15.391 -45.390 1.00 22.22 279 ILE A C 1
ATOM 2190 O O . ILE A 1 279 ? -7.322 15.454 -46.240 1.00 21.99 279 ILE A O 1
ATOM 2195 N N . ILE A 1 280 ? -8.885 16.453 -44.969 1.00 23.69 280 ILE A N 1
ATOM 2196 C CA . ILE A 1 280 ? -8.610 17.791 -45.483 1.00 26.44 280 ILE A CA 1
ATOM 2197 C C . ILE A 1 280 ? -8.800 18.846 -44.395 1.00 27.58 280 ILE A C 1
ATOM 2198 O O . ILE A 1 280 ? -9.488 18.606 -43.401 1.00 25.32 280 ILE A O 1
ATOM 2203 N N . GLY A 1 281 ? -8.181 20.009 -44.584 1.00 29.69 281 GLY A N 1
ATOM 2204 C CA . GLY A 1 281 ? -8.297 21.073 -43.600 1.00 33.32 281 GLY A CA 1
ATOM 2205 C C . GLY A 1 281 ? -6.979 21.361 -42.901 1.00 37.64 281 GLY A C 1
ATOM 2206 O O . GLY A 1 281 ? -6.082 20.518 -42.886 1.00 36.16 281 GLY A O 1
ATOM 2207 N N . ALA A 1 282 ? -6.872 22.546 -42.305 1.00 40.53 282 ALA A N 1
ATOM 2208 C CA . ALA A 1 282 ? -5.655 22.965 -41.616 1.00 45.36 282 ALA A CA 1
ATOM 2209 C C . ALA A 1 282 ? -5.540 22.524 -40.154 1.00 48.79 282 ALA A C 1
ATOM 2210 O O . ALA A 1 282 ? -4.594 21.825 -39.787 1.00 49.68 282 ALA A O 1
ATOM 2212 N N . GLU A 1 283 ? -6.488 22.939 -39.317 1.00 52.50 283 GLU A N 1
ATOM 2213 C CA . GLU A 1 283 ? -6.449 22.581 -37.899 1.00 55.99 283 GLU A CA 1
ATOM 2214 C C . GLU A 1 283 ? -7.729 21.950 -37.370 1.00 56.04 283 GLU A C 1
ATOM 2215 O O . GLU A 1 283 ? -7.710 20.736 -37.084 1.00 56.48 283 GLU A O 1
ATOM 2222 N N . MET B 1 1 ? 26.851 8.410 -6.985 1.00 53.71 1 MET B N 1
ATOM 2223 C CA . MET B 1 1 ? 26.939 9.038 -8.336 1.00 53.06 1 MET B CA 1
ATOM 2224 C C . MET B 1 1 ? 25.849 8.501 -9.259 1.00 50.65 1 MET B C 1
ATOM 2225 O O . MET B 1 1 ? 26.061 8.329 -10.459 1.00 51.17 1 MET B O 1
ATOM 2230 N N . THR B 1 2 ? 24.683 8.231 -8.685 1.00 47.97 2 THR B N 1
ATOM 2231 C CA . THR B 1 2 ? 23.551 7.726 -9.449 1.00 44.47 2 THR B CA 1
ATOM 2232 C C . THR B 1 2 ? 22.857 8.899 -10.132 1.00 42.11 2 THR B C 1
ATOM 2233 O O . THR B 1 2 ? 22.503 9.880 -9.480 1.00 42.08 2 THR B O 1
ATOM 2237 N N . LYS B 1 3 ? 22.672 8.797 -11.445 1.00 38.62 3 LYS B N 1
ATOM 2238 C CA . LYS B 1 3 ? 22.022 9.858 -12.206 1.00 36.33 3 LYS B CA 1
ATOM 2239 C C . LYS B 1 3 ? 20.522 9.932 -11.935 1.00 33.56 3 LYS B C 1
ATOM 2240 O O . LYS B 1 3 ? 19.848 8.909 -11.811 1.00 31.09 3 LYS B O 1
ATOM 2246 N N . LEU B 1 4 ? 20.004 11.152 -11.849 1.00 30.59 4 LEU B N 1
ATOM 2247 C CA . LEU B 1 4 ? 18.578 11.354 -11.632 1.00 29.48 4 LEU B CA 1
ATOM 2248 C C . LEU B 1 4 ? 17.965 11.815 -12.949 1.00 27.66 4 LEU B C 1
ATOM 2249 O O . LEU B 1 4 ? 18.219 12.929 -13.395 1.00 26.23 4 LEU B O 1
ATOM 2254 N N . ILE B 1 5 ? 17.165 10.952 -13.572 1.00 25.14 5 ILE B N 1
ATOM 2255 C CA . ILE B 1 5 ? 16.514 11.279 -14.836 1.00 22.43 5 ILE B CA 1
ATOM 2256 C C . ILE B 1 5 ? 15.083 11.685 -14.513 1.00 22.86 5 ILE B C 1
ATOM 2257 O O . ILE B 1 5 ? 14.307 10.889 -13.981 1.00 21.00 5 ILE B O 1
ATOM 2262 N N . THR B 1 6 ? 14.736 12.922 -14.854 1.00 23.15 6 THR B N 1
ATOM 2263 C CA . THR B 1 6 ? 13.426 13.476 -14.528 1.00 25.59 6 THR B CA 1
ATOM 2264 C C . THR B 1 6 ? 12.301 13.459 -15.560 1.00 25.88 6 THR B C 1
ATOM 2265 O O . THR B 1 6 ? 11.162 13.780 -15.221 1.00 28.23 6 THR B O 1
ATOM 2269 N N . THR B 1 7 ? 12.592 13.111 -16.808 1.00 24.16 7 THR B N 1
ATOM 2270 C CA . THR B 1 7 ? 11.537 13.087 -17.816 1.00 22.61 7 THR B CA 1
ATOM 2271 C C . THR B 1 7 ? 11.478 11.773 -18.581 1.00 20.97 7 THR B C 1
ATOM 2272 O O . THR B 1 7 ? 12.493 11.098 -18.762 1.00 19.56 7 THR B O 1
ATOM 2276 N N . VAL B 1 8 ? 10.276 11.430 -19.032 1.00 18.65 8 VAL B N 1
ATOM 2277 C CA . VAL B 1 8 ? 10.045 10.210 -19.792 1.00 19.31 8 VAL B CA 1
ATOM 2278 C C . VAL B 1 8 ? 10.886 10.193 -21.069 1.00 20.78 8 VAL B C 1
ATOM 2279 O O . VAL B 1 8 ? 11.493 9.179 -21.408 1.00 20.63 8 VAL B O 1
ATOM 2283 N N . LYS B 1 9 ? 10.921 11.328 -21.760 1.00 22.14 9 LYS B N 1
ATOM 2284 C CA . LYS B 1 9 ? 11.668 11.463 -23.007 1.00 24.87 9 LYS B CA 1
ATOM 2285 C C . LYS B 1 9 ? 13.156 11.144 -22.820 1.00 24.53 9 LYS B C 1
ATOM 2286 O O . LYS B 1 9 ? 13.729 10.363 -23.579 1.00 23.57 9 LYS B O 1
ATOM 2292 N N . GLU B 1 10 ? 13.784 11.744 -21.815 1.00 25.79 10 GLU B N 1
ATOM 2293 C CA . GLU B 1 10 ? 15.200 11.483 -21.583 1.00 26.39 10 GLU B CA 1
ATOM 2294 C C . GLU B 1 10 ? 15.432 10.029 -21.179 1.00 25.94 10 GLU B C 1
ATOM 2295 O O . GLU B 1 10 ? 16.383 9.398 -21.642 1.00 24.92 10 GLU B O 1
ATOM 2301 N N . MET B 1 11 ? 14.561 9.493 -20.327 1.00 24.82 11 MET B N 1
ATOM 2302 C CA . MET B 1 11 ? 14.694 8.106 -19.887 1.00 24.06 11 MET B CA 1
ATOM 2303 C C . MET B 1 11 ? 14.639 7.159 -21.090 1.00 24.55 11 MET B C 1
ATOM 2304 O O . MET B 1 11 ? 15.522 6.313 -21.264 1.00 24.11 11 MET B O 1
ATOM 2309 N N . GLN B 1 12 ? 13.609 7.305 -21.921 1.00 23.96 12 GLN B N 1
ATOM 2310 C CA . GLN B 1 12 ? 13.463 6.449 -23.098 1.00 24.83 12 GLN B CA 1
ATOM 2311 C C . GLN B 1 12 ? 14.621 6.580 -24.073 1.00 24.87 12 GLN B C 1
ATOM 2312 O O . GLN B 1 12 ? 15.061 5.590 -24.652 1.00 24.30 12 GLN B O 1
ATOM 2318 N N . HIS B 1 13 ? 15.109 7.801 -24.264 1.00 26.01 13 HIS B N 1
ATOM 2319 C CA . HIS B 1 13 ? 16.222 8.022 -25.175 1.00 27.31 13 HIS B CA 1
ATOM 2320 C C . HIS B 1 13 ? 17.455 7.265 -24.686 1.00 25.87 13 HIS B C 1
ATOM 2321 O O . HIS B 1 13 ? 18.220 6.728 -25.484 1.00 26.19 13 HIS B O 1
ATOM 2328 N N . ILE B 1 14 ? 17.639 7.220 -23.371 1.00 25.19 14 ILE B N 1
ATOM 2329 C CA . ILE B 1 14 ? 18.779 6.521 -22.778 1.00 24.60 14 ILE B CA 1
ATOM 2330 C C . ILE B 1 14 ? 18.654 5.013 -22.967 1.00 25.78 14 ILE B C 1
ATOM 2331 O O . ILE B 1 14 ? 19.608 4.341 -23.365 1.00 25.10 14 ILE B O 1
ATOM 2336 N N . VAL B 1 15 ? 17.468 4.488 -22.678 1.00 25.55 15 VAL B N 1
ATOM 2337 C CA . VAL B 1 15 ? 17.219 3.060 -22.794 1.00 25.72 15 VAL B CA 1
ATOM 2338 C C . VAL B 1 15 ? 17.221 2.554 -24.235 1.00 26.12 15 VAL B C 1
ATOM 2339 O O . VAL B 1 15 ? 17.687 1.445 -24.499 1.00 25.61 15 VAL B O 1
ATOM 2343 N N . LYS B 1 16 ? 16.696 3.347 -25.166 1.00 25.48 16 LYS B N 1
ATOM 2344 C CA . LYS B 1 16 ? 16.681 2.932 -26.566 1.00 26.83 16 LYS B CA 1
ATOM 2345 C C . LYS B 1 16 ? 18.115 2.721 -27.053 1.00 27.31 16 LYS B C 1
ATOM 2346 O O . LYS B 1 16 ? 18.406 1.744 -27.741 1.00 27.04 16 LYS B O 1
ATOM 2352 N N . ALA B 1 17 ? 19.010 3.633 -26.680 1.00 27.89 17 ALA B N 1
ATOM 2353 C CA . ALA B 1 17 ? 20.411 3.538 -27.078 1.00 29.28 17 ALA B CA 1
ATOM 2354 C C . ALA B 1 17 ? 21.065 2.333 -26.417 1.00 30.49 17 ALA B C 1
ATOM 2355 O O . ALA B 1 17 ? 21.867 1.631 -27.036 1.00 31.58 17 ALA B O 1
ATOM 2357 N N . ALA B 1 18 ? 20.722 2.098 -25.154 1.00 30.15 18 ALA B N 1
ATOM 2358 C CA . ALA B 1 18 ? 21.272 0.971 -24.413 1.00 30.08 18 ALA B CA 1
ATOM 2359 C C . ALA B 1 18 ? 20.771 -0.340 -25.007 1.00 30.05 18 ALA B C 1
ATOM 2360 O O . ALA B 1 18 ? 21.544 -1.276 -25.211 1.00 29.62 18 ALA B O 1
ATOM 2362 N N . LYS B 1 19 ? 19.474 -0.407 -25.295 1.00 29.55 19 LYS B N 1
ATOM 2363 C CA . LYS B 1 19 ? 18.904 -1.618 -25.869 1.00 30.45 19 LYS B CA 1
ATOM 2364 C C . LYS B 1 19 ? 19.458 -1.942 -27.250 1.00 30.52 19 LYS B C 1
ATOM 2365 O O . LYS B 1 19 ? 19.727 -3.110 -27.547 1.00 29.49 19 LYS B O 1
ATOM 2371 N N . ARG B 1 20 ? 19.630 -0.927 -28.097 1.00 29.56 20 ARG B N 1
ATOM 2372 C CA . ARG B 1 20 ? 20.159 -1.184 -29.433 1.00 32.13 20 ARG B CA 1
ATOM 2373 C C . ARG B 1 20 ? 21.638 -1.545 -29.391 1.00 31.01 20 ARG B C 1
ATOM 2374 O O . ARG B 1 20 ? 22.224 -1.920 -30.401 1.00 31.08 20 ARG B O 1
ATOM 2382 N N . SER B 1 21 ? 22.244 -1.402 -28.220 1.00 31.93 21 SER B N 1
ATOM 2383 C CA . SER B 1 21 ? 23.631 -1.804 -28.042 1.00 34.66 21 SER B CA 1
ATOM 2384 C C . SER B 1 21 ? 23.451 -3.095 -27.242 1.00 34.81 21 SER B C 1
ATOM 2385 O O . SER B 1 21 ? 22.321 -3.471 -26.942 1.00 36.46 21 SER B O 1
ATOM 2388 N N . GLY B 1 22 ? 24.521 -3.792 -26.896 1.00 35.96 22 GLY B N 1
ATOM 2389 C CA . GLY B 1 22 ? 24.323 -5.039 -26.171 1.00 36.36 22 GLY B CA 1
ATOM 2390 C C . GLY B 1 22 ? 24.045 -4.965 -24.677 1.00 35.59 22 GLY B C 1
ATOM 2391 O O . GLY B 1 22 ? 23.900 -6.000 -24.029 1.00 35.32 22 GLY B O 1
ATOM 2392 N N . THR B 1 23 ? 23.947 -3.759 -24.127 1.00 35.63 23 THR B N 1
ATOM 2393 C CA . THR B 1 23 ? 23.737 -3.598 -22.689 1.00 33.64 23 THR B CA 1
ATOM 2394 C C . THR B 1 23 ? 22.436 -4.135 -22.090 1.00 31.95 23 THR B C 1
ATOM 2395 O O . THR B 1 23 ? 21.335 -3.751 -22.489 1.00 30.14 23 THR B O 1
ATOM 2399 N N . THR B 1 24 ? 22.589 -5.036 -21.122 1.00 30.50 24 THR B N 1
ATOM 2400 C CA . THR B 1 24 ? 21.459 -5.645 -20.428 1.00 28.57 24 THR B CA 1
ATOM 2401 C C . THR B 1 24 ? 20.946 -4.678 -19.369 1.00 27.85 24 THR B C 1
ATOM 2402 O O . THR B 1 24 ? 21.732 -4.014 -18.687 1.00 27.87 24 THR B O 1
ATOM 2406 N N . ILE B 1 25 ? 19.625 -4.606 -19.235 1.00 26.23 25 ILE B N 1
ATOM 2407 C CA . ILE B 1 25 ? 18.993 -3.686 -18.297 1.00 22.86 25 ILE B CA 1
ATOM 2408 C C . ILE B 1 25 ? 18.178 -4.348 -17.194 1.00 21.58 25 ILE B C 1
ATOM 2409 O O . ILE B 1 25 ? 17.332 -5.203 -17.464 1.00 21.28 25 ILE B O 1
ATOM 2414 N N . GLY B 1 26 ? 18.444 -3.934 -15.956 1.00 19.29 26 GLY B N 1
ATOM 2415 C CA . GLY B 1 26 ? 17.727 -4.433 -14.793 1.00 18.93 26 GLY B CA 1
ATOM 2416 C C . GLY B 1 26 ? 16.831 -3.296 -14.324 1.00 19.72 26 GLY B C 1
ATOM 2417 O O . GLY B 1 26 ? 17.273 -2.148 -14.272 1.00 19.93 26 GLY B O 1
ATOM 2418 N N . PHE B 1 27 ? 15.583 -3.599 -13.981 1.00 18.71 27 PHE B N 1
ATOM 2419 C CA . PHE B 1 27 ? 14.646 -2.560 -13.562 1.00 18.02 27 PHE B CA 1
ATOM 2420 C C . PHE B 1 27 ? 13.904 -2.859 -12.266 1.00 17.69 27 PHE B C 1
ATOM 2421 O O . PHE B 1 27 ? 13.337 -3.940 -12.090 1.00 17.69 27 PHE B O 1
ATOM 2429 N N . ILE B 1 28 ? 13.910 -1.888 -11.357 1.00 18.40 28 ILE B N 1
ATOM 2430 C CA . ILE B 1 28 ? 13.213 -2.029 -10.082 1.00 17.55 28 ILE B CA 1
ATOM 2431 C C . ILE B 1 28 ? 12.202 -0.890 -9.911 1.00 17.27 28 ILE B C 1
ATOM 2432 O O . ILE B 1 28 ? 12.569 0.220 -9.529 1.00 17.38 28 ILE B O 1
ATOM 2437 N N . PRO B 1 29 ? 10.918 -1.143 -10.213 1.00 16.42 29 PRO B N 1
ATOM 2438 C CA . PRO B 1 29 ? 9.901 -0.092 -10.061 1.00 18.26 29 PRO B CA 1
ATOM 2439 C C . PRO B 1 29 ? 9.497 0.066 -8.590 1.00 18.75 29 PRO B C 1
ATOM 2440 O O . PRO B 1 29 ? 9.258 -0.924 -7.904 1.00 19.96 29 PRO B O 1
ATOM 2444 N N . THR B 1 30 ? 9.432 1.306 -8.108 1.00 17.99 30 THR B N 1
ATOM 2445 C CA . THR B 1 30 ? 9.064 1.566 -6.715 1.00 17.21 30 THR B CA 1
ATOM 2446 C C . THR B 1 30 ? 8.253 2.850 -6.601 1.00 16.55 30 THR B C 1
ATOM 2447 O O . THR B 1 30 ? 8.093 3.595 -7.567 1.00 16.32 30 THR B O 1
ATOM 2451 N N . MET B 1 31 ? 7.735 3.106 -5.409 1.00 17.39 31 MET B N 1
ATOM 2452 C CA . MET B 1 31 ? 7.000 4.334 -5.183 1.00 18.96 31 MET B CA 1
ATOM 2453 C C . MET B 1 31 ? 7.796 5.200 -4.211 1.00 19.22 31 MET B C 1
ATOM 2454 O O . MET B 1 31 ? 7.245 6.066 -3.538 1.00 19.47 31 MET B O 1
ATOM 2459 N N . GLY B 1 32 ? 9.105 4.954 -4.149 1.00 18.90 32 GLY B N 1
ATOM 2460 C CA . GLY B 1 32 ? 9.972 5.744 -3.287 1.00 20.61 32 GLY B CA 1
ATOM 2461 C C . GLY B 1 32 ? 9.961 5.359 -1.822 1.00 21.71 32 GLY B C 1
ATOM 2462 O O . GLY B 1 32 ? 9.392 4.329 -1.457 1.00 21.42 32 GLY B O 1
ATOM 2463 N N . ALA B 1 33 ? 10.573 6.199 -0.984 1.00 21.15 33 ALA B N 1
ATOM 2464 C CA . ALA B 1 33 ? 10.672 5.939 0.454 1.00 23.06 33 ALA B CA 1
ATOM 2465 C C . ALA B 1 33 ? 11.299 4.557 0.573 1.00 23.48 33 ALA B C 1
ATOM 2466 O O . ALA B 1 33 ? 10.790 3.666 1.256 1.00 23.68 33 ALA B O 1
ATOM 2468 N N . LEU B 1 34 ? 12.426 4.405 -0.112 1.00 24.16 34 LEU B N 1
ATOM 2469 C CA . LEU B 1 34 ? 13.142 3.141 -0.183 1.00 25.29 34 LEU B CA 1
ATOM 2470 C C . LEU B 1 34 ? 13.651 2.550 1.122 1.00 26.66 34 LEU B C 1
ATOM 2471 O O . LEU B 1 34 ? 14.150 3.261 1.996 1.00 25.72 34 LEU B O 1
ATOM 2476 N N . HIS B 1 35 ? 13.507 1.231 1.227 1.00 26.05 35 HIS B N 1
ATOM 2477 C CA . HIS B 1 35 ? 13.973 0.476 2.378 1.00 27.44 35 HIS B CA 1
ATOM 2478 C C . HIS B 1 35 ? 14.783 -0.713 1.872 1.00 28.25 35 HIS B C 1
ATOM 2479 O O . HIS B 1 35 ? 14.925 -0.898 0.661 1.00 26.30 35 HIS B O 1
ATOM 2486 N N . ASP B 1 36 ? 15.320 -1.517 2.783 1.00 28.21 36 ASP B N 1
ATOM 2487 C CA . ASP B 1 36 ? 16.145 -2.639 2.361 1.00 29.50 36 ASP B CA 1
ATOM 2488 C C . ASP B 1 36 ? 15.425 -3.671 1.500 1.00 27.22 36 ASP B C 1
ATOM 2489 O O . ASP B 1 36 ? 16.066 -4.494 0.855 1.00 26.83 36 ASP B O 1
ATOM 2494 N N . GLY B 1 37 ? 14.098 -3.640 1.497 1.00 26.79 37 GLY B N 1
ATOM 2495 C CA . GLY B 1 37 ? 13.359 -4.570 0.659 1.00 25.91 37 GLY B CA 1
ATOM 2496 C C . GLY B 1 37 ? 13.623 -4.180 -0.786 1.00 25.60 37 GLY B C 1
ATOM 2497 O O . GLY B 1 37 ? 13.876 -5.022 -1.647 1.00 26.25 37 GLY B O 1
ATOM 2498 N N . HIS B 1 38 ? 13.578 -2.878 -1.047 1.00 25.69 38 HIS B N 1
ATOM 2499 C CA . HIS B 1 38 ? 13.830 -2.353 -2.385 1.00 24.25 38 HIS B CA 1
ATOM 2500 C C . HIS B 1 38 ? 15.302 -2.528 -2.748 1.00 24.46 38 HIS B C 1
ATOM 2501 O O . HIS B 1 38 ? 15.640 -2.979 -3.845 1.00 23.49 38 HIS B O 1
ATOM 2508 N N . LEU B 1 39 ? 16.174 -2.149 -1.818 1.00 23.60 39 LEU B N 1
ATOM 2509 C CA . LEU B 1 39 ? 17.611 -2.223 -2.034 1.00 24.95 39 LEU B CA 1
ATOM 2510 C C . LEU B 1 39 ? 18.102 -3.634 -2.328 1.00 25.85 39 LEU B C 1
ATOM 2511 O O . LEU B 1 39 ? 19.070 -3.816 -3.069 1.00 26.50 39 LEU B O 1
ATOM 2516 N N . THR B 1 40 ? 17.442 -4.632 -1.753 1.00 25.26 40 THR B N 1
ATOM 2517 C CA . THR B 1 40 ? 17.840 -6.014 -1.993 1.00 26.10 40 THR B CA 1
ATOM 2518 C C . THR B 1 40 ? 17.695 -6.334 -3.481 1.00 26.52 40 THR B C 1
ATOM 2519 O O . THR B 1 40 ? 18.546 -7.011 -4.060 1.00 27.22 40 THR B O 1
ATOM 2523 N N . MET B 1 41 ? 16.624 -5.841 -4.101 1.00 24.97 41 MET B N 1
ATOM 2524 C CA . MET B 1 41 ? 16.406 -6.071 -5.531 1.00 24.26 41 MET B CA 1
ATOM 2525 C C . MET B 1 41 ? 17.415 -5.268 -6.349 1.00 23.74 41 MET B C 1
ATOM 2526 O O . MET B 1 41 ? 17.890 -5.725 -7.388 1.00 22.61 41 MET B O 1
ATOM 2531 N N . VAL B 1 42 ? 17.737 -4.066 -5.882 1.00 23.41 42 VAL B N 1
ATOM 2532 C CA . VAL B 1 42 ? 18.701 -3.228 -6.579 1.00 24.32 42 VAL B CA 1
ATOM 2533 C C . VAL B 1 42 ? 20.075 -3.903 -6.561 1.00 25.46 42 VAL B C 1
ATOM 2534 O O . VAL B 1 42 ? 20.760 -3.961 -7.581 1.00 25.26 42 VAL B O 1
ATOM 2538 N N . ARG B 1 43 ? 20.474 -4.412 -5.399 1.00 26.70 43 ARG B N 1
ATOM 2539 C CA . ARG B 1 43 ? 21.765 -5.084 -5.275 1.00 29.13 43 ARG B CA 1
ATOM 2540 C C . ARG B 1 43 ? 21.814 -6.295 -6.198 1.00 29.28 43 ARG B C 1
ATOM 2541 O O . ARG B 1 43 ? 22.834 -6.568 -6.830 1.00 28.60 43 ARG B O 1
ATOM 2549 N N . GLU B 1 44 ? 20.702 -7.018 -6.274 1.00 29.27 44 GLU B N 1
ATOM 2550 C CA . GLU B 1 44 ? 20.618 -8.189 -7.131 1.00 29.55 44 GLU B CA 1
ATOM 2551 C C . GLU B 1 44 ? 20.876 -7.787 -8.579 1.00 28.64 44 GLU B C 1
ATOM 2552 O O . GLU B 1 44 ? 21.686 -8.399 -9.274 1.00 28.39 44 GLU B O 1
ATOM 2558 N N . SER B 1 45 ? 20.177 -6.750 -9.025 1.00 26.56 45 SER B N 1
ATOM 2559 C CA . SER B 1 45 ? 20.309 -6.257 -10.391 1.00 25.79 45 SER B CA 1
ATOM 2560 C C . SER B 1 45 ? 21.717 -5.755 -10.705 1.00 26.21 45 SER B C 1
ATOM 2561 O O . SER B 1 45 ? 22.257 -6.022 -11.781 1.00 26.31 45 SER B O 1
ATOM 2564 N N . VAL B 1 46 ? 22.307 -5.023 -9.769 1.00 26.95 46 VAL B N 1
ATOM 2565 C CA . VAL B 1 46 ? 23.647 -4.485 -9.972 1.00 28.82 46 VAL B CA 1
ATOM 2566 C C . VAL B 1 46 ? 24.698 -5.583 -10.141 1.00 31.04 46 VAL B C 1
ATOM 2567 O O . VAL B 1 46 ? 25.697 -5.390 -10.837 1.00 31.35 46 VAL B O 1
ATOM 2571 N N . SER B 1 47 ? 24.473 -6.739 -9.523 1.00 32.42 47 SER B N 1
ATOM 2572 C CA . SER B 1 47 ? 25.432 -7.835 -9.630 1.00 34.69 47 SER B CA 1
ATOM 2573 C C . SER B 1 47 ? 25.162 -8.735 -10.830 1.00 34.96 47 SER B C 1
ATOM 2574 O O . SER B 1 47 ? 25.916 -9.673 -11.086 1.00 35.59 47 SER B O 1
ATOM 2577 N N . THR B 1 48 ? 24.095 -8.447 -11.570 1.00 34.34 48 THR B N 1
ATOM 2578 C CA . THR B 1 48 ? 23.731 -9.262 -12.725 1.00 33.47 48 THR B CA 1
ATOM 2579 C C . THR B 1 48 ? 23.663 -8.520 -14.060 1.00 31.58 48 THR B C 1
ATOM 2580 O O . THR B 1 48 ? 24.073 -9.051 -15.094 1.00 31.36 48 THR B O 1
ATOM 2584 N N . ASN B 1 49 ? 23.146 -7.296 -14.040 1.00 30.17 49 ASN B N 1
ATOM 2585 C CA . ASN B 1 49 ? 22.985 -6.518 -15.263 1.00 28.33 49 ASN B CA 1
ATOM 2586 C C . ASN B 1 49 ? 24.019 -5.419 -15.495 1.00 28.57 49 ASN B C 1
ATOM 2587 O O . ASN B 1 49 ? 24.650 -4.937 -14.559 1.00 28.70 49 ASN B O 1
ATOM 2592 N N . ASP B 1 50 ? 24.170 -5.030 -16.760 1.00 29.18 50 ASP B N 1
ATOM 2593 C CA . ASP B 1 50 ? 25.097 -3.978 -17.162 1.00 28.49 50 ASP B CA 1
ATOM 2594 C C . ASP B 1 50 ? 24.687 -2.663 -16.513 1.00 29.68 50 ASP B C 1
ATOM 2595 O O . ASP B 1 50 ? 25.522 -1.936 -15.979 1.00 29.44 50 ASP B O 1
ATOM 2600 N N . ILE B 1 51 ? 23.396 -2.349 -16.571 1.00 28.47 51 ILE B N 1
ATOM 2601 C CA . ILE B 1 51 ? 22.899 -1.128 -15.953 1.00 28.27 51 ILE B CA 1
ATOM 2602 C C . ILE B 1 51 ? 21.637 -1.434 -15.161 1.00 27.30 51 ILE B C 1
ATOM 2603 O O . ILE B 1 51 ? 20.857 -2.316 -15.528 1.00 27.12 51 ILE B O 1
ATOM 2608 N N . THR B 1 52 ? 21.456 -0.716 -14.059 1.00 26.93 52 THR B N 1
ATOM 2609 C CA . THR B 1 52 ? 20.295 -0.902 -13.202 1.00 26.24 52 THR B CA 1
ATOM 2610 C C . THR B 1 52 ? 19.537 0.412 -13.061 1.00 25.70 52 THR B C 1
ATOM 2611 O O . THR B 1 52 ? 20.111 1.442 -12.709 1.00 23.99 52 THR B O 1
ATOM 2615 N N . ILE B 1 53 ? 18.244 0.368 -13.355 1.00 24.23 53 ILE B N 1
ATOM 2616 C CA . ILE B 1 53 ? 17.402 1.550 -13.266 1.00 22.21 53 ILE B CA 1
ATOM 2617 C C . ILE B 1 53 ? 16.347 1.345 -12.187 1.00 21.92 53 ILE B C 1
ATOM 2618 O O . ILE B 1 53 ? 15.750 0.272 -12.086 1.00 18.92 53 ILE B O 1
ATOM 2623 N N . VAL B 1 54 ? 16.146 2.373 -11.370 1.00 21.19 54 VAL B N 1
ATOM 2624 C CA . VAL B 1 54 ? 15.160 2.336 -10.297 1.00 20.95 54 VAL B CA 1
ATOM 2625 C C . VAL B 1 54 ? 14.165 3.469 -10.524 1.00 20.58 54 VAL B C 1
ATOM 2626 O O . VAL B 1 54 ? 14.561 4.623 -10.660 1.00 20.89 54 VAL B O 1
ATOM 2630 N N . SER B 1 55 ? 12.876 3.153 -10.590 1.00 18.74 55 SER B N 1
ATOM 2631 C CA . SER B 1 55 ? 11.906 4.217 -10.764 1.00 18.68 55 SER B CA 1
ATOM 2632 C C . SER B 1 55 ? 11.288 4.543 -9.409 1.00 19.21 55 SER B C 1
ATOM 2633 O O . SER B 1 55 ? 11.103 3.665 -8.565 1.00 18.81 55 SER B O 1
ATOM 2636 N N . VAL B 1 56 ? 11.017 5.823 -9.196 1.00 19.37 56 VAL B N 1
ATOM 2637 C CA . VAL B 1 56 ? 10.392 6.291 -7.968 1.00 18.45 56 VAL B CA 1
ATOM 2638 C C . VAL B 1 56 ? 9.213 7.116 -8.452 1.00 18.03 56 VAL B C 1
ATOM 2639 O O . VAL B 1 56 ? 9.379 8.250 -8.903 1.00 17.32 56 VAL B O 1
ATOM 2643 N N . PHE B 1 57 ? 8.020 6.540 -8.378 1.00 16.57 57 PHE B N 1
ATOM 2644 C CA . PHE B 1 57 ? 6.840 7.243 -8.846 1.00 17.76 57 PHE B CA 1
ATOM 2645 C C . PHE B 1 57 ? 5.599 6.813 -8.090 1.00 19.87 57 PHE B C 1
ATOM 2646 O O . PHE B 1 57 ? 5.163 5.661 -8.183 1.00 18.45 57 PHE B O 1
ATOM 2654 N N . VAL B 1 58 ? 5.035 7.738 -7.322 1.00 19.88 58 VAL B N 1
ATOM 2655 C CA . VAL B 1 58 ? 3.829 7.432 -6.578 1.00 21.05 58 VAL B CA 1
ATOM 2656 C C . VAL B 1 58 ? 2.711 7.510 -7.605 1.00 20.52 58 VAL B C 1
ATOM 2657 O O . VAL B 1 58 ? 2.290 8.597 -8.003 1.00 21.74 58 VAL B O 1
ATOM 2661 N N . ASN B 1 59 ? 2.253 6.342 -8.044 1.00 19.82 59 ASN B N 1
ATOM 2662 C CA . ASN B 1 59 ? 1.214 6.233 -9.062 1.00 20.88 59 ASN B CA 1
ATOM 2663 C C . ASN B 1 59 ? -0.193 6.522 -8.546 1.00 19.96 59 ASN B C 1
ATOM 2664 O O . ASN B 1 59 ? -0.806 5.691 -7.880 1.00 20.72 59 ASN B O 1
ATOM 2669 N N . PRO B 1 60 ? -0.735 7.705 -8.877 1.00 21.15 60 PRO B N 1
ATOM 2670 C CA . PRO B 1 60 ? -2.080 8.074 -8.422 1.00 20.20 60 PRO B CA 1
ATOM 2671 C C . PRO B 1 60 ? -3.205 7.122 -8.821 1.00 21.35 60 PRO B C 1
ATOM 2672 O O . PRO B 1 60 ? -4.192 6.994 -8.096 1.00 19.30 60 PRO B O 1
ATOM 2676 N N . LEU B 1 61 ? -3.060 6.449 -9.959 1.00 19.38 61 LEU B N 1
ATOM 2677 C CA . LEU B 1 61 ? -4.094 5.525 -10.411 1.00 19.44 61 LEU B CA 1
ATOM 2678 C C . LEU B 1 61 ? -4.283 4.295 -9.527 1.00 20.28 61 LEU B C 1
ATOM 2679 O O . LEU B 1 61 ? -5.321 3.642 -9.601 1.00 20.89 61 LEU B O 1
ATOM 2684 N N . GLN B 1 62 ? -3.296 3.957 -8.704 1.00 20.33 62 GLN B N 1
ATOM 2685 C CA . GLN B 1 62 ? -3.459 2.784 -7.851 1.00 20.42 62 GLN B CA 1
ATOM 2686 C C . GLN B 1 62 ? -3.821 3.117 -6.413 1.00 21.32 62 GLN B C 1
ATOM 2687 O O . GLN B 1 62 ? -3.734 2.263 -5.533 1.00 20.68 62 GLN B O 1
ATOM 2693 N N . PHE B 1 63 ? -4.231 4.363 -6.183 1.00 21.74 63 PHE B N 1
ATOM 2694 C CA . PHE B 1 63 ? -4.651 4.803 -4.855 1.00 24.19 63 PHE B CA 1
ATOM 2695 C C . PHE B 1 63 ? -6.140 5.123 -4.906 1.00 26.54 63 PHE B C 1
ATOM 2696 O O . PHE B 1 63 ? -6.603 5.794 -5.828 1.00 27.13 63 PHE B O 1
ATOM 2704 N N . GLY B 1 64 ? -6.884 4.640 -3.917 1.00 28.37 64 GLY B N 1
ATOM 2705 C CA . GLY B 1 64 ? -8.310 4.896 -3.868 1.00 31.15 64 GLY B CA 1
ATOM 2706 C C . GLY B 1 64 ? -8.608 6.225 -3.201 1.00 32.45 64 GLY B C 1
ATOM 2707 O O . GLY B 1 64 ? -7.733 6.809 -2.564 1.00 32.65 64 GLY B O 1
ATOM 2708 N N . PRO B 1 65 ? -9.845 6.726 -3.317 1.00 34.92 65 PRO B N 1
ATOM 2709 C CA . PRO B 1 65 ? -10.247 8.004 -2.720 1.00 36.20 65 PRO B CA 1
ATOM 2710 C C . PRO B 1 65 ? -10.031 8.134 -1.209 1.00 37.11 65 PRO B C 1
ATOM 2711 O O . PRO B 1 65 ? -9.680 9.211 -0.721 1.00 38.78 65 PRO B O 1
ATOM 2715 N N . ASN B 1 66 ? -10.231 7.047 -0.470 1.00 36.42 66 ASN B N 1
ATOM 2716 C CA . ASN B 1 66 ? -10.056 7.087 0.978 1.00 35.84 66 ASN B CA 1
ATOM 2717 C C . ASN B 1 66 ? -8.763 6.432 1.454 1.00 33.71 66 ASN B C 1
ATOM 2718 O O . ASN B 1 66 ? -8.656 6.036 2.615 1.00 32.07 66 ASN B O 1
ATOM 2723 N N . GLU B 1 67 ? -7.781 6.322 0.566 1.00 30.94 67 GLU B N 1
ATOM 2724 C CA . GLU B 1 67 ? -6.512 5.717 0.942 1.00 28.36 67 GLU B CA 1
ATOM 2725 C C . GLU B 1 67 ? -5.463 6.770 1.323 1.00 27.45 67 GLU B C 1
ATOM 2726 O O . GLU B 1 67 ? -5.813 7.914 1.616 1.00 28.25 67 GLU B O 1
ATOM 2732 N N . ASP B 1 68 ? -4.187 6.395 1.305 1.00 25.94 68 ASP B N 1
ATOM 2733 C CA . ASP B 1 68 ? -3.109 7.288 1.737 1.00 25.76 68 ASP B CA 1
ATOM 2734 C C . ASP B 1 68 ? -2.276 8.048 0.700 1.00 25.90 68 ASP B C 1
ATOM 2735 O O . ASP B 1 68 ? -1.103 8.330 0.954 1.00 25.09 68 ASP B O 1
ATOM 2740 N N . PHE B 1 69 ? -2.847 8.399 -0.445 1.00 24.62 69 PHE B N 1
ATOM 2741 C CA . PHE B 1 69 ? -2.056 9.102 -1.448 1.00 24.52 69 PHE B CA 1
ATOM 2742 C C . PHE B 1 69 ? -1.354 10.355 -0.921 1.00 24.41 69 PHE B C 1
ATOM 2743 O O . PHE B 1 69 ? -0.155 10.531 -1.128 1.00 22.57 69 PHE B O 1
ATOM 2751 N N . ASP B 1 70 ? -2.097 11.221 -0.238 1.00 25.26 70 ASP B N 1
ATOM 2752 C CA . ASP B 1 70 ? -1.520 12.462 0.273 1.00 25.91 70 ASP B CA 1
ATOM 2753 C C . ASP B 1 70 ? -0.431 12.291 1.319 1.00 26.13 70 ASP B C 1
ATOM 2754 O O . ASP B 1 70 ? 0.491 13.104 1.391 1.00 25.86 70 ASP B O 1
ATOM 2759 N N . ALA B 1 71 ? -0.517 11.235 2.123 1.00 24.87 71 ALA B N 1
ATOM 2760 C CA . ALA B 1 71 ? 0.481 11.025 3.165 1.00 24.95 71 ALA B CA 1
ATOM 2761 C C . ALA B 1 71 ? 1.641 10.114 2.787 1.00 23.54 71 ALA B C 1
ATOM 2762 O O . ALA B 1 71 ? 2.606 10.005 3.542 1.00 24.16 71 ALA B O 1
ATOM 2764 N N . TYR B 1 72 ? 1.573 9.469 1.625 1.00 22.99 72 TYR B N 1
ATOM 2765 C CA . TYR B 1 72 ? 2.649 8.565 1.241 1.00 22.54 72 TYR B CA 1
ATOM 2766 C C . TYR B 1 72 ? 3.998 9.263 1.374 1.00 23.07 72 TYR B C 1
ATOM 2767 O O . TYR B 1 72 ? 4.178 10.388 0.906 1.00 23.18 72 TYR B O 1
ATOM 2776 N N . PRO B 1 73 ? 4.962 8.608 2.036 1.00 23.75 73 PRO B N 1
ATOM 2777 C CA . PRO B 1 73 ? 6.286 9.210 2.214 1.00 23.44 73 PRO B CA 1
ATOM 2778 C C . PRO B 1 73 ? 6.994 9.535 0.902 1.00 24.89 73 PRO B C 1
ATOM 2779 O O . PRO B 1 73 ? 7.034 8.727 -0.026 1.00 22.54 73 PRO B O 1
ATOM 2783 N N . ARG B 1 74 ? 7.548 10.739 0.838 1.00 23.60 74 ARG B N 1
ATOM 2784 C CA . ARG B 1 74 ? 8.246 11.204 -0.347 1.00 24.65 74 ARG B CA 1
ATOM 2785 C C . ARG B 1 74 ? 9.567 11.804 0.117 1.00 25.11 74 ARG B C 1
ATOM 2786 O O . ARG B 1 74 ? 9.594 12.807 0.828 1.00 24.05 74 ARG B O 1
ATOM 2794 N N . GLN B 1 75 ? 10.661 11.166 -0.283 1.00 25.17 75 GLN B N 1
ATOM 2795 C CA . GLN B 1 75 ? 11.995 11.585 0.126 1.00 26.11 75 GLN B CA 1
ATOM 2796 C C . GLN B 1 75 ? 13.005 11.197 -0.941 1.00 25.78 75 GLN B C 1
ATOM 2797 O O . GLN B 1 75 ? 13.851 10.332 -0.714 1.00 26.82 75 GLN B O 1
ATOM 2803 N N . ILE B 1 76 ? 12.927 11.850 -2.097 1.00 26.19 76 ILE B N 1
ATOM 2804 C CA . ILE B 1 76 ? 13.816 11.537 -3.207 1.00 26.30 76 ILE B CA 1
ATOM 2805 C C . ILE B 1 76 ? 15.308 11.697 -2.912 1.00 27.86 76 ILE B C 1
ATOM 2806 O O . ILE B 1 76 ? 16.116 10.879 -3.358 1.00 26.26 76 ILE B O 1
ATOM 2811 N N . ASP B 1 77 ? 15.682 12.735 -2.170 1.00 28.17 77 ASP B N 1
ATOM 2812 C CA . ASP B 1 77 ? 17.094 12.937 -1.854 1.00 30.52 77 ASP B CA 1
ATOM 2813 C C . ASP B 1 77 ? 17.666 11.721 -1.137 1.00 30.01 77 ASP B C 1
ATOM 2814 O O . ASP B 1 77 ? 18.766 11.267 -1.453 1.00 30.05 77 ASP B O 1
ATOM 2819 N N . LYS B 1 78 ? 16.921 11.189 -0.173 1.00 29.52 78 LYS B N 1
ATOM 2820 C CA . LYS B 1 78 ? 17.387 10.019 0.559 1.00 30.74 78 LYS B CA 1
ATOM 2821 C C . LYS B 1 78 ? 17.380 8.785 -0.345 1.00 30.44 78 LYS B C 1
ATOM 2822 O O . LYS B 1 78 ? 18.350 8.025 -0.374 1.00 29.93 78 LYS B O 1
ATOM 2828 N N . ASP B 1 79 ? 16.287 8.584 -1.081 1.00 29.86 79 ASP B N 1
ATOM 2829 C CA . ASP B 1 79 ? 16.196 7.439 -1.985 1.00 29.32 79 ASP B CA 1
ATOM 2830 C C . ASP B 1 79 ? 17.399 7.441 -2.923 1.00 29.20 79 ASP B C 1
ATOM 2831 O O . ASP B 1 79 ? 18.027 6.407 -3.156 1.00 29.95 79 ASP B O 1
ATOM 2836 N N . LEU B 1 80 ? 17.715 8.614 -3.460 1.00 30.28 80 LEU B N 1
ATOM 2837 C CA . LEU B 1 80 ? 18.838 8.758 -4.378 1.00 31.60 80 LEU B CA 1
ATOM 2838 C C . LEU B 1 80 ? 20.138 8.337 -3.695 1.00 32.06 80 LEU B C 1
ATOM 2839 O O . LEU B 1 80 ? 20.968 7.649 -4.291 1.00 31.28 80 LEU B O 1
ATOM 2844 N N . GLU B 1 81 ? 20.307 8.746 -2.441 1.00 33.17 81 GLU B N 1
ATOM 2845 C CA . GLU B 1 81 ? 21.507 8.402 -1.685 1.00 35.53 81 GLU B CA 1
ATOM 2846 C C . GLU B 1 81 ? 21.599 6.895 -1.451 1.00 35.10 81 GLU B C 1
ATOM 2847 O O . GLU B 1 81 ? 22.649 6.287 -1.660 1.00 34.27 81 GLU B O 1
ATOM 2853 N N . LEU B 1 82 ? 20.492 6.298 -1.019 1.00 34.72 82 LEU B N 1
ATOM 2854 C CA . LEU B 1 82 ? 20.442 4.864 -0.752 1.00 34.64 82 LEU B CA 1
ATOM 2855 C C . LEU B 1 82 ? 20.767 4.051 -1.999 1.00 34.84 82 LEU B C 1
ATOM 2856 O O . LEU B 1 82 ? 21.429 3.019 -1.923 1.00 35.46 82 LEU B O 1
ATOM 2861 N N . VAL B 1 83 ? 20.293 4.524 -3.146 1.00 34.58 83 VAL B N 1
ATOM 2862 C CA . VAL B 1 83 ? 20.530 3.847 -4.414 1.00 34.01 83 VAL B CA 1
ATOM 2863 C C . VAL B 1 83 ? 21.976 4.001 -4.882 1.00 34.12 83 VAL B C 1
ATOM 2864 O O . VAL B 1 83 ? 22.563 3.065 -5.422 1.00 32.81 83 VAL B O 1
ATOM 2868 N N . SER B 1 84 ? 22.548 5.181 -4.664 1.00 35.15 84 SER B N 1
ATOM 2869 C CA . SER B 1 84 ? 23.926 5.458 -5.062 1.00 37.00 84 SER B CA 1
ATOM 2870 C C . SER B 1 84 ? 24.922 4.496 -4.420 1.00 37.33 84 SER B C 1
ATOM 2871 O O . SER B 1 84 ? 25.819 3.983 -5.087 1.00 37.94 84 SER B O 1
ATOM 2874 N N . GLU B 1 85 ? 24.768 4.261 -3.123 1.00 38.44 85 GLU B N 1
ATOM 2875 C CA . GLU B 1 85 ? 25.673 3.373 -2.403 1.00 40.26 85 GLU B CA 1
ATOM 2876 C C . GLU B 1 85 ? 25.585 1.929 -2.883 1.00 39.94 85 GLU B C 1
ATOM 2877 O O . GLU B 1 85 ? 26.532 1.159 -2.724 1.00 40.49 85 GLU B O 1
ATOM 2883 N N . VAL B 1 86 ? 24.451 1.568 -3.476 1.00 38.35 86 VAL B N 1
ATOM 2884 C CA . VAL B 1 86 ? 24.254 0.214 -3.982 1.00 37.27 86 VAL B CA 1
ATOM 2885 C C . VAL B 1 86 ? 24.887 0.067 -5.363 1.00 35.51 86 VAL B C 1
ATOM 2886 O O . VAL B 1 86 ? 25.168 -1.042 -5.813 1.00 35.99 86 VAL B O 1
ATOM 2890 N N . GLY B 1 87 ? 25.104 1.192 -6.036 1.00 34.10 87 GLY B N 1
ATOM 2891 C CA . GLY B 1 87 ? 25.716 1.153 -7.351 1.00 32.10 87 GLY B CA 1
ATOM 2892 C C . GLY B 1 87 ? 24.757 1.186 -8.528 1.00 31.68 87 GLY B C 1
ATOM 2893 O O . GLY B 1 87 ? 25.136 0.831 -9.643 1.00 31.22 87 GLY B O 1
ATOM 2894 N N . ALA B 1 88 ? 23.516 1.603 -8.299 1.00 30.17 88 ALA B N 1
ATOM 2895 C CA . ALA B 1 88 ? 22.555 1.669 -9.394 1.00 29.19 88 ALA B CA 1
ATOM 2896 C C . ALA B 1 88 ? 22.925 2.836 -10.302 1.00 27.96 88 ALA B C 1
ATOM 2897 O O . ALA B 1 88 ? 23.421 3.862 -9.840 1.00 28.57 88 ALA B O 1
ATOM 2899 N N . ASP B 1 89 ? 22.679 2.671 -11.595 1.00 26.37 89 ASP B N 1
ATOM 2900 C CA . ASP B 1 89 ? 23.003 3.685 -12.588 1.00 25.46 89 ASP B CA 1
ATOM 2901 C C . ASP B 1 89 ? 22.059 4.877 -12.649 1.00 25.02 89 ASP B C 1
ATOM 2902 O O . ASP B 1 89 ? 22.498 6.024 -12.738 1.00 23.98 89 ASP B O 1
ATOM 2907 N N . ILE B 1 90 ? 20.761 4.612 -12.598 1.00 24.19 90 ILE B N 1
ATOM 2908 C CA . ILE B 1 90 ? 19.790 5.693 -12.719 1.00 23.96 90 ILE B CA 1
ATOM 2909 C C . ILE B 1 90 ? 18.551 5.561 -11.857 1.00 23.74 90 ILE B C 1
ATOM 2910 O O . ILE B 1 90 ? 18.075 4.460 -11.584 1.00 23.71 90 ILE B O 1
ATOM 2915 N N . VAL B 1 91 ? 18.036 6.709 -11.436 1.00 23.72 91 VAL B N 1
ATOM 2916 C CA . VAL B 1 91 ? 16.806 6.769 -10.676 1.00 25.05 91 VAL B CA 1
ATOM 2917 C C . VAL B 1 91 ? 15.878 7.588 -11.566 1.00 24.64 91 VAL B C 1
ATOM 2918 O O . VAL B 1 91 ? 16.169 8.745 -11.879 1.00 24.80 91 VAL B O 1
ATOM 2922 N N . PHE B 1 92 ? 14.783 6.972 -11.999 1.00 22.78 92 PHE B N 1
ATOM 2923 C CA . PHE B 1 92 ? 13.802 7.632 -12.860 1.00 22.92 92 PHE B CA 1
ATOM 2924 C C . PHE B 1 92 ? 12.712 8.217 -11.968 1.00 23.16 92 PHE B C 1
ATOM 2925 O O . PHE B 1 92 ? 11.962 7.482 -11.335 1.00 23.38 92 PHE B O 1
ATOM 2933 N N . HIS B 1 93 ? 12.630 9.546 -11.938 1.00 23.73 93 HIS B N 1
ATOM 2934 C CA . HIS B 1 93 ? 11.685 10.277 -11.090 1.00 23.72 93 HIS B CA 1
ATOM 2935 C C . HIS B 1 93 ? 10.868 11.271 -11.930 1.00 23.12 93 HIS B C 1
ATOM 2936 O O . HIS B 1 93 ? 11.126 12.475 -11.905 1.00 21.58 93 HIS B O 1
ATOM 2943 N N . PRO B 1 94 ? 9.856 10.779 -12.667 1.00 23.35 94 PRO B N 1
ATOM 2944 C CA . PRO B 1 94 ? 9.017 11.634 -13.516 1.00 21.84 94 PRO B CA 1
ATOM 2945 C C . PRO B 1 94 ? 7.896 12.416 -12.835 1.00 21.02 94 PRO B C 1
ATOM 2946 O O . PRO B 1 94 ? 7.468 12.093 -11.729 1.00 21.65 94 PRO B O 1
ATOM 2950 N N . ALA B 1 95 ? 7.428 13.453 -13.521 1.00 18.71 95 ALA B N 1
ATOM 2951 C CA . ALA B 1 95 ? 6.326 14.265 -13.028 1.00 18.99 95 ALA B CA 1
ATOM 2952 C C . ALA B 1 95 ? 5.053 13.497 -13.376 1.00 18.96 95 ALA B C 1
ATOM 2953 O O . ALA B 1 95 ? 5.039 12.705 -14.321 1.00 19.23 95 ALA B O 1
ATOM 2955 N N . VAL B 1 96 ? 3.989 13.721 -12.620 1.00 18.94 96 VAL B N 1
ATOM 2956 C CA . VAL B 1 96 ? 2.734 13.030 -12.882 1.00 19.85 96 VAL B CA 1
ATOM 2957 C C . VAL B 1 96 ? 2.200 13.348 -14.279 1.00 21.26 96 VAL B C 1
ATOM 2958 O O . VAL B 1 96 ? 1.748 12.457 -14.997 1.00 20.99 96 VAL B O 1
ATOM 2962 N N . GLU B 1 97 ? 2.262 14.619 -14.662 1.00 20.91 97 GLU B N 1
ATOM 2963 C CA . GLU B 1 97 ? 1.777 15.055 -15.966 1.00 21.01 97 GLU B CA 1
ATOM 2964 C C . GLU B 1 97 ? 2.595 14.479 -17.121 1.00 19.98 97 GLU B C 1
ATOM 2965 O O . GLU B 1 97 ? 2.100 14.351 -18.240 1.00 20.54 97 GLU B O 1
ATOM 2971 N N . ASP B 1 98 ? 3.847 14.128 -16.848 1.00 19.29 98 ASP B N 1
ATOM 2972 C CA . ASP B 1 98 ? 4.717 13.557 -17.867 1.00 18.68 98 ASP B CA 1
ATOM 2973 C C . ASP B 1 98 ? 4.270 12.113 -18.124 1.00 18.36 98 ASP B C 1
ATOM 2974 O O . ASP B 1 98 ? 4.193 11.672 -19.271 1.00 16.48 98 ASP B O 1
ATOM 2979 N N . MET B 1 99 ? 3.967 11.387 -17.052 1.00 14.61 99 MET B N 1
ATOM 2980 C CA . MET B 1 99 ? 3.511 10.005 -17.170 1.00 17.09 99 MET B CA 1
ATOM 2981 C C . MET B 1 99 ? 2.088 9.966 -17.729 1.00 17.03 99 MET B C 1
ATOM 2982 O O . MET B 1 99 ? 1.752 9.105 -18.542 1.00 18.14 99 MET B O 1
ATOM 2987 N N . TYR B 1 100 ? 1.256 10.905 -17.290 1.00 17.63 100 TYR B N 1
ATOM 2988 C CA . TYR B 1 100 ? -0.134 10.970 -17.735 1.00 18.45 100 TYR B CA 1
ATOM 2989 C C . TYR B 1 100 ? -0.454 12.370 -18.262 1.00 21.64 100 TYR B C 1
ATOM 2990 O O . TYR B 1 100 ? -1.146 13.146 -17.603 1.00 23.44 100 TYR B O 1
ATOM 2999 N N . PRO B 1 101 ? 0.026 12.698 -19.473 1.00 23.71 101 PRO B N 1
ATOM 3000 C CA . PRO B 1 101 ? -0.189 14.008 -20.100 1.00 26.72 101 PRO B CA 1
ATOM 3001 C C . PRO B 1 101 ? -1.634 14.434 -20.337 1.00 29.83 101 PRO B C 1
ATOM 3002 O O . PRO B 1 101 ? -1.892 15.553 -20.779 1.00 32.96 101 PRO B O 1
ATOM 3006 N N . GLY B 1 102 ? -2.577 13.553 -20.042 1.00 31.73 102 GLY B N 1
ATOM 3007 C CA . GLY B 1 102 ? -3.970 13.906 -20.228 1.00 32.54 102 GLY B CA 1
ATOM 3008 C C . GLY B 1 102 ? -4.861 12.707 -20.016 1.00 34.37 102 GLY B C 1
ATOM 3009 O O . GLY B 1 102 ? -4.452 11.718 -19.403 1.00 35.91 102 GLY B O 1
ATOM 3010 N N . GLU B 1 103 ? -6.083 12.790 -20.523 1.00 32.61 103 GLU B N 1
ATOM 3011 C CA . GLU B 1 103 ? -7.024 11.694 -20.394 1.00 32.43 103 GLU B CA 1
ATOM 3012 C C . GLU B 1 103 ? -6.529 10.505 -21.202 1.00 28.83 103 GLU B C 1
ATOM 3013 O O . GLU B 1 103 ? -6.178 10.641 -22.376 1.00 25.99 103 GLU B O 1
ATOM 3019 N N . LEU B 1 104 ? -6.486 9.342 -20.567 1.00 26.45 104 LEU B N 1
ATOM 3020 C CA . LEU B 1 104 ? -6.067 8.129 -21.251 1.00 24.88 104 LEU B CA 1
ATOM 3021 C C . LEU B 1 104 ? -7.168 7.805 -22.255 1.00 23.70 104 LEU B C 1
ATOM 3022 O O . LEU B 1 104 ? -8.351 7.878 -21.921 1.00 24.74 104 LEU B O 1
ATOM 3027 N N . GLY B 1 105 ? -6.785 7.479 -23.487 1.00 20.10 105 GLY B N 1
ATOM 3028 C CA . GLY B 1 105 ? -7.771 7.143 -24.499 1.00 20.42 105 GLY B CA 1
ATOM 3029 C C . GLY B 1 105 ? -7.957 5.638 -24.573 1.00 20.24 105 GLY B C 1
ATOM 3030 O O . GLY B 1 105 ? -8.888 5.137 -25.207 1.00 19.93 105 GLY B O 1
ATOM 3031 N N . ILE B 1 106 ? -7.046 4.920 -23.921 1.00 20.04 106 ILE B N 1
ATOM 3032 C CA . ILE B 1 106 ? -7.068 3.463 -23.867 1.00 19.41 106 ILE B CA 1
ATOM 3033 C C . ILE B 1 106 ? -7.098 3.096 -22.383 1.00 19.85 106 ILE B C 1
ATOM 3034 O O . ILE B 1 106 ? -6.435 3.740 -21.573 1.00 20.25 106 ILE B O 1
ATOM 3039 N N . ASP B 1 107 ? -7.868 2.076 -22.024 1.00 19.97 107 ASP B N 1
ATOM 3040 C CA . ASP B 1 107 ? -7.942 1.660 -20.629 1.00 21.64 107 ASP B CA 1
ATOM 3041 C C . ASP B 1 107 ? -7.535 0.198 -20.472 1.00 20.84 107 ASP B C 1
ATOM 3042 O O . ASP B 1 107 ? -7.832 -0.635 -21.328 1.00 20.71 107 ASP B O 1
ATOM 3047 N N . VAL B 1 108 ? -6.848 -0.102 -19.376 1.00 19.46 108 VAL B N 1
ATOM 3048 C CA . VAL B 1 108 ? -6.405 -1.460 -19.098 1.00 17.71 108 VAL B CA 1
ATOM 3049 C C . VAL B 1 108 ? -7.018 -1.930 -17.786 1.00 18.58 108 VAL B C 1
ATOM 3050 O O . VAL B 1 108 ? -6.963 -1.223 -16.779 1.00 18.25 108 VAL B O 1
ATOM 3054 N N . LYS B 1 109 ? -7.601 -3.122 -17.797 1.00 18.72 109 LYS B N 1
ATOM 3055 C CA . LYS B 1 109 ? -8.209 -3.662 -16.590 1.00 21.48 109 LYS B CA 1
ATOM 3056 C C . LYS B 1 109 ? -7.846 -5.123 -16.378 1.00 19.31 109 LYS B C 1
ATOM 3057 O O . LYS B 1 109 ? -7.719 -5.889 -17.328 1.00 20.79 109 LYS B O 1
ATOM 3063 N N . VAL B 1 110 ? -7.688 -5.497 -15.117 1.00 17.95 110 VAL B N 1
ATOM 3064 C CA . VAL B 1 110 ? -7.340 -6.862 -14.762 1.00 17.48 110 VAL B CA 1
ATOM 3065 C C . VAL B 1 110 ? -8.609 -7.699 -14.671 1.00 19.25 110 VAL B C 1
ATOM 3066 O O . VAL B 1 110 ? -9.646 -7.226 -14.189 1.00 17.86 110 VAL B O 1
ATOM 3070 N N . GLY B 1 111 ? -8.516 -8.939 -15.140 1.00 19.53 111 GLY B N 1
ATOM 3071 C CA . GLY B 1 111 ? -9.655 -9.837 -15.107 1.00 20.23 111 GLY B CA 1
ATOM 3072 C C . GLY B 1 111 ? -9.831 -10.523 -13.762 1.00 21.40 111 GLY B C 1
ATOM 3073 O O . GLY B 1 111 ? -9.700 -9.882 -12.721 1.00 19.73 111 GLY B O 1
ATOM 3074 N N . PRO B 1 112 ? -10.119 -11.836 -13.759 1.00 22.69 112 PRO B N 1
ATOM 3075 C CA . PRO B 1 112 ? -10.336 -12.697 -12.587 1.00 23.35 112 PRO B CA 1
ATOM 3076 C C . PRO B 1 112 ? -9.324 -12.608 -11.446 1.00 23.02 112 PRO B C 1
ATOM 3077 O O . PRO B 1 112 ? -9.699 -12.723 -10.277 1.00 23.04 112 PRO B O 1
ATOM 3081 N N . LEU B 1 113 ? -8.047 -12.414 -11.767 1.00 21.76 113 LEU B N 1
ATOM 3082 C CA . LEU B 1 113 ? -7.035 -12.329 -10.720 1.00 22.08 113 LEU B CA 1
ATOM 3083 C C . LEU B 1 113 ? -7.266 -11.169 -9.757 1.00 21.37 113 LEU B C 1
ATOM 3084 O O . LEU B 1 113 ? -6.729 -11.162 -8.648 1.00 19.94 113 LEU B O 1
ATOM 3089 N N . ALA B 1 114 ? -8.066 -10.195 -10.179 1.00 21.23 114 ALA B N 1
ATOM 3090 C CA . ALA B 1 114 ? -8.354 -9.029 -9.345 1.00 22.04 114 ALA B CA 1
ATOM 3091 C C . ALA B 1 114 ? -9.743 -9.071 -8.705 1.00 22.99 114 ALA B C 1
ATOM 3092 O O . ALA B 1 114 ? -10.168 -8.099 -8.075 1.00 23.98 114 ALA B O 1
ATOM 3094 N N . ASP B 1 115 ? -10.447 -10.190 -8.856 1.00 23.44 115 ASP B N 1
ATOM 3095 C CA . ASP B 1 115 ? -11.782 -10.320 -8.277 1.00 24.93 115 ASP B CA 1
ATOM 3096 C C . ASP B 1 115 ? -11.763 -10.850 -6.845 1.00 24.55 115 ASP B C 1
ATOM 3097 O O . ASP B 1 115 ? -12.806 -10.948 -6.202 1.00 23.39 115 ASP B O 1
ATOM 3102 N N . VAL B 1 116 ? -10.580 -11.190 -6.348 1.00 23.36 116 VAL B N 1
ATOM 3103 C CA . VAL B 1 116 ? -10.454 -11.715 -4.992 1.00 23.40 116 VAL B CA 1
ATOM 3104 C C . VAL B 1 116 ? -9.384 -10.977 -4.202 1.00 22.66 116 VAL B C 1
ATOM 3105 O O . VAL B 1 116 ? -8.623 -10.188 -4.755 1.00 21.80 116 VAL B O 1
ATOM 3109 N N . LEU B 1 117 ? -9.347 -11.249 -2.900 1.00 21.82 117 LEU B N 1
ATOM 3110 C CA . LEU B 1 117 ? -8.378 -10.665 -1.982 1.00 20.92 117 LEU B CA 1
ATOM 3111 C C . LEU B 1 117 ? -8.220 -9.151 -2.122 1.00 20.62 117 LEU B C 1
ATOM 3112 O O . LEU B 1 117 ? -9.194 -8.412 -2.023 1.00 21.77 117 LEU B O 1
ATOM 3117 N N . GLU B 1 118 ? -6.995 -8.690 -2.344 1.00 20.64 118 GLU B N 1
ATOM 3118 C CA . GLU B 1 118 ? -6.743 -7.257 -2.475 1.00 23.25 118 GLU B CA 1
ATOM 3119 C C . GLU B 1 118 ? -7.527 -6.602 -3.605 1.00 23.16 118 GLU B C 1
ATOM 3120 O O . GLU B 1 118 ? -7.872 -5.423 -3.521 1.00 24.44 118 GLU B O 1
ATOM 3126 N N . GLY B 1 119 ? -7.812 -7.362 -4.658 1.00 23.03 119 GLY B N 1
ATOM 3127 C CA . GLY B 1 119 ? -8.553 -6.813 -5.778 1.00 22.66 119 GLY B CA 1
ATOM 3128 C C . GLY B 1 119 ? -10.000 -6.541 -5.422 1.00 24.34 119 GLY B C 1
ATOM 3129 O O . GLY B 1 119 ? -10.623 -5.619 -5.956 1.00 23.48 119 GLY B O 1
ATOM 3130 N N . ALA B 1 120 ? -10.540 -7.355 -4.521 1.00 23.61 120 ALA B N 1
ATOM 3131 C CA . ALA B 1 120 ? -11.915 -7.201 -4.073 1.00 25.33 120 ALA B CA 1
ATOM 3132 C C . ALA B 1 120 ? -11.988 -6.145 -2.970 1.00 25.74 120 ALA B C 1
ATOM 3133 O O . ALA B 1 120 ? -12.988 -5.436 -2.842 1.00 26.25 120 ALA B O 1
ATOM 3135 N N . LYS B 1 121 ? -10.923 -6.036 -2.181 1.00 26.17 121 LYS B N 1
ATOM 3136 C CA . LYS B 1 121 ? -10.886 -5.068 -1.088 1.00 27.24 121 LYS B CA 1
ATOM 3137 C C . LYS B 1 121 ? -10.481 -3.672 -1.544 1.00 26.93 121 LYS B C 1
ATOM 3138 O O . LYS B 1 121 ? -10.814 -2.683 -0.892 1.00 27.52 121 LYS B O 1
ATOM 3144 N N . ARG B 1 122 ? -9.756 -3.602 -2.656 1.00 25.41 122 ARG B N 1
ATOM 3145 C CA . ARG B 1 122 ? -9.313 -2.332 -3.222 1.00 24.25 122 ARG B CA 1
ATOM 3146 C C . ARG B 1 122 ? -9.718 -2.331 -4.697 1.00 24.87 122 ARG B C 1
ATOM 3147 O O . ARG B 1 122 ? -8.881 -2.503 -5.583 1.00 24.89 122 ARG B O 1
ATOM 3155 N N . PRO B 1 123 ? -11.020 -2.149 -4.975 1.00 24.55 123 PRO B N 1
ATOM 3156 C CA . PRO B 1 123 ? -11.548 -2.131 -6.341 1.00 24.05 123 PRO B CA 1
ATOM 3157 C C . PRO B 1 123 ? -10.773 -1.209 -7.278 1.00 24.17 123 PRO B C 1
ATOM 3158 O O . PRO B 1 123 ? -10.590 -0.025 -6.989 1.00 22.57 123 PRO B O 1
ATOM 3162 N N . GLY B 1 124 ? -10.326 -1.768 -8.399 1.00 23.19 124 GLY B N 1
ATOM 3163 C CA . GLY B 1 124 ? -9.587 -0.995 -9.381 1.00 23.81 124 GLY B CA 1
ATOM 3164 C C . GLY B 1 124 ? -8.113 -0.783 -9.078 1.00 22.53 124 GLY B C 1
ATOM 3165 O O . GLY B 1 124 ? -7.366 -0.318 -9.940 1.00 21.72 124 GLY B O 1
ATOM 3166 N N . HIS B 1 125 ? -7.682 -1.124 -7.867 1.00 21.21 125 HIS B N 1
ATOM 3167 C CA . HIS B 1 125 ? -6.279 -0.937 -7.492 1.00 20.71 125 HIS B CA 1
ATOM 3168 C C . HIS B 1 125 ? -5.299 -1.559 -8.478 1.00 19.73 125 HIS B C 1
ATOM 3169 O O . HIS B 1 125 ? -4.356 -0.904 -8.917 1.00 18.43 125 HIS B O 1
ATOM 3176 N N . PHE B 1 126 ? -5.510 -2.826 -8.817 1.00 18.39 126 PHE B N 1
ATOM 3177 C CA . PHE B 1 126 ? -4.605 -3.503 -9.738 1.00 17.24 126 PHE B CA 1
ATOM 3178 C C . PHE B 1 126 ? -4.682 -2.995 -11.171 1.00 18.27 126 PHE B C 1
ATOM 3179 O O . PHE B 1 126 ? -3.741 -3.171 -11.942 1.00 16.71 126 PHE B O 1
ATOM 3187 N N . ASP B 1 127 ? -5.798 -2.367 -11.533 1.00 17.18 127 ASP B N 1
ATOM 3188 C CA . ASP B 1 127 ? -5.920 -1.811 -12.876 1.00 18.11 127 ASP B CA 1
ATOM 3189 C C . ASP B 1 127 ? -4.920 -0.660 -12.942 1.00 16.63 127 ASP B C 1
ATOM 3190 O O . ASP B 1 127 ? -4.299 -0.422 -13.976 1.00 18.77 127 ASP B O 1
ATOM 3195 N N . GLY B 1 128 ? -4.770 0.044 -11.822 1.00 15.50 128 GLY B N 1
ATOM 3196 C CA . GLY B 1 128 ? -3.843 1.160 -11.753 1.00 15.48 128 GLY B CA 1
ATOM 3197 C C . GLY B 1 128 ? -2.412 0.664 -11.745 1.00 15.58 128 GLY B C 1
ATOM 3198 O O . GLY B 1 128 ? -1.512 1.304 -12.292 1.00 17.34 128 GLY B O 1
ATOM 3199 N N . VAL B 1 129 ? -2.201 -0.486 -11.115 1.00 14.81 129 VAL B N 1
ATOM 3200 C CA . VAL B 1 129 ? -0.874 -1.080 -11.052 1.00 15.26 129 VAL B CA 1
ATOM 3201 C C . VAL B 1 129 ? -0.422 -1.509 -12.446 1.00 15.03 129 VAL B C 1
ATOM 3202 O O . VAL B 1 129 ? 0.649 -1.111 -12.902 1.00 16.21 129 VAL B O 1
ATOM 3206 N N . VAL B 1 130 ? -1.229 -2.320 -13.126 1.00 15.31 130 VAL B N 1
ATOM 3207 C CA . VAL B 1 130 ? -0.836 -2.789 -14.456 1.00 15.60 130 VAL B CA 1
ATOM 3208 C C . VAL B 1 130 ? -0.727 -1.651 -15.465 1.00 15.44 130 VAL B C 1
ATOM 3209 O O . VAL B 1 130 ? 0.078 -1.708 -16.395 1.00 15.69 130 VAL B O 1
ATOM 3213 N N . THR B 1 131 ? -1.526 -0.606 -15.285 1.00 14.12 131 THR B N 1
ATOM 3214 C CA . THR B 1 131 ? -1.459 0.523 -16.201 1.00 14.08 131 THR B CA 1
ATOM 3215 C C . THR B 1 131 ? -0.072 1.173 -16.131 1.00 13.82 131 THR B C 1
ATOM 3216 O O . THR B 1 131 ? 0.578 1.373 -17.152 1.00 14.56 131 THR B O 1
ATOM 3220 N N . VAL B 1 132 ? 0.394 1.479 -14.927 1.00 13.86 132 VAL B N 1
ATOM 3221 C CA . VAL B 1 132 ? 1.693 2.129 -14.801 1.00 14.45 132 VAL B CA 1
ATOM 3222 C C . VAL B 1 132 ? 2.867 1.181 -15.039 1.00 14.15 132 VAL B C 1
ATOM 3223 O O . VAL B 1 132 ? 3.894 1.601 -15.572 1.00 15.68 132 VAL B O 1
ATOM 3227 N N . VAL B 1 133 ? 2.728 -0.091 -14.670 1.00 11.83 133 VAL B N 1
ATOM 3228 C CA . VAL B 1 133 ? 3.833 -1.031 -14.886 1.00 14.40 133 VAL B CA 1
ATOM 3229 C C . VAL B 1 133 ? 4.014 -1.265 -16.388 1.00 13.44 133 VAL B C 1
ATOM 3230 O O . VAL B 1 133 ? 5.138 -1.366 -16.878 1.00 14.56 133 VAL B O 1
ATOM 3234 N N . ASN B 1 134 ? 2.908 -1.337 -17.118 1.00 12.90 134 ASN B N 1
ATOM 3235 C CA . ASN B 1 134 ? 2.978 -1.525 -18.567 1.00 12.98 134 ASN B CA 1
ATOM 3236 C C . ASN B 1 134 ? 3.729 -0.340 -19.178 1.00 14.28 134 ASN B C 1
ATOM 3237 O O . ASN B 1 134 ? 4.634 -0.523 -19.999 1.00 16.06 134 ASN B O 1
ATOM 3242 N N . LYS B 1 135 ? 3.357 0.875 -18.778 1.00 12.52 135 LYS B N 1
ATOM 3243 C CA . LYS B 1 135 ? 4.021 2.073 -19.293 1.00 14.77 135 LYS B CA 1
ATOM 3244 C C . LYS B 1 135 ? 5.516 2.064 -18.943 1.00 14.70 135 LYS B C 1
ATOM 3245 O O . LYS B 1 135 ? 6.363 2.324 -19.801 1.00 14.13 135 LYS B O 1
ATOM 3251 N N . LEU B 1 136 ? 5.834 1.758 -17.687 1.00 14.28 136 LEU B N 1
ATOM 3252 C CA . LEU B 1 136 ? 7.227 1.716 -17.238 1.00 15.75 136 LEU B CA 1
ATOM 3253 C C . LEU B 1 136 ? 8.061 0.679 -17.990 1.00 15.63 136 LEU B C 1
ATOM 3254 O O . LEU B 1 136 ? 9.252 0.886 -18.226 1.00 16.17 136 LEU B O 1
ATOM 3259 N N . PHE B 1 137 ? 7.455 -0.447 -18.352 1.00 14.05 137 PHE B N 1
ATOM 3260 C CA . PHE B 1 137 ? 8.195 -1.464 -19.090 1.00 15.61 137 PHE B CA 1
ATOM 3261 C C . PHE B 1 137 ? 8.527 -0.924 -20.480 1.00 15.48 137 PHE B C 1
ATOM 3262 O O . PHE B 1 137 ? 9.596 -1.200 -21.022 1.00 17.15 137 PHE B O 1
ATOM 3270 N N . ASN B 1 138 ? 7.618 -0.143 -21.055 1.00 15.06 138 ASN B N 1
ATOM 3271 C CA . ASN B 1 138 ? 7.860 0.416 -22.383 1.00 14.95 138 ASN B CA 1
ATOM 3272 C C . ASN B 1 138 ? 8.809 1.609 -22.342 1.00 15.42 138 ASN B C 1
ATOM 3273 O O . ASN B 1 138 ? 9.454 1.921 -23.336 1.00 14.67 138 ASN B O 1
ATOM 3278 N N . ILE B 1 139 ? 8.894 2.261 -21.187 1.00 15.33 139 ILE B N 1
ATOM 3279 C CA . ILE B 1 139 ? 9.771 3.422 -21.015 1.00 17.50 139 ILE B CA 1
ATOM 3280 C C . ILE B 1 139 ? 11.203 2.984 -20.716 1.00 18.00 139 ILE B C 1
ATOM 3281 O O . ILE B 1 139 ? 12.153 3.519 -21.288 1.00 19.60 139 ILE B O 1
ATOM 3286 N N . VAL B 1 140 ? 11.341 2.009 -19.820 1.00 17.81 140 VAL B N 1
ATOM 3287 C CA . VAL B 1 140 ? 12.648 1.503 -19.400 1.00 19.17 140 VAL B CA 1
ATOM 3288 C C . VAL B 1 140 ? 13.158 0.322 -20.233 1.00 20.59 140 VAL B C 1
ATOM 3289 O O . VAL B 1 140 ? 14.359 0.048 -20.250 1.00 20.04 140 VAL B O 1
ATOM 3293 N N . MET B 1 141 ? 12.252 -0.370 -20.921 1.00 20.57 141 MET B N 1
ATOM 3294 C CA . MET B 1 141 ? 12.628 -1.508 -21.765 1.00 22.36 141 MET B CA 1
ATOM 3295 C C . MET B 1 141 ? 13.633 -2.443 -21.097 1.00 21.93 141 MET B C 1
ATOM 3296 O O . MET B 1 141 ? 14.674 -2.759 -21.673 1.00 21.26 141 MET B O 1
ATOM 3301 N N . PRO B 1 142 ? 13.330 -2.916 -19.884 1.00 21.09 142 PRO B N 1
ATOM 3302 C CA . PRO B 1 142 ? 14.256 -3.810 -19.188 1.00 21.61 142 PRO B CA 1
ATOM 3303 C C . PRO B 1 142 ? 14.274 -5.245 -19.705 1.00 22.87 142 PRO B C 1
ATOM 3304 O O . PRO B 1 142 ? 13.347 -5.686 -20.383 1.00 21.63 142 PRO B O 1
ATOM 3308 N N . ASP B 1 143 ? 15.345 -5.964 -19.389 1.00 21.90 143 ASP B N 1
ATOM 3309 C CA . ASP B 1 143 ? 15.447 -7.363 -19.769 1.00 23.44 143 ASP B CA 1
ATOM 3310 C C . ASP B 1 143 ? 14.935 -8.125 -18.555 1.00 23.16 143 ASP B C 1
ATOM 3311 O O . ASP B 1 143 ? 14.316 -9.181 -18.677 1.00 23.76 143 ASP B O 1
ATOM 3316 N N . TYR B 1 144 ? 15.190 -7.561 -17.378 1.00 22.67 144 TYR B N 1
ATOM 3317 C CA . TYR B 1 144 ? 14.746 -8.152 -16.125 1.00 22.54 144 TYR B CA 1
ATOM 3318 C C . TYR B 1 144 ? 14.096 -7.082 -15.252 1.00 21.45 144 TYR B C 1
ATOM 3319 O O . TYR B 1 144 ? 14.637 -5.986 -15.093 1.00 19.22 144 TYR B O 1
ATOM 3328 N N . ALA B 1 145 ? 12.932 -7.402 -14.696 1.00 19.23 145 ALA B N 1
ATOM 3329 C CA . ALA B 1 145 ? 12.232 -6.484 -13.805 1.00 19.02 145 ALA B CA 1
ATOM 3330 C C . ALA B 1 145 ? 12.056 -7.227 -12.485 1.00 17.82 145 ALA B C 1
ATOM 3331 O O . ALA B 1 145 ? 11.620 -8.380 -12.468 1.00 18.69 145 ALA B O 1
ATOM 3333 N N . TYR B 1 146 ? 12.392 -6.563 -11.385 1.00 18.69 146 TYR B N 1
ATOM 3334 C CA . TYR B 1 146 ? 12.307 -7.170 -10.061 1.00 19.70 146 TYR B CA 1
ATOM 3335 C C . TYR B 1 146 ? 11.114 -6.676 -9.258 1.00 20.73 146 TYR B C 1
ATOM 3336 O O . TYR B 1 146 ? 10.828 -5.478 -9.231 1.00 20.32 146 TYR B O 1
ATOM 3345 N N . PHE B 1 147 ? 10.424 -7.620 -8.623 1.00 19.26 147 PHE B N 1
ATOM 3346 C CA . PHE B 1 147 ? 9.260 -7.346 -7.786 1.00 20.09 147 PHE B CA 1
ATOM 3347 C C . PHE B 1 147 ? 9.379 -8.202 -6.528 1.00 21.13 147 PHE B C 1
ATOM 3348 O O . PHE B 1 147 ? 10.028 -9.248 -6.545 1.00 20.86 147 PHE B O 1
ATOM 3356 N N . GLY B 1 148 ? 8.751 -7.769 -5.440 1.00 20.74 148 GLY B N 1
ATOM 3357 C CA . GLY B 1 148 ? 8.827 -8.545 -4.212 1.00 21.34 148 GLY B CA 1
ATOM 3358 C C . GLY B 1 148 ? 7.623 -9.440 -3.964 1.00 22.48 148 GLY B C 1
ATOM 3359 O O . GLY B 1 148 ? 6.485 -9.064 -4.244 1.00 20.21 148 GLY B O 1
ATOM 3360 N N . LYS B 1 149 ? 7.868 -10.638 -3.441 1.00 21.84 149 LYS B N 1
ATOM 3361 C CA . LYS B 1 149 ? 6.781 -11.562 -3.143 1.00 22.26 149 LYS B CA 1
ATOM 3362 C C . LYS B 1 149 ? 5.902 -10.989 -2.031 1.00 22.29 149 LYS B C 1
ATOM 3363 O O . LYS B 1 149 ? 4.842 -11.530 -1.716 1.00 20.96 149 LYS B O 1
ATOM 3369 N N . LYS B 1 150 ? 6.358 -9.882 -1.447 1.00 21.33 150 LYS B N 1
ATOM 3370 C CA . LYS B 1 150 ? 5.623 -9.182 -0.395 1.00 23.47 150 LYS B CA 1
ATOM 3371 C C . LYS B 1 150 ? 4.232 -8.847 -0.929 1.00 20.75 150 LYS B C 1
ATOM 3372 O O . LYS B 1 150 ? 3.242 -8.900 -0.204 1.00 22.26 150 LYS B O 1
ATOM 3378 N N . ASP B 1 151 ? 4.176 -8.488 -2.207 1.00 19.19 151 ASP B N 1
ATOM 3379 C CA . ASP B 1 151 ? 2.924 -8.166 -2.876 1.00 19.51 151 ASP B CA 1
ATOM 3380 C C . ASP B 1 151 ? 2.691 -9.318 -3.859 1.00 20.82 151 ASP B C 1
ATOM 3381 O O . ASP B 1 151 ? 2.826 -9.174 -5.083 1.00 19.50 151 ASP B O 1
ATOM 3386 N N . ALA B 1 152 ? 2.357 -10.470 -3.286 1.00 20.24 152 ALA B N 1
ATOM 3387 C CA . ALA B 1 152 ? 2.128 -11.702 -4.031 1.00 21.67 152 ALA B CA 1
ATOM 3388 C C . ALA B 1 152 ? 1.082 -11.614 -5.137 1.00 20.49 152 ALA B C 1
ATOM 3389 O O . ALA B 1 152 ? 1.322 -12.060 -6.263 1.00 19.74 152 ALA B O 1
ATOM 3391 N N . GLN B 1 153 ? -0.082 -11.054 -4.825 1.00 20.67 153 GLN B N 1
ATOM 3392 C CA . GLN B 1 153 ? -1.122 -10.940 -5.834 1.00 20.01 153 GLN B CA 1
ATOM 3393 C C . GLN B 1 153 ? -0.632 -10.032 -6.954 1.00 19.99 153 GLN B C 1
ATOM 3394 O O . GLN B 1 153 ? -0.823 -10.327 -8.137 1.00 20.20 153 GLN B O 1
ATOM 3400 N N . GLN B 1 154 ? 0.009 -8.927 -6.578 1.00 19.88 154 GLN B N 1
ATOM 3401 C CA . GLN B 1 154 ? 0.554 -7.999 -7.561 1.00 18.29 154 GLN B CA 1
ATOM 3402 C C . GLN B 1 154 ? 1.490 -8.756 -8.501 1.00 18.58 154 GLN B C 1
ATOM 3403 O O . GLN B 1 154 ? 1.394 -8.641 -9.726 1.00 17.73 154 GLN B O 1
ATOM 3409 N N . LEU B 1 155 ? 2.397 -9.533 -7.915 1.00 19.28 155 LEU B N 1
ATOM 3410 C CA . LEU B 1 155 ? 3.365 -10.302 -8.688 1.00 18.89 155 LEU B CA 1
ATOM 3411 C C . LEU B 1 155 ? 2.686 -11.209 -9.720 1.00 18.34 155 LEU B C 1
ATOM 3412 O O . LEU B 1 155 ? 3.060 -11.218 -10.891 1.00 16.81 155 LEU B O 1
ATOM 3417 N N . ALA B 1 156 ? 1.689 -11.970 -9.282 1.00 18.56 156 ALA B N 1
ATOM 3418 C CA . ALA B 1 156 ? 0.967 -12.864 -10.183 1.00 19.51 156 ALA B CA 1
ATOM 3419 C C . ALA B 1 156 ? 0.317 -12.081 -11.322 1.00 19.34 156 ALA B C 1
ATOM 3420 O O . ALA B 1 156 ? 0.328 -12.512 -12.482 1.00 18.38 156 ALA B O 1
ATOM 3422 N N . ILE B 1 157 ? -0.246 -10.924 -10.986 1.00 18.36 157 ILE B N 1
ATOM 3423 C CA . ILE B 1 157 ? -0.907 -10.092 -11.979 1.00 18.40 157 ILE B CA 1
ATOM 3424 C C . ILE B 1 157 ? 0.084 -9.493 -12.986 1.00 17.18 157 ILE B C 1
ATOM 3425 O O . ILE B 1 157 ? -0.187 -9.464 -14.188 1.00 15.85 157 ILE B O 1
ATOM 3430 N N . VAL B 1 158 ? 1.233 -9.023 -12.508 1.00 18.67 158 VAL B N 1
ATOM 3431 C CA . VAL B 1 158 ? 2.225 -8.465 -13.419 1.00 18.45 158 VAL B CA 1
ATOM 3432 C C . VAL B 1 158 ? 2.714 -9.560 -14.373 1.00 19.10 158 VAL B C 1
ATOM 3433 O O . VAL B 1 158 ? 2.915 -9.318 -15.571 1.00 16.54 158 VAL B O 1
ATOM 3437 N N . GLU B 1 159 ? 2.895 -10.765 -13.837 1.00 18.53 159 GLU B N 1
ATOM 3438 C CA . GLU B 1 159 ? 3.325 -11.904 -14.642 1.00 20.49 159 GLU B CA 1
ATOM 3439 C C . GLU B 1 159 ? 2.282 -12.198 -15.722 1.00 19.20 159 GLU B C 1
ATOM 3440 O O . GLU B 1 159 ? 2.625 -12.503 -16.870 1.00 18.80 159 GLU B O 1
ATOM 3446 N N . GLN B 1 160 ? 1.008 -12.101 -15.357 1.00 17.67 160 GLN B N 1
ATOM 3447 C CA . GLN B 1 160 ? -0.060 -12.359 -16.316 1.00 17.22 160 GLN B CA 1
ATOM 3448 C C . GLN B 1 160 ? -0.020 -11.295 -17.416 1.00 16.03 160 GLN B C 1
ATOM 3449 O O . GLN B 1 160 ? -0.178 -11.592 -18.604 1.00 14.03 160 GLN B O 1
ATOM 3455 N N . MET B 1 161 ? 0.217 -10.053 -17.013 1.00 17.33 161 MET B N 1
ATOM 3456 C CA . MET B 1 161 ? 0.274 -8.954 -17.959 1.00 17.40 161 MET B CA 1
ATOM 3457 C C . MET B 1 161 ? 1.452 -9.123 -18.923 1.00 16.88 161 MET B C 1
ATOM 3458 O O . MET B 1 161 ? 1.322 -8.873 -20.123 1.00 17.23 161 MET B O 1
ATOM 3463 N N . VAL B 1 162 ? 2.599 -9.554 -18.400 1.00 16.80 162 VAL B N 1
ATOM 3464 C CA . VAL B 1 162 ? 3.770 -9.772 -19.237 1.00 16.86 162 VAL B CA 1
ATOM 3465 C C . VAL B 1 162 ? 3.446 -10.839 -20.275 1.00 17.10 162 VAL B C 1
ATOM 3466 O O . VAL B 1 162 ? 3.841 -10.732 -21.435 1.00 16.91 162 VAL B O 1
ATOM 3470 N N . LYS B 1 163 ? 2.707 -11.860 -19.857 1.00 17.64 163 LYS B N 1
ATOM 3471 C CA . LYS B 1 163 ? 2.318 -12.931 -20.768 1.00 19.27 163 LYS B CA 1
ATOM 3472 C C . LYS B 1 163 ? 1.323 -12.422 -21.806 1.00 17.42 163 LYS B C 1
ATOM 3473 O O . LYS B 1 163 ? 1.554 -12.529 -23.015 1.00 16.46 163 LYS B O 1
ATOM 3479 N N . ASP B 1 164 ? 0.212 -11.864 -21.334 1.00 17.34 164 ASP B N 1
ATOM 3480 C CA . ASP B 1 164 ? -0.820 -11.363 -22.239 1.00 18.39 164 ASP B CA 1
ATOM 3481 C C . ASP B 1 164 ? -0.359 -10.298 -23.236 1.00 15.56 164 ASP B C 1
ATOM 3482 O O . ASP B 1 164 ? -0.826 -10.280 -24.375 1.00 15.88 164 ASP B O 1
ATOM 3487 N N . PHE B 1 165 ? 0.553 -9.420 -22.816 1.00 14.69 165 PHE B N 1
ATOM 3488 C CA . PHE B 1 165 ? 1.055 -8.349 -23.683 1.00 14.79 165 PHE B CA 1
ATOM 3489 C C . PHE B 1 165 ? 2.344 -8.719 -24.435 1.00 16.13 165 PHE B C 1
ATOM 3490 O O . PHE B 1 165 ? 2.838 -7.933 -25.252 1.00 16.88 165 PHE B O 1
ATOM 3498 N N . ASN B 1 166 ? 2.871 -9.910 -24.164 1.00 14.81 166 ASN B N 1
ATOM 3499 C CA . ASN B 1 166 ? 4.096 -10.393 -24.799 1.00 15.39 166 ASN B CA 1
ATOM 3500 C C . ASN B 1 166 ? 5.302 -9.491 -24.561 1.00 14.93 166 ASN B C 1
ATOM 3501 O O . ASN B 1 166 ? 6.097 -9.268 -25.475 1.00 14.29 166 ASN B O 1
ATOM 3506 N N . HIS B 1 167 ? 5.436 -8.972 -23.344 1.00 13.93 167 HIS B N 1
ATOM 3507 C CA . HIS B 1 167 ? 6.580 -8.118 -23.004 1.00 15.46 167 HIS B CA 1
ATOM 3508 C C . HIS B 1 167 ? 7.820 -9.006 -22.949 1.00 13.49 167 HIS B C 1
ATOM 3509 O O . HIS B 1 167 ? 7.790 -10.059 -22.325 1.00 14.35 167 HIS B O 1
ATOM 3516 N N . ALA B 1 168 ? 8.901 -8.583 -23.592 1.00 18.25 168 ALA B N 1
ATOM 3517 C CA . ALA B 1 168 ? 10.143 -9.357 -23.577 1.00 18.96 168 ALA B CA 1
ATOM 3518 C C . ALA B 1 168 ? 10.878 -8.976 -22.306 1.00 19.67 168 ALA B C 1
ATOM 3519 O O . ALA B 1 168 ? 11.978 -8.419 -22.340 1.00 19.83 168 ALA B O 1
ATOM 3521 N N . VAL B 1 169 ? 10.247 -9.284 -21.179 1.00 20.71 169 VAL B N 1
ATOM 3522 C CA . VAL B 1 169 ? 10.788 -8.968 -19.866 1.00 20.17 169 VAL B CA 1
ATOM 3523 C C . VAL B 1 169 ? 10.670 -10.175 -18.950 1.00 21.87 169 VAL B C 1
ATOM 3524 O O . VAL B 1 169 ? 9.595 -10.778 -18.836 1.00 20.57 169 VAL B O 1
ATOM 3528 N N . GLU B 1 170 ? 11.773 -10.539 -18.305 1.00 21.89 170 GLU B N 1
ATOM 3529 C CA . GLU B 1 170 ? 11.738 -11.660 -17.382 1.00 22.18 170 GLU B CA 1
ATOM 3530 C C . GLU B 1 170 ? 11.512 -11.090 -15.993 1.00 21.14 170 GLU B C 1
ATOM 3531 O O . GLU B 1 170 ? 12.264 -10.228 -15.532 1.00 20.12 170 GLU B O 1
ATOM 3537 N N . ILE B 1 171 ? 10.459 -11.562 -15.338 1.00 21.70 171 ILE B N 1
ATOM 3538 C CA . ILE B 1 171 ? 10.115 -11.099 -14.001 1.00 22.43 171 ILE B CA 1
ATOM 3539 C C . ILE B 1 171 ? 10.855 -11.921 -12.954 1.00 23.09 171 ILE B C 1
ATOM 3540 O O . ILE B 1 171 ? 10.840 -13.151 -13.000 1.00 23.18 171 ILE B O 1
ATOM 3545 N N . ILE B 1 172 ? 11.509 -11.235 -12.021 1.00 22.40 172 ILE B N 1
ATOM 3546 C CA . ILE B 1 172 ? 12.246 -11.893 -10.945 1.00 23.68 172 ILE B CA 1
ATOM 3547 C C . ILE B 1 172 ? 11.591 -11.521 -9.622 1.00 23.40 172 ILE B C 1
ATOM 3548 O O . ILE B 1 172 ? 11.528 -10.344 -9.270 1.00 23.37 172 ILE B O 1
ATOM 3553 N N . GLY B 1 173 ? 11.104 -12.519 -8.893 1.00 24.00 173 GLY B N 1
ATOM 3554 C CA . GLY B 1 173 ? 10.463 -12.249 -7.618 1.00 25.19 173 GLY B CA 1
ATOM 3555 C C . GLY B 1 173 ? 11.381 -12.504 -6.437 1.00 27.81 173 GLY B C 1
ATOM 3556 O O . GLY B 1 173 ? 11.940 -13.593 -6.294 1.00 27.45 173 GLY B O 1
ATOM 3557 N N . ILE B 1 174 ? 11.534 -11.501 -5.581 1.00 27.53 174 ILE B N 1
ATOM 3558 C CA . ILE B 1 174 ? 12.398 -11.620 -4.411 1.00 29.29 174 ILE B CA 1
ATOM 3559 C C . ILE B 1 174 ? 11.591 -11.889 -3.144 1.00 28.33 174 ILE B C 1
ATOM 3560 O O . ILE B 1 174 ? 10.460 -11.418 -3.006 1.00 26.69 174 ILE B O 1
ATOM 3565 N N . ASP B 1 175 ? 12.172 -12.655 -2.223 1.00 27.80 175 ASP B N 1
ATOM 3566 C CA . ASP B 1 175 ? 11.495 -12.972 -0.973 1.00 27.56 175 ASP B CA 1
ATOM 3567 C C . ASP B 1 175 ? 11.328 -11.729 -0.112 1.00 27.29 175 ASP B C 1
ATOM 3568 O O . ASP B 1 175 ? 12.055 -10.746 -0.268 1.00 26.32 175 ASP B O 1
ATOM 3573 N N . ILE B 1 176 ? 10.363 -11.786 0.797 1.00 27.26 176 ILE B N 1
ATOM 3574 C CA . ILE B 1 176 ? 10.072 -10.673 1.687 1.00 27.97 176 ILE B CA 1
ATOM 3575 C C . ILE B 1 176 ? 11.234 -10.353 2.622 1.00 29.64 176 ILE B C 1
ATOM 3576 O O . ILE B 1 176 ? 11.722 -11.221 3.353 1.00 29.29 176 ILE B O 1
ATOM 3581 N N . VAL B 1 177 ? 11.687 -9.104 2.574 1.00 29.06 177 VAL B N 1
ATOM 3582 C CA . VAL B 1 177 ? 12.768 -8.643 3.435 1.00 29.41 177 VAL B CA 1
ATOM 3583 C C . VAL B 1 177 ? 12.086 -8.135 4.699 1.00 29.74 177 VAL B C 1
ATOM 3584 O O . VAL B 1 177 ? 11.084 -7.416 4.627 1.00 28.02 177 VAL B O 1
ATOM 3588 N N . ARG B 1 178 ? 12.627 -8.504 5.854 1.00 29.06 178 ARG B N 1
ATOM 3589 C CA . ARG B 1 178 ? 12.020 -8.124 7.121 1.00 28.44 178 ARG B CA 1
ATOM 3590 C C . ARG B 1 178 ? 12.941 -7.422 8.110 1.00 29.59 178 ARG B C 1
ATOM 3591 O O . ARG B 1 178 ? 14.162 -7.595 8.084 1.00 27.46 178 ARG B O 1
ATOM 3599 N N . GLU B 1 179 ? 12.334 -6.626 8.984 1.00 30.59 179 GLU B N 1
ATOM 3600 C CA . GLU B 1 179 ? 13.075 -5.924 10.023 1.00 32.78 179 GLU B CA 1
ATOM 3601 C C . GLU B 1 179 ? 13.592 -7.008 10.968 1.00 33.25 179 GLU B C 1
ATOM 3602 O O . GLU B 1 179 ? 13.245 -8.180 10.817 1.00 31.86 179 GLU B O 1
ATOM 3608 N N . ALA B 1 180 ? 14.410 -6.616 11.940 1.00 34.38 180 ALA B N 1
ATOM 3609 C CA . ALA B 1 180 ? 14.982 -7.564 12.894 1.00 34.97 180 ALA B CA 1
ATOM 3610 C C . ALA B 1 180 ? 13.939 -8.371 13.668 1.00 34.55 180 ALA B C 1
ATOM 3611 O O . ALA B 1 180 ? 14.164 -9.537 13.987 1.00 35.65 180 ALA B O 1
ATOM 3613 N N . ASP B 1 181 ? 12.802 -7.754 13.967 1.00 33.54 181 ASP B N 1
ATOM 3614 C CA . ASP B 1 181 ? 11.750 -8.429 14.717 1.00 33.69 181 ASP B CA 1
ATOM 3615 C C . ASP B 1 181 ? 10.763 -9.202 13.847 1.00 33.68 181 ASP B C 1
ATOM 3616 O O . ASP B 1 181 ? 9.771 -9.737 14.349 1.00 32.08 181 ASP B O 1
ATOM 3621 N N . GLY B 1 182 ? 11.025 -9.248 12.544 1.00 33.26 182 GLY B N 1
ATOM 3622 C CA . GLY B 1 182 ? 10.144 -9.979 11.652 1.00 31.49 182 GLY B CA 1
ATOM 3623 C C . GLY B 1 182 ? 9.234 -9.137 10.779 1.00 31.43 182 GLY B C 1
ATOM 3624 O O . GLY B 1 182 ? 8.809 -9.590 9.715 1.00 30.55 182 GLY B O 1
ATOM 3625 N N . LEU B 1 183 ? 8.937 -7.916 11.218 1.00 28.60 183 LEU B N 1
ATOM 3626 C CA . LEU B 1 183 ? 8.062 -7.024 10.468 1.00 27.95 183 LEU B CA 1
ATOM 3627 C C . LEU B 1 183 ? 8.490 -6.887 9.009 1.00 26.58 183 LEU B C 1
ATOM 3628 O O . LEU B 1 183 ? 9.646 -6.588 8.716 1.00 27.60 183 LEU B O 1
ATOM 3633 N N . ALA B 1 184 ? 7.553 -7.109 8.096 1.00 26.96 184 ALA B N 1
ATOM 3634 C CA . ALA B 1 184 ? 7.851 -6.992 6.671 1.00 26.45 184 ALA B CA 1
ATOM 3635 C C . ALA B 1 184 ? 8.119 -5.526 6.358 1.00 26.29 184 ALA B C 1
ATOM 3636 O O . ALA B 1 184 ? 7.276 -4.665 6.606 1.00 26.46 184 ALA B O 1
ATOM 3638 N N . LYS B 1 185 ? 9.298 -5.242 5.819 1.00 26.59 185 LYS B N 1
ATOM 3639 C CA . LYS B 1 185 ? 9.648 -3.876 5.485 1.00 27.23 185 LYS B CA 1
ATOM 3640 C C . LYS B 1 185 ? 8.633 -3.274 4.520 1.00 27.83 185 LYS B C 1
ATOM 3641 O O . LYS B 1 185 ? 8.158 -3.938 3.592 1.00 26.39 185 LYS B O 1
ATOM 3647 N N . SER B 1 186 ? 8.289 -2.014 4.771 1.00 26.69 186 SER B N 1
ATOM 3648 C CA . SER B 1 186 ? 7.322 -1.288 3.963 1.00 26.19 186 SER B CA 1
ATOM 3649 C C . SER B 1 186 ? 7.382 0.196 4.298 1.00 25.83 186 SER B C 1
ATOM 3650 O O . SER B 1 186 ? 7.447 0.582 5.471 1.00 24.31 186 SER B O 1
ATOM 3653 N N . SER B 1 187 ? 7.357 1.026 3.263 1.00 24.83 187 SER B N 1
ATOM 3654 C CA . SER B 1 187 ? 7.409 2.472 3.444 1.00 24.59 187 SER B CA 1
ATOM 3655 C C . SER B 1 187 ? 6.261 2.930 4.333 1.00 24.16 187 SER B C 1
ATOM 3656 O O . SER B 1 187 ? 6.374 3.924 5.051 1.00 24.26 187 SER B O 1
ATOM 3659 N N . ARG B 1 188 ? 5.162 2.188 4.285 1.00 23.80 188 ARG B N 1
ATOM 3660 C CA . ARG B 1 188 ? 3.978 2.507 5.068 1.00 24.38 188 ARG B CA 1
ATOM 3661 C C . ARG B 1 188 ? 4.124 2.216 6.561 1.00 25.09 188 ARG B C 1
ATOM 3662 O O . ARG B 1 188 ? 3.234 2.540 7.346 1.00 25.31 188 ARG B O 1
ATOM 3670 N N . ASN B 1 189 ? 5.231 1.599 6.958 1.00 24.81 189 ASN B N 1
ATOM 3671 C CA . ASN B 1 189 ? 5.429 1.307 8.373 1.00 26.46 189 ASN B CA 1
ATOM 3672 C C . ASN B 1 189 ? 5.628 2.611 9.150 1.00 28.34 189 ASN B C 1
ATOM 3673 O O . ASN B 1 189 ? 5.457 2.647 10.368 1.00 29.40 189 ASN B O 1
ATOM 3678 N N . VAL B 1 190 ? 5.975 3.680 8.438 1.00 29.81 190 VAL B N 1
ATOM 3679 C CA . VAL B 1 190 ? 6.185 4.982 9.071 1.00 31.14 190 VAL B CA 1
ATOM 3680 C C . VAL B 1 190 ? 4.875 5.539 9.623 1.00 30.74 190 VAL B C 1
ATOM 3681 O O . VAL B 1 190 ? 4.881 6.442 10.455 1.00 32.76 190 VAL B O 1
ATOM 3685 N N . TYR B 1 191 ? 3.753 5.001 9.152 1.00 31.27 191 TYR B N 1
ATOM 3686 C CA . TYR B 1 191 ? 2.440 5.440 9.612 1.00 30.87 191 TYR B CA 1
ATOM 3687 C C . TYR B 1 191 ? 2.144 4.860 10.992 1.00 32.41 191 TYR B C 1
ATOM 3688 O O . TYR B 1 191 ? 1.213 5.296 11.669 1.00 32.04 191 TYR B O 1
ATOM 3697 N N . LEU B 1 192 ? 2.927 3.864 11.394 1.00 32.80 192 LEU B N 1
ATOM 3698 C CA . LEU B 1 192 ? 2.716 3.188 12.670 1.00 34.79 192 LEU B CA 1
ATOM 3699 C C . LEU B 1 192 ? 3.152 3.952 13.913 1.00 35.09 192 LEU B C 1
ATOM 3700 O O . LEU B 1 192 ? 4.262 4.479 13.980 1.00 35.69 192 LEU B O 1
ATOM 3705 N N . THR B 1 193 ? 2.263 3.999 14.900 1.00 36.36 193 THR B N 1
ATOM 3706 C CA . THR B 1 193 ? 2.568 4.653 16.164 1.00 37.09 193 THR B CA 1
ATOM 3707 C C . THR B 1 193 ? 3.517 3.695 16.874 1.00 38.68 193 THR B C 1
ATOM 3708 O O . THR B 1 193 ? 3.565 2.508 16.543 1.00 39.07 193 THR B O 1
ATOM 3712 N N . GLU B 1 194 ? 4.269 4.200 17.844 1.00 40.02 194 GLU B N 1
ATOM 3713 C CA . GLU B 1 194 ? 5.211 3.365 18.580 1.00 40.31 194 GLU B CA 1
ATOM 3714 C C . GLU B 1 194 ? 4.556 2.108 19.151 1.00 40.26 194 GLU B C 1
ATOM 3715 O O . GLU B 1 194 ? 5.223 1.095 19.371 1.00 40.65 194 GLU B O 1
ATOM 3721 N N . GLN B 1 195 ? 3.249 2.170 19.374 1.00 39.20 195 GLN B N 1
ATOM 3722 C CA . GLN B 1 195 ? 2.516 1.024 19.897 1.00 40.06 195 GLN B CA 1
ATOM 3723 C C . GLN B 1 195 ? 2.192 0.041 18.775 1.00 39.27 195 GLN B C 1
ATOM 3724 O O . GLN B 1 195 ? 2.455 -1.159 18.888 1.00 38.32 195 GLN B O 1
ATOM 3730 N N . GLU B 1 196 ? 1.612 0.558 17.694 1.00 38.18 196 GLU B N 1
ATOM 3731 C CA . GLU B 1 196 ? 1.243 -0.267 16.548 1.00 36.13 196 GLU B CA 1
ATOM 3732 C C . GLU B 1 196 ? 2.463 -0.994 16.007 1.00 35.45 196 GLU B C 1
ATOM 3733 O O . GLU B 1 196 ? 2.370 -2.138 15.565 1.00 36.76 196 GLU B O 1
ATOM 3739 N N . ARG B 1 197 ? 3.610 -0.324 16.041 1.00 34.30 197 ARG B N 1
ATOM 3740 C CA . ARG B 1 197 ? 4.844 -0.918 15.548 1.00 34.86 197 ARG B CA 1
ATOM 3741 C C . ARG B 1 197 ? 5.108 -2.248 16.244 1.00 35.48 197 ARG B C 1
ATOM 3742 O O . ARG B 1 197 ? 5.664 -3.174 15.653 1.00 36.55 197 ARG B O 1
ATOM 3750 N N . GLN B 1 198 ? 4.702 -2.334 17.506 1.00 36.51 198 GLN B N 1
ATOM 3751 C CA . GLN B 1 198 ? 4.893 -3.549 18.284 1.00 36.08 198 GLN B CA 1
ATOM 3752 C C . GLN B 1 198 ? 3.837 -4.588 17.946 1.00 34.82 198 GLN B C 1
ATOM 3753 O O . GLN B 1 198 ? 4.154 -5.758 17.733 1.00 34.09 198 GLN B O 1
ATOM 3759 N N . GLU B 1 199 ? 2.581 -4.156 17.903 1.00 34.20 199 GLU B N 1
ATOM 3760 C CA . GLU B 1 199 ? 1.478 -5.048 17.575 1.00 34.25 199 GLU B CA 1
ATOM 3761 C C . GLU B 1 199 ? 1.662 -5.640 16.178 1.00 34.53 199 GLU B C 1
ATOM 3762 O O . GLU B 1 199 ? 1.427 -6.829 15.957 1.00 33.60 199 GLU B O 1
ATOM 3768 N N . ALA B 1 200 ? 2.080 -4.794 15.241 1.00 33.62 200 ALA B N 1
ATOM 3769 C CA . ALA B 1 200 ? 2.278 -5.195 13.849 1.00 33.52 200 ALA B CA 1
ATOM 3770 C C . ALA B 1 200 ? 3.240 -6.366 13.666 1.00 33.01 200 ALA B C 1
ATOM 3771 O O . ALA B 1 200 ? 3.188 -7.067 12.655 1.00 33.32 200 ALA B O 1
ATOM 3773 N N . VAL B 1 201 ? 4.119 -6.578 14.639 1.00 32.63 201 VAL B N 1
ATOM 3774 C CA . VAL B 1 201 ? 5.086 -7.665 14.551 1.00 32.83 201 VAL B CA 1
ATOM 3775 C C . VAL B 1 201 ? 4.403 -9.031 14.568 1.00 31.77 201 VAL B C 1
ATOM 3776 O O . VAL B 1 201 ? 4.976 -10.022 14.122 1.00 32.39 201 VAL B O 1
ATOM 3780 N N . HIS B 1 202 ? 3.174 -9.079 15.068 1.00 31.84 202 HIS B N 1
ATOM 3781 C CA . HIS B 1 202 ? 2.437 -10.335 15.151 1.00 31.67 202 HIS B CA 1
ATOM 3782 C C . HIS B 1 202 ? 1.904 -10.884 13.825 1.00 30.59 202 HIS B C 1
ATOM 3783 O O . HIS B 1 202 ? 1.426 -12.019 13.772 1.00 28.90 202 HIS B O 1
ATOM 3790 N N . LEU B 1 203 ? 1.964 -10.086 12.762 1.00 27.85 203 LEU B N 1
ATOM 3791 C CA . LEU B 1 203 ? 1.527 -10.579 11.461 1.00 26.56 203 LEU B CA 1
ATOM 3792 C C . LEU B 1 203 ? 2.526 -11.670 11.092 1.00 25.49 203 LEU B C 1
ATOM 3793 O O . LEU B 1 203 ? 2.153 -12.796 10.768 1.00 24.95 203 LEU B O 1
ATOM 3798 N N . SER B 1 204 ? 3.807 -11.321 11.167 1.00 25.71 204 SER B N 1
ATOM 3799 C CA . SER B 1 204 ? 4.886 -12.249 10.851 1.00 26.73 204 SER B CA 1
ATOM 3800 C C . SER B 1 204 ? 4.891 -13.432 11.813 1.00 27.64 204 SER B C 1
ATOM 3801 O O . SER B 1 204 ? 5.150 -14.567 11.411 1.00 27.98 204 SER B O 1
ATOM 3804 N N . LYS B 1 205 ? 4.611 -13.165 13.086 1.00 28.46 205 LYS B N 1
ATOM 3805 C CA . LYS B 1 205 ? 4.584 -14.227 14.089 1.00 28.85 205 LYS B CA 1
ATOM 3806 C C . LYS B 1 205 ? 3.508 -15.238 13.702 1.00 27.17 205 LYS B C 1
ATOM 3807 O O . LYS B 1 205 ? 3.739 -16.447 13.735 1.00 27.13 205 LYS B O 1
ATOM 3813 N N . SER B 1 206 ? 2.334 -14.732 13.332 1.00 25.84 206 SER B N 1
ATOM 3814 C CA . SER B 1 206 ? 1.210 -15.582 12.946 1.00 25.74 206 SER B CA 1
ATOM 3815 C C . SER B 1 206 ? 1.534 -16.417 11.708 1.00 26.63 206 SER B C 1
ATOM 3816 O O . SER B 1 206 ? 1.032 -17.534 11.552 1.00 25.15 206 SER B O 1
ATOM 3819 N N . LEU B 1 207 ? 2.372 -15.871 10.831 1.00 26.49 207 LEU B N 1
ATOM 3820 C CA . LEU B 1 207 ? 2.772 -16.580 9.619 1.00 27.57 207 LEU B CA 1
ATOM 3821 C C . LEU B 1 207 ? 3.771 -17.684 9.986 1.00 27.52 207 LEU B C 1
ATOM 3822 O O . LEU B 1 207 ? 3.796 -18.744 9.358 1.00 24.28 207 LEU B O 1
ATOM 3827 N N . LEU B 1 208 ? 4.595 -17.426 11.001 1.00 27.34 208 LEU B N 1
ATOM 3828 C CA . LEU B 1 208 ? 5.554 -18.427 11.470 1.00 28.52 208 LEU B CA 1
ATOM 3829 C C . LEU B 1 208 ? 4.730 -19.578 12.039 1.00 28.09 208 LEU B C 1
ATOM 3830 O O . LEU B 1 208 ? 5.084 -20.750 11.898 1.00 26.84 208 LEU B O 1
ATOM 3835 N N . LEU B 1 209 ? 3.623 -19.222 12.685 1.00 27.76 209 LEU B N 1
ATOM 3836 C CA . LEU B 1 209 ? 2.713 -20.204 13.262 1.00 26.93 209 LEU B CA 1
ATOM 3837 C C . LEU B 1 209 ? 2.097 -21.031 12.141 1.00 27.31 209 LEU B C 1
ATOM 3838 O O . LEU B 1 209 ? 2.111 -22.265 12.183 1.00 27.37 209 LEU B O 1
ATOM 3843 N N . ALA B 1 210 ? 1.553 -20.341 11.140 1.00 25.06 210 ALA B N 1
ATOM 3844 C CA . ALA B 1 210 ? 0.928 -21.006 10.000 1.00 24.14 210 ALA B CA 1
ATOM 3845 C C . ALA B 1 210 ? 1.920 -21.956 9.354 1.00 22.67 210 ALA B C 1
ATOM 3846 O O . ALA B 1 210 ? 1.584 -23.090 9.002 1.00 21.36 210 ALA B O 1
ATOM 3848 N N . GLN B 1 211 ? 3.150 -21.482 9.194 1.00 22.99 211 GLN B N 1
ATOM 3849 C CA . GLN B 1 211 ? 4.192 -22.286 8.582 1.00 23.24 211 GLN B CA 1
ATOM 3850 C C . GLN B 1 211 ? 4.480 -23.552 9.384 1.00 23.21 211 GLN B C 1
ATOM 3851 O O . GLN B 1 211 ? 4.638 -24.629 8.811 1.00 22.37 211 GLN B O 1
ATOM 3857 N N . ALA B 1 212 ? 4.549 -23.424 10.706 1.00 21.43 212 ALA B N 1
ATOM 3858 C CA . ALA B 1 212 ? 4.829 -24.576 11.559 1.00 21.46 212 ALA B CA 1
ATOM 3859 C C . ALA B 1 212 ? 3.713 -25.611 11.465 1.00 21.32 212 ALA B C 1
ATOM 3860 O O . ALA B 1 212 ? 3.980 -26.808 11.390 1.00 22.49 212 ALA B O 1
ATOM 3862 N N . LEU B 1 213 ? 2.465 -25.152 11.463 1.00 21.78 213 LEU B N 1
ATOM 3863 C CA . LEU B 1 213 ? 1.328 -26.062 11.369 1.00 20.76 213 LEU B CA 1
ATOM 3864 C C . LEU B 1 213 ? 1.389 -26.812 10.044 1.00 22.21 213 LEU B C 1
ATOM 3865 O O . LEU B 1 213 ? 1.164 -28.019 9.991 1.00 21.83 213 LEU B O 1
ATOM 3870 N N . TYR B 1 214 ? 1.698 -26.085 8.975 1.00 20.94 214 TYR B N 1
ATOM 3871 C CA . TYR B 1 214 ? 1.805 -26.682 7.652 1.00 21.09 214 TYR B CA 1
ATOM 3872 C C . TYR B 1 214 ? 2.971 -27.670 7.629 1.00 22.09 214 TYR B C 1
ATOM 3873 O O . TYR B 1 214 ? 2.845 -28.787 7.129 1.00 22.49 214 TYR B O 1
ATOM 3882 N N . GLN B 1 215 ? 4.109 -27.238 8.163 1.00 23.42 215 GLN B N 1
ATOM 3883 C CA . GLN B 1 215 ? 5.312 -28.064 8.224 1.00 26.09 215 GLN B CA 1
ATOM 3884 C C . GLN B 1 215 ? 5.018 -29.405 8.894 1.00 25.75 215 GLN B C 1
ATOM 3885 O O . GLN B 1 215 ? 5.492 -30.448 8.448 1.00 25.73 215 GLN B O 1
ATOM 3891 N N . ASP B 1 216 ? 4.245 -29.367 9.975 1.00 25.05 216 ASP B N 1
ATOM 3892 C CA . ASP B 1 216 ? 3.909 -30.583 10.702 1.00 24.62 216 ASP B CA 1
ATOM 3893 C C . ASP B 1 216 ? 2.930 -31.476 9.945 1.00 24.89 216 ASP B C 1
ATOM 3894 O O . ASP B 1 216 ? 2.724 -32.636 10.323 1.00 23.09 216 ASP B O 1
ATOM 3899 N N . GLY B 1 217 ? 2.328 -30.941 8.882 1.00 23.17 217 GLY B N 1
ATOM 3900 C CA . GLY B 1 217 ? 1.408 -31.736 8.086 1.00 20.06 217 GLY B CA 1
ATOM 3901 C C . GLY B 1 217 ? -0.023 -31.255 7.930 1.00 20.58 217 GLY B C 1
ATOM 3902 O O . GLY B 1 217 ? -0.805 -31.895 7.233 1.00 20.49 217 GLY B O 1
ATOM 3903 N N . GLU B 1 218 ? -0.385 -30.142 8.560 1.00 20.59 218 GLU B N 1
ATOM 3904 C CA . GLU B 1 218 ? -1.754 -29.649 8.439 1.00 20.94 218 GLU B CA 1
ATOM 3905 C C . GLU B 1 218 ? -2.043 -29.176 7.015 1.00 21.29 218 GLU B C 1
ATOM 3906 O O . GLU B 1 218 ? -1.260 -28.420 6.439 1.00 20.80 218 GLU B O 1
ATOM 3912 N N . ARG B 1 219 ? -3.167 -29.621 6.457 1.00 20.13 219 ARG B N 1
ATOM 3913 C CA . ARG B 1 219 ? -3.550 -29.234 5.104 1.00 20.49 219 ARG B CA 1
ATOM 3914 C C . ARG B 1 219 ? -4.993 -28.731 5.012 1.00 21.41 219 ARG B C 1
ATOM 3915 O O . ARG B 1 219 ? -5.478 -28.427 3.924 1.00 20.26 219 ARG B O 1
ATOM 3923 N N . GLN B 1 220 ? -5.684 -28.648 6.146 1.00 21.80 220 GLN B N 1
ATOM 3924 C CA . GLN B 1 220 ? -7.051 -28.135 6.131 1.00 24.46 220 GLN B CA 1
ATOM 3925 C C . GLN B 1 220 ? -6.977 -26.625 6.348 1.00 23.49 220 GLN B C 1
ATOM 3926 O O . GLN B 1 220 ? -6.636 -26.156 7.434 1.00 22.29 220 GLN B O 1
ATOM 3932 N N . SER B 1 221 ? -7.290 -25.869 5.301 1.00 22.84 221 SER B N 1
ATOM 3933 C CA . SER B 1 221 ? -7.244 -24.414 5.371 1.00 23.59 221 SER B CA 1
ATOM 3934 C C . SER B 1 221 ? -7.906 -23.837 6.616 1.00 23.71 221 SER B C 1
ATOM 3935 O O . SER B 1 221 ? -7.331 -22.980 7.285 1.00 24.10 221 SER B O 1
ATOM 3938 N N . LYS B 1 222 ? -9.108 -24.308 6.932 1.00 25.38 222 LYS B N 1
ATOM 3939 C CA . LYS B 1 222 ? -9.832 -23.801 8.094 1.00 25.48 222 LYS B CA 1
ATOM 3940 C C . LYS B 1 222 ? -9.080 -23.940 9.416 1.00 24.62 222 LYS B C 1
ATOM 3941 O O . LYS B 1 222 ? -9.198 -23.084 10.294 1.00 22.96 222 LYS B O 1
ATOM 3947 N N . VAL B 1 223 ? -8.314 -25.014 9.566 1.00 22.60 223 VAL B N 1
ATOM 3948 C CA . VAL B 1 223 ? -7.559 -25.219 10.794 1.00 22.11 223 VAL B CA 1
ATOM 3949 C C . VAL B 1 223 ? -6.455 -24.172 10.914 1.00 21.61 223 VAL B C 1
ATOM 3950 O O . VAL B 1 223 ? -6.247 -23.591 11.981 1.00 21.32 223 VAL B O 1
ATOM 3954 N N . ILE B 1 224 ? -5.755 -23.924 9.813 1.00 21.21 224 ILE B N 1
ATOM 3955 C CA . ILE B 1 224 ? -4.673 -22.948 9.810 1.00 21.31 224 ILE B CA 1
ATOM 3956 C C . ILE B 1 224 ? -5.232 -21.540 9.990 1.00 22.89 224 ILE B C 1
ATOM 3957 O O . ILE B 1 224 ? -4.721 -20.754 10.792 1.00 23.30 224 ILE B O 1
ATOM 3962 N N . ILE B 1 225 ? -6.289 -21.231 9.249 1.00 24.16 225 ILE B N 1
ATOM 3963 C CA . ILE B 1 225 ? -6.922 -19.920 9.327 1.00 25.14 225 ILE B CA 1
ATOM 3964 C C . ILE B 1 225 ? -7.397 -19.602 10.744 1.00 25.55 225 ILE B C 1
ATOM 3965 O O . ILE B 1 225 ? -7.174 -18.501 11.241 1.00 24.82 225 ILE B O 1
ATOM 3970 N N . ASP B 1 226 ? -8.047 -20.563 11.396 1.00 27.23 226 ASP B N 1
ATOM 3971 C CA . ASP B 1 226 ? -8.538 -20.344 12.756 1.00 27.86 226 ASP B CA 1
ATOM 3972 C C . ASP B 1 226 ? -7.407 -20.110 13.752 1.00 28.02 226 ASP B C 1
ATOM 3973 O O . ASP B 1 226 ? -7.499 -19.226 14.606 1.00 28.41 226 ASP B O 1
ATOM 3978 N N . ARG B 1 227 ? -6.343 -20.902 13.650 1.00 27.07 227 ARG B N 1
ATOM 3979 C CA . ARG B 1 227 ? -5.207 -20.751 14.551 1.00 27.24 227 ARG B CA 1
ATOM 3980 C C . ARG B 1 227 ? -4.548 -19.387 14.362 1.00 26.96 227 ARG B C 1
ATOM 3981 O O . ARG B 1 227 ? -4.243 -18.700 15.334 1.00 25.74 227 ARG B O 1
ATOM 3989 N N . VAL B 1 228 ? -4.336 -19.003 13.107 1.00 25.74 228 VAL B N 1
ATOM 3990 C CA . VAL B 1 228 ? -3.711 -17.724 12.785 1.00 24.99 228 VAL B CA 1
ATOM 3991 C C . VAL B 1 228 ? -4.574 -16.555 13.247 1.00 25.45 228 VAL B C 1
ATOM 3992 O O . VAL B 1 228 ? -4.077 -15.593 13.826 1.00 26.47 228 VAL B O 1
ATOM 3996 N N . THR B 1 229 ? -5.870 -16.647 12.977 1.00 27.19 229 THR B N 1
ATOM 3997 C CA . THR B 1 229 ? -6.815 -15.607 13.355 1.00 28.72 229 THR B CA 1
ATOM 3998 C C . THR B 1 229 ? -6.877 -15.466 14.874 1.00 30.67 229 THR B C 1
ATOM 3999 O O . THR B 1 229 ? -6.798 -14.360 15.410 1.00 29.24 229 THR B O 1
ATOM 4003 N N . GLU B 1 230 ? -7.017 -16.595 15.561 1.00 32.32 230 GLU B N 1
ATOM 4004 C CA . GLU B 1 230 ? -7.087 -16.600 17.015 1.00 34.09 230 GLU B CA 1
ATOM 4005 C C . GLU B 1 230 ? -5.839 -15.967 17.621 1.00 34.09 230 GLU B C 1
ATOM 4006 O O . GLU B 1 230 ? -5.924 -15.206 18.585 1.00 35.33 230 GLU B O 1
ATOM 4012 N N . TYR B 1 231 ? -4.680 -16.281 17.053 1.00 33.49 231 TYR B N 1
ATOM 4013 C CA . TYR B 1 231 ? -3.426 -15.731 17.547 1.00 33.88 231 TYR B CA 1
ATOM 4014 C C . TYR B 1 231 ? -3.403 -14.214 17.380 1.00 34.77 231 TYR B C 1
ATOM 4015 O O . TYR B 1 231 ? -3.212 -13.479 18.351 1.00 33.66 231 TYR B O 1
ATOM 4024 N N . LEU B 1 232 ? -3.602 -13.751 16.150 1.00 34.96 232 LEU B N 1
ATOM 4025 C CA . LEU B 1 232 ? -3.606 -12.321 15.863 1.00 36.71 232 LEU B CA 1
ATOM 4026 C C . LEU B 1 232 ? -4.550 -11.561 16.792 1.00 38.26 232 LEU B C 1
ATOM 4027 O O . LEU B 1 232 ? -4.149 -10.599 17.445 1.00 38.00 232 LEU B O 1
ATOM 4032 N N . GLU B 1 233 ? -5.803 -12.005 16.845 1.00 40.49 233 GLU B N 1
ATOM 4033 C CA . GLU B 1 233 ? -6.823 -11.377 17.677 1.00 43.00 233 GLU B CA 1
ATOM 4034 C C . GLU B 1 233 ? -6.463 -11.245 19.154 1.00 44.24 233 GLU B C 1
ATOM 4035 O O . GLU B 1 233 ? -7.072 -10.450 19.871 1.00 44.92 233 GLU B O 1
ATOM 4041 N N . SER B 1 234 ? -5.486 -12.018 19.613 1.00 45.01 234 SER B N 1
ATOM 4042 C CA . SER B 1 234 ? -5.092 -11.961 21.014 1.00 45.71 234 SER B CA 1
ATOM 4043 C C . SER B 1 234 ? -3.767 -11.233 21.204 1.00 46.48 234 SER B C 1
ATOM 4044 O O . SER B 1 234 ? -3.233 -11.180 22.313 1.00 46.47 234 SER B O 1
ATOM 4047 N N . HIS B 1 235 ? -3.240 -10.666 20.126 1.00 46.37 235 HIS B N 1
ATOM 4048 C CA . HIS B 1 235 ? -1.975 -9.948 20.204 1.00 47.40 235 HIS B CA 1
ATOM 4049 C C . HIS B 1 235 ? -2.054 -8.548 19.607 1.00 47.78 235 HIS B C 1
ATOM 4050 O O . HIS B 1 235 ? -1.185 -7.709 19.847 1.00 48.68 235 HIS B O 1
ATOM 4057 N N . ILE B 1 236 ? -3.101 -8.297 18.831 1.00 47.29 236 ILE B N 1
ATOM 4058 C CA . ILE B 1 236 ? -3.289 -6.994 18.213 1.00 47.77 236 ILE B CA 1
ATOM 4059 C C . ILE B 1 236 ? -4.722 -6.532 18.449 1.00 48.58 236 ILE B C 1
ATOM 4060 O O . ILE B 1 236 ? -5.638 -7.351 18.543 1.00 48.45 236 ILE B O 1
ATOM 4065 N N . SER B 1 237 ? -4.911 -5.221 18.551 1.00 49.13 237 SER B N 1
ATOM 4066 C CA . SER B 1 237 ? -6.236 -4.657 18.786 1.00 49.76 237 SER B CA 1
ATOM 4067 C C . SER B 1 237 ? -6.833 -4.076 17.510 1.00 50.11 237 SER B C 1
ATOM 4068 O O . SER B 1 237 ? -7.990 -3.657 17.491 1.00 50.28 237 SER B O 1
ATOM 4071 N N . GLU B 1 238 ? -6.039 -4.058 16.446 1.00 50.21 238 GLU B N 1
ATOM 4072 C CA . GLU B 1 238 ? -6.482 -3.523 15.165 1.00 50.69 238 GLU B CA 1
ATOM 4073 C C . GLU B 1 238 ? -7.483 -4.467 14.507 1.00 50.15 238 GLU B C 1
ATOM 4074 O O . GLU B 1 238 ? -7.685 -5.591 14.967 1.00 49.79 238 GLU B O 1
ATOM 4080 N N . ARG B 1 239 ? -8.104 -4.006 13.425 1.00 49.61 239 ARG B N 1
ATOM 4081 C CA . ARG B 1 239 ? -9.078 -4.815 12.704 1.00 49.80 239 ARG B CA 1
ATOM 4082 C C . ARG B 1 239 ? -8.401 -5.665 11.633 1.00 47.50 239 ARG B C 1
ATOM 4083 O O . ARG B 1 239 ? -7.718 -5.146 10.751 1.00 47.30 239 ARG B O 1
ATOM 4091 N N . ILE B 1 240 ? -8.599 -6.976 11.720 1.00 45.73 240 ILE B N 1
ATOM 4092 C CA . ILE B 1 240 ? -8.010 -7.908 10.765 1.00 43.82 240 ILE B CA 1
ATOM 4093 C C . ILE B 1 240 ? -8.878 -7.978 9.513 1.00 42.28 240 ILE B C 1
ATOM 4094 O O . ILE B 1 240 ? -10.006 -8.468 9.557 1.00 41.43 240 ILE B O 1
ATOM 4099 N N . GLU B 1 241 ? -8.345 -7.488 8.397 1.00 40.59 241 GLU B N 1
ATOM 4100 C CA . GLU B 1 241 ? -9.085 -7.485 7.139 1.00 39.12 241 GLU B CA 1
ATOM 4101 C C . GLU B 1 241 ? -9.059 -8.803 6.382 1.00 35.86 241 GLU B C 1
ATOM 4102 O O . GLU B 1 241 ? -10.014 -9.132 5.679 1.00 34.90 241 GLU B O 1
ATOM 4108 N N . GLU B 1 242 ? -7.977 -9.563 6.515 1.00 33.85 242 GLU B N 1
ATOM 4109 C CA . GLU B 1 242 ? -7.892 -10.814 5.778 1.00 32.11 242 GLU B CA 1
ATOM 4110 C C . GLU B 1 242 ? -6.908 -11.845 6.308 1.00 29.66 242 GLU B C 1
ATOM 4111 O O . GLU B 1 242 ? -5.804 -11.516 6.736 1.00 30.45 242 GLU B O 1
ATOM 4117 N N . VAL B 1 243 ? -7.339 -13.100 6.266 1.00 27.58 243 VAL B N 1
ATOM 4118 C CA . VAL B 1 243 ? -6.532 -14.252 6.656 1.00 26.04 243 VAL B CA 1
ATOM 4119 C C . VAL B 1 243 ? -7.062 -15.322 5.710 1.00 24.74 243 VAL B C 1
ATOM 4120 O O . VAL B 1 243 ? -8.091 -15.937 5.970 1.00 25.72 243 VAL B O 1
ATOM 4124 N N . ALA B 1 244 ? -6.365 -15.530 4.600 1.00 24.95 244 ALA B N 1
ATOM 4125 C CA . ALA B 1 244 ? -6.830 -16.487 3.608 1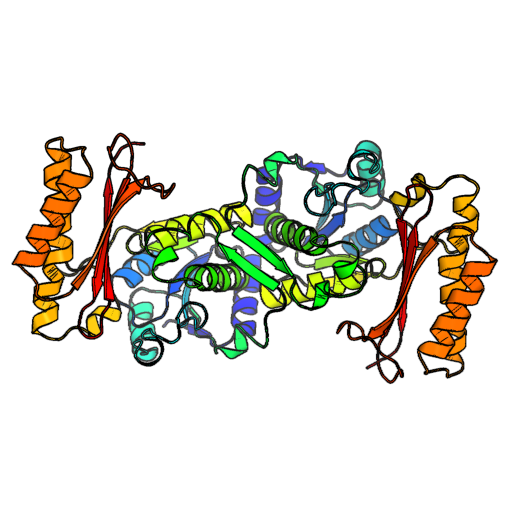.00 24.21 244 ALA B CA 1
ATOM 4126 C C . ALA B 1 244 ? -5.783 -17.438 3.048 1.00 21.93 244 ALA B C 1
ATOM 4127 O O . ALA B 1 244 ? -4.578 -17.196 3.138 1.00 22.61 244 ALA B O 1
ATOM 4129 N N . VAL B 1 245 ? -6.278 -18.521 2.460 1.00 21.75 245 VAL B N 1
ATOM 4130 C CA . VAL B 1 245 ? -5.451 -19.553 1.845 1.00 20.21 245 VAL B CA 1
ATOM 4131 C C . VAL B 1 245 ? -5.931 -19.746 0.402 1.00 19.87 245 VAL B C 1
ATOM 4132 O O . VAL B 1 245 ? -7.039 -20.243 0.165 1.00 20.41 245 VAL B O 1
ATOM 4136 N N . TYR B 1 246 ? -5.098 -19.343 -0.551 1.00 17.72 246 TYR B N 1
ATOM 4137 C CA . TYR B 1 246 ? -5.413 -19.450 -1.977 1.00 18.72 246 TYR B CA 1
ATOM 4138 C C . TYR B 1 246 ? -4.283 -20.126 -2.738 1.00 18.47 246 TYR B C 1
ATOM 4139 O O . TYR B 1 246 ? -3.127 -20.050 -2.333 1.00 19.06 246 TYR B O 1
ATOM 4148 N N . SER B 1 247 ? -4.609 -20.779 -3.848 1.00 19.48 247 SER B N 1
ATOM 4149 C CA . SER B 1 247 ? -3.564 -21.407 -4.645 1.00 20.46 247 SER B CA 1
ATOM 4150 C C . SER B 1 247 ? -2.716 -20.264 -5.185 1.00 21.37 247 SER B C 1
ATOM 4151 O O . SER B 1 247 ? -3.193 -19.136 -5.315 1.00 20.81 247 SER B O 1
ATOM 4154 N N . TYR B 1 248 ? -1.456 -20.546 -5.487 1.00 20.91 248 TYR B N 1
ATOM 4155 C CA . TYR B 1 248 ? -0.585 -19.518 -6.028 1.00 21.77 248 TYR B CA 1
ATOM 4156 C C . TYR B 1 248 ? 0.227 -20.128 -7.154 1.00 21.34 248 TYR B C 1
ATOM 4157 O O . TYR B 1 248 ? 0.800 -21.204 -6.989 1.00 21.40 248 TYR B O 1
ATOM 4166 N N . PRO B 1 249 ? 0.335 -19.423 -8.295 1.00 21.72 249 PRO B N 1
ATOM 4167 C CA . PRO B 1 249 ? -0.236 -18.102 -8.600 1.00 21.90 249 PRO B CA 1
ATOM 4168 C C . PRO B 1 249 ? -1.664 -18.049 -9.151 1.00 22.93 249 PRO B C 1
ATOM 4169 O O . PRO B 1 249 ? -2.125 -16.981 -9.565 1.00 22.57 249 PRO B O 1
ATOM 4173 N N . GLN B 1 250 ? -2.368 -19.175 -9.155 1.00 22.14 250 GLN B N 1
ATOM 4174 C CA . GLN B 1 250 ? -3.725 -19.203 -9.700 1.00 23.59 250 GLN B CA 1
ATOM 4175 C C . GLN B 1 250 ? -4.753 -18.346 -8.967 1.00 22.67 250 GLN B C 1
ATOM 4176 O O . GLN B 1 250 ? -5.731 -17.906 -9.567 1.00 22.07 250 GLN B O 1
ATOM 4182 N N . LEU B 1 251 ? -4.547 -18.125 -7.672 1.00 21.78 251 LEU B N 1
ATOM 4183 C CA . LEU B 1 251 ? -5.468 -17.321 -6.871 1.00 22.51 251 LEU B CA 1
ATOM 4184 C C . LEU B 1 251 ? -6.885 -17.874 -6.769 1.00 23.04 251 LEU B C 1
ATOM 4185 O O . LEU B 1 251 ? -7.867 -17.139 -6.921 1.00 22.81 251 LEU B O 1
ATOM 4190 N N . VAL B 1 252 ? -6.985 -19.173 -6.513 1.00 22.77 252 VAL B N 1
ATOM 4191 C CA . VAL B 1 252 ? -8.276 -19.825 -6.341 1.00 24.55 252 VAL B CA 1
ATOM 4192 C C . VAL B 1 252 ? -8.305 -20.287 -4.888 1.00 24.06 252 VAL B C 1
ATOM 4193 O O . VAL B 1 252 ? -7.426 -21.027 -4.453 1.00 24.66 252 VAL B O 1
ATOM 4197 N N . GLU B 1 253 ? -9.297 -19.825 -4.136 1.00 24.64 253 GLU B N 1
ATOM 4198 C CA . GLU B 1 253 ? -9.419 -20.189 -2.728 1.00 24.40 253 GLU B CA 1
ATOM 4199 C C . GLU B 1 253 ? -9.375 -21.702 -2.531 1.00 23.62 253 GLU B C 1
ATOM 4200 O O . GLU B 1 253 ? -10.024 -22.452 -3.258 1.00 23.52 253 GLU B O 1
ATOM 4206 N N . GLN B 1 254 ? -8.609 -22.139 -1.536 1.00 23.24 254 GLN B N 1
ATOM 4207 C CA . GLN B 1 254 ? -8.463 -23.560 -1.240 1.00 23.70 254 GLN B CA 1
ATOM 4208 C C . GLN B 1 254 ? -9.006 -23.883 0.142 1.00 24.37 254 GLN B C 1
ATOM 4209 O O . GLN B 1 254 ? -8.774 -23.145 1.096 1.00 25.31 254 GLN B O 1
ATOM 4215 N N . HIS B 1 255 ? -9.734 -24.986 0.248 1.00 24.91 255 HIS B N 1
ATOM 4216 C CA . HIS B 1 255 ? -10.270 -25.401 1.536 1.00 25.79 255 HIS B CA 1
ATOM 4217 C C . HIS B 1 255 ? -9.398 -26.533 2.060 1.00 24.24 255 HIS B C 1
ATOM 4218 O O . HIS B 1 255 ? -9.284 -26.740 3.268 1.00 21.11 255 HIS B O 1
ATOM 4225 N N . GLU B 1 256 ? -8.789 -27.263 1.131 1.00 24.53 256 GLU B N 1
ATOM 4226 C CA . GLU B 1 256 ? -7.892 -28.363 1.462 1.00 25.66 256 GLU B CA 1
ATOM 4227 C C . GLU B 1 256 ? -6.664 -28.166 0.584 1.00 24.97 256 GLU B C 1
ATOM 4228 O O . GLU B 1 256 ? -6.775 -27.983 -0.629 1.00 25.79 256 GLU B O 1
ATOM 4234 N N . ILE B 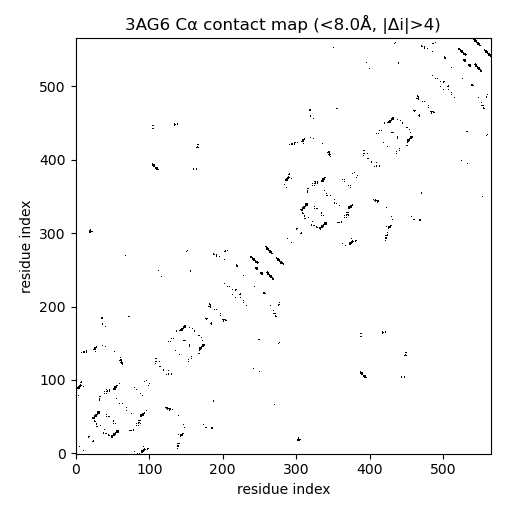1 257 ? -5.493 -28.196 1.207 1.00 23.58 257 ILE B N 1
ATOM 4235 C CA . ILE B 1 257 ? -4.237 -27.945 0.511 1.00 23.37 257 ILE B CA 1
ATOM 4236 C C . ILE B 1 257 ? -3.509 -29.144 -0.099 1.00 23.57 257 ILE B C 1
ATOM 4237 O O . ILE B 1 257 ? -3.063 -30.043 0.614 1.00 23.44 257 ILE B O 1
ATOM 4242 N N . THR B 1 258 ? -3.375 -29.136 -1.425 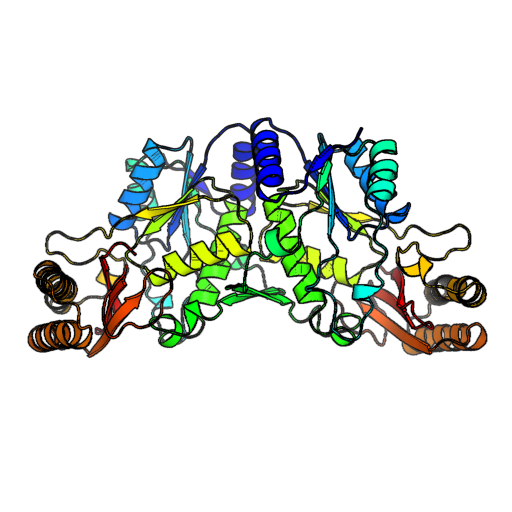1.00 23.47 258 THR B N 1
ATOM 4243 C CA . THR B 1 258 ? -2.682 -30.206 -2.145 1.00 24.40 258 THR B CA 1
ATOM 4244 C C . THR B 1 258 ? -1.763 -29.637 -3.232 1.00 25.69 258 THR B C 1
ATOM 4245 O O . THR B 1 258 ? -1.399 -30.338 -4.180 1.00 23.76 258 THR B O 1
ATOM 4249 N N . GLY B 1 259 ? -1.396 -28.366 -3.092 1.00 24.06 259 GLY B N 1
ATOM 4250 C CA . GLY B 1 259 ? -0.530 -27.731 -4.070 1.00 25.05 259 GLY B CA 1
ATOM 4251 C C . GLY B 1 259 ? 0.079 -26.456 -3.523 1.00 24.62 259 GLY B C 1
ATOM 4252 O O . GLY B 1 259 ? -0.068 -26.157 -2.335 1.00 24.59 259 GLY B O 1
ATOM 4253 N N . ARG B 1 260 ? 0.758 -25.697 -4.380 1.00 24.50 260 ARG B N 1
ATOM 4254 C CA . ARG B 1 260 ? 1.386 -24.453 -3.948 1.00 23.80 260 ARG B CA 1
ATOM 4255 C C . ARG B 1 260 ? 0.316 -23.419 -3.635 1.00 23.02 260 ARG B C 1
ATOM 4256 O O . ARG B 1 260 ? -0.597 -23.185 -4.431 1.00 22.52 260 ARG B O 1
ATOM 4264 N N . ILE B 1 261 ? 0.437 -22.809 -2.462 1.00 21.98 261 ILE B N 1
ATOM 4265 C CA . ILE B 1 261 ? -0.522 -21.818 -1.994 1.00 22.45 261 ILE B CA 1
ATOM 4266 C C . ILE B 1 261 ? 0.201 -20.656 -1.331 1.00 22.63 261 ILE B C 1
ATOM 4267 O O . ILE B 1 261 ? 1.412 -20.684 -1.139 1.00 20.82 261 ILE B O 1
ATOM 4272 N N . PHE B 1 262 ? -0.552 -19.621 -0.994 1.00 22.84 262 PHE B N 1
ATOM 4273 C CA . PHE B 1 262 ? 0.031 -18.520 -0.263 1.00 22.66 262 PHE B CA 1
ATOM 4274 C C . PHE B 1 262 ? -0.991 -18.126 0.784 1.00 23.28 262 PHE B C 1
ATOM 4275 O O . PHE B 1 262 ? -2.185 -17.997 0.500 1.00 24.58 262 PHE B O 1
ATOM 4283 N N . ILE B 1 263 ? -0.517 -18.035 2.018 1.00 22.90 263 ILE B N 1
ATOM 4284 C CA . ILE B 1 263 ? -1.348 -17.667 3.153 1.00 20.11 263 ILE B CA 1
ATOM 4285 C C . ILE B 1 263 ? -1.092 -16.181 3.335 1.00 19.85 263 ILE B C 1
ATOM 4286 O O . ILE B 1 263 ? 0.011 -15.777 3.689 1.00 20.03 263 ILE B O 1
ATOM 4291 N N . SER B 1 264 ? -2.112 -15.374 3.078 1.00 19.71 264 SER B N 1
ATOM 4292 C CA . SER B 1 264 ? -1.962 -13.929 3.148 1.00 22.57 264 SER B CA 1
ATOM 4293 C C . SER B 1 264 ? -2.738 -13.244 4.259 1.00 22.75 264 SER B C 1
ATOM 4294 O O . SER B 1 264 ? -3.785 -13.723 4.702 1.00 23.18 264 SER B O 1
ATOM 4297 N N . LEU B 1 265 ? -2.220 -12.096 4.681 1.00 23.14 265 LEU B N 1
ATOM 4298 C CA . LEU B 1 265 ? -2.846 -11.321 5.738 1.00 24.16 265 LEU B CA 1
ATOM 4299 C C . LEU B 1 265 ? -2.973 -9.856 5.341 1.00 24.09 265 LEU B C 1
ATOM 4300 O O . LEU B 1 265 ? -2.176 -9.339 4.559 1.00 22.60 265 LEU B O 1
ATOM 4305 N N . ALA B 1 266 ? -3.992 -9.207 5.891 1.00 24.88 266 ALA B N 1
ATOM 4306 C CA . ALA B 1 266 ? -4.239 -7.789 5.670 1.00 26.51 266 ALA B CA 1
ATOM 4307 C C . ALA B 1 266 ? -4.753 -7.273 7.009 1.00 27.32 266 ALA B C 1
ATOM 4308 O O . ALA B 1 266 ? -5.720 -7.802 7.554 1.00 26.81 266 ALA B O 1
ATOM 4310 N N . VAL B 1 267 ? -4.086 -6.263 7.555 1.00 29.24 267 VAL B N 1
ATOM 4311 C CA . VAL B 1 267 ? -4.490 -5.694 8.835 1.00 30.63 267 VAL B CA 1
ATOM 4312 C C . VAL B 1 267 ? -4.520 -4.176 8.735 1.00 31.32 267 VAL B C 1
ATOM 4313 O O . VAL B 1 267 ? -3.575 -3.561 8.248 1.00 31.14 267 VAL B O 1
ATOM 4317 N N . LYS B 1 268 ? -5.613 -3.578 9.196 1.00 33.16 268 LYS B N 1
ATOM 4318 C CA . LYS B 1 268 ? -5.771 -2.131 9.145 1.00 35.16 268 LYS B CA 1
ATOM 4319 C C . LYS B 1 268 ? -5.551 -1.488 10.505 1.00 36.16 268 LYS B C 1
ATOM 4320 O O . LYS B 1 268 ? -6.305 -1.734 11.446 1.00 36.62 268 LYS B O 1
ATOM 4326 N N . PHE B 1 269 ? -4.510 -0.668 10.601 1.00 37.83 269 PHE B N 1
ATOM 4327 C CA . PHE B 1 269 ? -4.196 0.036 11.838 1.00 39.02 269 PHE B CA 1
ATOM 4328 C C . PHE B 1 269 ? -4.816 1.431 11.760 1.00 40.02 269 PHE B C 1
ATOM 4329 O O . PHE B 1 269 ? -5.808 1.623 11.056 1.00 39.38 269 PHE B O 1
ATOM 4337 N N . SER B 1 270 ? -4.244 2.396 12.477 1.00 40.92 270 SER B N 1
ATOM 4338 C CA . SER B 1 270 ? -4.766 3.764 12.462 1.00 42.89 270 SER B CA 1
ATOM 4339 C C . SER B 1 270 ? -4.921 4.284 11.039 1.00 42.94 270 SER B C 1
ATOM 4340 O O . SER B 1 270 ? -6.018 4.636 10.608 1.00 43.46 270 SER B O 1
ATOM 4343 N N . LYS B 1 271 ? -3.808 4.340 10.319 1.00 44.13 271 LYS B N 1
ATOM 4344 C CA . LYS B 1 271 ? -3.807 4.810 8.941 1.00 44.46 271 LYS B CA 1
ATOM 4345 C C . LYS B 1 271 ? -2.997 3.852 8.079 1.00 43.37 271 LYS B C 1
ATOM 4346 O O . LYS B 1 271 ? -3.117 3.849 6.857 1.00 44.00 271 LYS B O 1
ATOM 4352 N N . ALA B 1 272 ? -2.173 3.037 8.727 1.00 41.57 272 ALA B N 1
ATOM 4353 C CA . ALA B 1 272 ? -1.340 2.077 8.019 1.00 40.09 272 ALA B CA 1
ATOM 4354 C C . ALA B 1 272 ? -2.048 0.741 7.825 1.00 38.33 272 ALA B C 1
ATOM 4355 O O . ALA B 1 272 ? -2.451 0.097 8.791 1.00 38.43 272 ALA B O 1
ATOM 4357 N N . ARG B 1 273 ? -2.213 0.340 6.569 1.00 36.00 273 ARG B N 1
ATOM 4358 C CA . ARG B 1 273 ? -2.840 -0.936 6.246 1.00 33.66 273 ARG B CA 1
ATOM 4359 C C . ARG B 1 273 ? -1.693 -1.827 5.798 1.00 32.38 273 ARG B C 1
ATOM 4360 O O . ARG B 1 273 ? -1.135 -1.633 4.716 1.00 33.02 273 ARG B O 1
ATOM 4368 N N . LEU B 1 274 ? -1.335 -2.794 6.636 1.00 30.63 274 LEU B N 1
ATOM 4369 C CA . LEU B 1 274 ? -0.223 -3.687 6.336 1.00 29.02 274 LEU B CA 1
ATOM 4370 C C . LEU B 1 274 ? -0.662 -5.046 5.801 1.00 27.12 274 LEU B C 1
ATOM 4371 O O . LEU B 1 274 ? -1.768 -5.507 6.071 1.00 27.67 274 LEU B O 1
ATOM 4376 N N . ILE B 1 275 ? 0.219 -5.678 5.034 1.00 26.16 275 ILE B N 1
ATOM 4377 C CA . ILE B 1 275 ? -0.062 -6.995 4.476 1.00 24.12 275 ILE B CA 1
ATOM 4378 C C . ILE B 1 275 ? 1.196 -7.841 4.602 1.00 22.99 275 ILE B C 1
ATOM 4379 O O . ILE B 1 275 ? 2.299 -7.313 4.704 1.00 23.37 275 ILE B O 1
ATOM 4384 N N . ASP B 1 276 ? 1.027 -9.157 4.611 1.00 22.09 276 ASP B N 1
ATOM 4385 C CA . ASP B 1 276 ? 2.161 -10.069 4.718 1.00 22.65 276 ASP B CA 1
ATOM 4386 C C . ASP B 1 276 ? 1.661 -11.412 4.212 1.00 21.61 276 ASP B C 1
ATOM 4387 O O . ASP B 1 276 ? 0.454 -11.618 4.081 1.00 21.48 276 ASP B O 1
ATOM 4392 N N . ASN B 1 277 ? 2.574 -12.328 3.931 1.00 22.08 277 ASN B N 1
ATOM 4393 C CA . ASN B 1 277 ? 2.159 -13.635 3.447 1.00 22.52 277 ASN B CA 1
ATOM 4394 C C . ASN B 1 277 ? 3.321 -14.603 3.437 1.00 22.90 277 ASN B C 1
ATOM 4395 O O . ASN B 1 277 ? 4.464 -14.231 3.709 1.00 21.90 277 ASN B O 1
ATOM 4400 N N . ILE B 1 278 ? 3.003 -15.855 3.130 1.00 22.87 278 ILE B N 1
ATOM 4401 C CA . ILE B 1 278 ? 3.999 -16.903 2.981 1.00 23.89 278 ILE B CA 1
ATOM 4402 C C . ILE B 1 278 ? 3.509 -17.735 1.804 1.00 21.78 278 ILE B C 1
ATOM 4403 O O . ILE B 1 278 ? 2.331 -18.078 1.721 1.00 20.58 278 ILE B O 1
ATOM 4408 N N . ILE B 1 279 ? 4.403 -18.017 0.871 1.00 22.50 279 ILE B N 1
ATOM 4409 C CA . ILE B 1 279 ? 4.048 -18.829 -0.283 1.00 22.87 279 ILE B CA 1
ATOM 4410 C C . ILE B 1 279 ? 4.720 -20.159 -0.004 1.00 23.72 279 ILE B C 1
ATOM 4411 O O . ILE B 1 279 ? 5.931 -20.211 0.200 1.00 21.30 279 ILE B O 1
ATOM 4416 N N . ILE B 1 280 ? 3.939 -21.233 0.014 1.00 24.85 280 ILE B N 1
ATOM 4417 C CA . ILE B 1 280 ? 4.496 -22.540 0.325 1.00 27.65 280 ILE B CA 1
ATOM 4418 C C . ILE B 1 280 ? 3.816 -23.659 -0.462 1.00 27.77 280 ILE B C 1
ATOM 4419 O O . ILE B 1 280 ? 2.671 -23.522 -0.888 1.00 27.68 280 ILE B O 1
ATOM 4424 N N . GLY B 1 281 ? 4.530 -24.762 -0.656 1.00 29.97 281 GLY B N 1
ATOM 4425 C CA . GLY B 1 281 ? 3.981 -25.878 -1.406 1.00 32.78 281 GLY B CA 1
ATOM 4426 C C . GLY B 1 281 ? 4.678 -25.983 -2.750 1.00 35.81 281 GLY B C 1
ATOM 4427 O O . GLY B 1 281 ? 5.401 -25.071 -3.140 1.00 34.05 281 GLY B O 1
ATOM 4428 N N . ALA B 1 282 ? 4.464 -27.082 -3.468 1.00 39.04 282 ALA B N 1
ATOM 4429 C CA . ALA B 1 282 ? 5.113 -27.261 -4.763 1.00 42.77 282 ALA B CA 1
ATOM 4430 C C . ALA B 1 282 ? 4.178 -27.102 -5.960 1.00 45.03 282 ALA B C 1
ATOM 4431 O O . ALA B 1 282 ? 4.430 -26.286 -6.850 1.00 45.65 282 ALA B O 1
ATOM 4433 N N . GLU B 1 283 ? 3.102 -27.882 -5.981 1.00 47.85 283 GLU B N 1
ATOM 4434 C CA . GLU B 1 283 ? 2.143 -27.844 -7.082 1.00 50.34 283 GLU B CA 1
ATOM 4435 C C . GLU B 1 283 ? 1.329 -26.551 -7.134 1.00 50.71 283 GLU B C 1
ATOM 4436 O O . GLU B 1 283 ? 0.114 -26.596 -6.850 1.00 49.96 283 GLU B O 1
#

InterPro domains:
  IPR003721 Pantoate-beta-alanine ligase [MF_00158] (3-280)
  IPR003721 Pantoate-beta-alanine ligase [PF02569] (4-279)
  IPR003721 Pantoate-beta-alanine ligase [TIGR00018] (3-280)
  IPR003721 Pantoate-beta-alanine ligase [cd00560] (3-278)
  IPR014729 Rossmann-like alpha/beta/alpha sandwich fold [G3DSA:3.40.50.620] (3-178)
  IPR042176 Pantoate-beta-alanine ligase, C-terminal domain [G3DSA:3.30.1300.10] (179-278)

Organism: Staphylococcus aureus (strain NCTC 8325 / PS 47) (NCBI:txid93061)

B-factor: mean 26.27, std 9.91, range [9.05, 71.69]